Protein AF-K2EQZ5-F1 (afdb_monomer)

Nearest PDB structures (foldseek):
  8ay0-assembly2_B  TM=8.982E-01  e=1.120E-38  Bacillus subtilis
  8ay0-assembly1_A  TM=8.956E-01  e=1.328E-38  Bacillus subtilis
  2z23-assembly1_A  TM=8.831E-01  e=3.238E-36  Yersinia pestis CO92
  1b3h-assembly1_A  TM=8.646E-01  e=7.853E-37  Salmonella enterica subsp. enterica serovar Typhimurium
  4toz-assembly2_B  TM=6.015E-01  e=1.944E-36  Escherichia coli K-12

Foldseek 3Di:
DCQFDDPPVVVVVVVVVCCVPPNDDADPPGADDDDDPPVLVVLCVVQVVPAPPCVVPVVVVVVQWDDQPDDDRDGNQQVNVVRNVVSVCLVPVPPDCKDARPVNFKIKHKDQDDFPCLVPCPPDPFWRTKGWDDHPNIIMIMTTGNCPVVVVCVVVPPFDLLQEAEAEFALFDQPACQCQARLPDLNSQQSLQAFFFFQWAADQVQHTDGIQFPDWDADPQQFKIKTFGDAFAKSSRHTQFLVQLLQLLVLSLVDPTFFNVLCLQWFCSVCVSVVNDDSVRTQWDRPDGRMIMTGGPHRDPCVSVSRNRSSSTGAPHNDRHGQIGRAQWHWRDDDRFKTKIAGRPRHPDDARHRIYIYGYDNDLVVQLVCVVVVNHFKDFPPRAHDWPVRLVVCVVVVQKDKAFFQKFKWKFAQCPDLLSVQQLLLVLLQLLDQLVCLCVHQNDPFAWDPPRNNDLVSSQVSLVVSCVVSVHDLVRDDAFEEEEERHDSQVVVQVVSQCSCCVSHVHHYDYHYDRPVVSVVCLLVLVHRMYIDMDRCVPVLDLSVLVCCEDPHSNVSSNHHDDLLVVLSVVLVVDPPPVSSSVSSVVSVVVCVSSCSMRTRTRHMIIMGGHVSAAAWRAHSRGRTHSRVGHDPDDDDPDDDPPDD

Solvent-accessible surface area (backbone atoms only — not comparable to full-atom values): 35668 Å² total; per-residue (Å²): 142,73,86,52,68,63,66,70,60,53,53,52,55,49,51,59,52,47,40,74,74,75,46,90,83,85,56,100,83,76,66,80,84,88,83,66,65,71,65,52,49,53,52,44,74,72,40,47,90,75,39,81,66,36,90,82,42,52,66,61,57,64,68,43,49,64,76,68,80,65,85,71,75,61,51,71,64,59,54,53,49,52,52,45,57,52,48,50,35,74,77,33,64,72,74,56,66,61,51,65,40,98,84,45,48,37,36,38,39,57,38,95,56,88,72,80,58,68,72,54,56,75,82,46,101,59,53,50,43,46,33,83,48,72,46,87,98,34,27,36,44,35,38,28,33,89,51,73,84,61,49,60,56,66,75,63,56,78,75,51,82,85,37,43,45,36,44,51,29,39,57,43,75,56,92,39,77,26,35,45,62,30,49,92,37,64,64,24,39,36,50,25,51,28,30,29,49,18,52,17,29,63,47,97,91,61,51,66,37,74,47,46,21,67,48,70,50,71,43,97,77,52,32,40,40,41,34,35,46,41,94,38,21,25,56,84,66,52,72,58,39,28,56,32,43,49,56,35,55,49,46,43,48,69,52,95,42,52,58,52,69,74,51,49,54,32,15,52,39,57,37,38,57,68,73,70,52,56,73,88,64,25,30,65,42,68,77,46,61,52,29,33,36,39,29,36,67,54,68,54,92,59,49,52,54,52,34,36,38,45,60,54,36,52,40,84,61,100,53,82,69,68,92,56,24,51,11,39,21,36,83,72,46,79,60,100,52,40,39,33,34,30,48,28,71,42,24,83,59,84,50,68,48,56,30,39,43,32,37,48,51,73,54,57,71,57,56,51,52,34,32,79,66,71,67,22,41,50,46,14,46,86,42,34,68,62,52,70,62,56,48,58,49,31,48,76,71,68,51,49,43,78,46,79,41,39,32,32,36,26,38,38,32,21,36,80,39,94,66,50,48,37,55,36,36,37,48,14,66,45,23,52,47,59,36,59,60,43,20,66,71,57,38,58,83,30,46,53,47,82,78,80,62,57,32,61,71,59,15,44,51,27,36,59,47,31,28,60,75,71,70,47,47,61,91,68,48,71,70,42,51,41,39,42,45,76,46,72,60,50,52,54,49,53,52,51,52,40,51,45,50,29,74,69,66,55,52,48,64,45,79,43,80,31,58,41,69,56,39,49,58,24,47,73,67,50,67,59,53,26,34,72,45,76,47,73,46,68,63,64,89,36,66,66,48,55,48,40,58,30,55,87,33,70,71,20,47,26,57,36,72,56,73,65,44,52,54,28,43,61,43,36,72,72,48,83,53,64,67,61,24,51,51,30,48,51,55,26,51,49,55,50,61,78,54,34,46,48,36,77,37,27,39,42,41,40,45,26,36,64,41,92,89,58,60,52,73,46,58,48,78,79,56,44,55,46,71,46,88,37,52,52,74,98,69,95,73,92,69,91,73,88,81,82,128

Sequence (645 aa):
VCDSINLLYARRFLIKHLEAIIGPFRDYNGGLFEKQQDHFEMVRLQLSSKIPYFDLFAEKVFYALHPFERWLSLSLQDIEELFMIFSDLIRNANAYATATTPSGLFTLVKTENKINFLRISQAQDALTAYAQLTIGNFHYECFSGQVADKLQNLIQANCTEKDTLRLIFQEGAPPSLNPHHSSSDMRCRLISKLLFEGLTRLDQAGDPDLAGAANFTVSQDLLTYVFTLRKASWSNGEKVTSVDYADSWKWALEDNVCHPEKLFTIKNARRYRNTQCGFDEVGIKVLDQETLQIELEKPDPEFLHKLSQPFFFPLFGQVREPKWFNGPYLVLEDTKTNLTLCKNPYHWNSSHFERIEVEYIDGNHEIYALFKQGKADWVGDPLTILSAEQAKELEKENLLKKRLFHRRFCILFNTTHPILSTLAIRQALSLSIDRNEICESIFPYSLPTIPKDYTKGLAQTFFEQGLKELRLTRKTFPTLIFTYSHQTRRDELAAYLKQTWEQTFGIQVRLEKQKWNQFRSHLEKRRFEMCPTIIDTLNEYSTEYLEKLEGLSSYNYSQWTHLVYRQMIDSAKRENDLFKKEELKIQALNILHESVPFAPLFDYVHLYAVHPRLDRPFFDSEGCIDFSQGLVPFQNHLGSCLEIK

pLDDT: mean 79.35, std 20.59, range [25.38, 98.75]

Structure (mmCIF, N/CA/C/O backbone):
data_AF-K2EQZ5-F1
#
_entry.id   AF-K2EQZ5-F1
#
loop_
_atom_site.group_PDB
_atom_site.id
_atom_site.type_symbol
_atom_site.label_atom_id
_atom_site.label_alt_id
_atom_site.label_comp_id
_atom_site.label_asym_id
_atom_site.label_entity_id
_atom_site.label_seq_id
_atom_site.pdbx_PDB_ins_code
_atom_site.Cartn_x
_atom_site.Cartn_y
_atom_site.Cartn_z
_atom_site.occupancy
_atom_site.B_iso_or_equiv
_atom_site.auth_seq_id
_atom_site.auth_comp_id
_atom_site.auth_asym_id
_atom_site.auth_atom_id
_atom_site.pdbx_PDB_model_num
ATOM 1 N N . VAL A 1 1 ? 50.569 -4.133 -37.957 1.00 38.72 1 VAL A N 1
ATOM 2 C CA . VAL A 1 1 ? 49.410 -5.027 -38.190 1.00 38.72 1 VAL A CA 1
ATOM 3 C C . VAL A 1 1 ? 48.887 -5.577 -36.872 1.00 38.72 1 VAL A C 1
ATOM 5 O O . VAL A 1 1 ? 48.775 -6.780 -36.677 1.00 38.72 1 VAL A O 1
ATOM 8 N N . CYS A 1 2 ? 48.578 -4.670 -35.954 1.00 37.28 2 CYS A N 1
ATOM 9 C CA . CYS A 1 2 ? 47.627 -4.896 -34.866 1.00 37.28 2 CYS A CA 1
ATOM 10 C C . CYS A 1 2 ? 47.117 -3.511 -34.453 1.00 37.28 2 CYS A C 1
ATOM 12 O O . CYS A 1 2 ? 47.273 -3.053 -33.328 1.00 37.28 2 CYS A O 1
ATOM 14 N N . ASP A 1 3 ? 46.628 -2.781 -35.454 1.00 39.25 3 ASP A N 1
ATOM 15 C CA . ASP A 1 3 ? 46.565 -1.318 -35.429 1.00 39.25 3 ASP A CA 1
ATOM 16 C C . ASP A 1 3 ? 45.203 -0.838 -34.862 1.00 39.25 3 ASP A C 1
ATOM 18 O O . ASP A 1 3 ? 44.694 0.225 -35.199 1.00 39.25 3 ASP A O 1
ATOM 22 N N . SER A 1 4 ? 44.597 -1.686 -34.016 1.00 41.25 4 SER A N 1
ATOM 23 C CA . SER A 1 4 ? 43.378 -1.473 -33.226 1.00 41.25 4 SER A CA 1
ATOM 24 C C . SER A 1 4 ? 43.285 -2.521 -32.101 1.00 41.25 4 SER A C 1
ATOM 26 O O . SER A 1 4 ? 43.817 -3.625 -32.235 1.00 41.25 4 SER A O 1
ATOM 28 N N . ILE A 1 5 ? 42.595 -2.194 -31.003 1.00 42.06 5 ILE A N 1
ATOM 29 C CA . ILE A 1 5 ? 42.428 -3.055 -29.817 1.00 42.06 5 ILE A CA 1
ATOM 30 C C . ILE A 1 5 ? 40.965 -3.510 -29.697 1.00 42.06 5 ILE A C 1
ATOM 32 O O . ILE A 1 5 ? 40.055 -2.688 -29.763 1.00 42.06 5 ILE A O 1
ATOM 36 N N . ASN A 1 6 ? 40.722 -4.807 -29.456 1.00 43.88 6 ASN A N 1
ATOM 37 C CA . ASN A 1 6 ? 39.376 -5.356 -29.231 1.00 43.88 6 ASN A CA 1
ATOM 38 C C . ASN A 1 6 ? 39.158 -5.740 -27.754 1.00 43.88 6 ASN A C 1
ATOM 40 O O . ASN A 1 6 ? 39.420 -6.870 -27.329 1.00 43.88 6 ASN A O 1
ATOM 44 N N . LEU A 1 7 ? 38.647 -4.784 -26.973 1.00 45.00 7 LEU A N 1
ATOM 45 C CA . LEU A 1 7 ? 38.414 -4.934 -25.530 1.00 45.00 7 LEU A CA 1
ATOM 46 C C . LEU A 1 7 ? 37.354 -6.003 -25.194 1.00 45.00 7 LEU A C 1
ATOM 48 O O . LEU A 1 7 ? 37.481 -6.703 -24.189 1.00 45.00 7 LEU A O 1
ATOM 52 N N . LEU A 1 8 ? 36.341 -6.188 -26.051 1.00 40.41 8 LEU A N 1
ATOM 53 C CA . LEU A 1 8 ? 35.294 -7.199 -25.857 1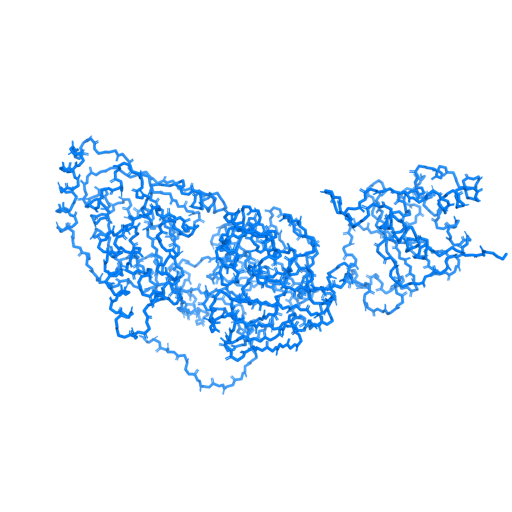.00 40.41 8 LEU A CA 1
ATOM 54 C C . LEU A 1 8 ? 35.852 -8.626 -25.960 1.00 40.41 8 LEU A C 1
ATOM 56 O O . LEU A 1 8 ? 35.490 -9.490 -25.157 1.00 40.41 8 LEU A O 1
ATOM 60 N N . TYR A 1 9 ? 36.744 -8.878 -26.923 1.00 41.47 9 TYR A N 1
ATOM 61 C CA . TYR A 1 9 ? 37.384 -10.184 -27.081 1.00 41.47 9 TYR A CA 1
ATOM 62 C C . TYR A 1 9 ? 38.315 -10.493 -25.902 1.00 41.47 9 TYR A C 1
ATOM 64 O O . TYR A 1 9 ? 38.248 -11.591 -25.353 1.00 41.47 9 TYR A O 1
ATOM 72 N N . ALA A 1 10 ? 39.101 -9.510 -25.444 1.00 41.50 10 ALA A N 1
ATOM 73 C CA . ALA A 1 10 ? 39.945 -9.648 -24.256 1.00 41.50 10 ALA A CA 1
ATOM 74 C C . ALA A 1 10 ? 39.120 -9.965 -22.991 1.00 41.50 10 ALA A C 1
ATOM 76 O O . ALA A 1 10 ? 39.413 -10.938 -22.293 1.00 41.50 10 ALA A O 1
ATOM 77 N N . ARG A 1 11 ? 38.032 -9.216 -22.741 1.00 42.31 11 ARG A N 1
ATOM 78 C CA . ARG A 1 11 ? 37.105 -9.457 -21.619 1.00 42.31 11 ARG A CA 1
ATOM 79 C C . ARG A 1 11 ? 36.492 -10.861 -21.678 1.00 42.31 11 ARG A C 1
ATOM 81 O O . ARG A 1 11 ? 36.507 -11.570 -20.677 1.00 42.31 11 ARG A O 1
ATOM 88 N N . ARG A 1 12 ? 35.994 -11.295 -22.844 1.00 41.94 12 ARG A N 1
ATOM 89 C CA . ARG A 1 12 ? 35.409 -12.640 -23.024 1.00 41.94 12 ARG A CA 1
ATOM 90 C C . ARG A 1 12 ? 36.436 -13.766 -22.877 1.00 41.94 12 ARG A C 1
ATOM 92 O O . ARG A 1 12 ? 36.101 -14.808 -22.322 1.00 41.94 12 ARG A O 1
ATOM 99 N N . PHE A 1 13 ? 37.668 -13.567 -23.344 1.00 42.31 13 PHE A N 1
ATOM 100 C CA . PHE A 1 13 ? 38.748 -14.544 -23.200 1.00 42.31 13 PHE A CA 1
ATOM 101 C C . PHE A 1 13 ? 39.153 -14.735 -21.730 1.00 42.31 13 PHE A C 1
ATOM 103 O O . PHE A 1 13 ? 39.288 -15.877 -21.286 1.00 42.31 13 PHE A O 1
ATOM 110 N N . LEU A 1 14 ? 39.287 -13.634 -20.979 1.00 37.62 14 LEU A N 1
ATOM 111 C CA . LEU A 1 14 ? 39.617 -13.642 -19.551 1.00 37.62 14 LEU A CA 1
ATOM 112 C C . LEU A 1 14 ? 38.503 -14.252 -18.695 1.00 37.62 14 LEU A C 1
ATOM 114 O O . LEU A 1 14 ? 38.791 -15.150 -17.911 1.00 37.62 14 LEU A O 1
ATOM 118 N N . ILE A 1 15 ? 37.243 -13.835 -18.877 1.00 40.81 15 ILE A N 1
ATOM 119 C CA . ILE A 1 15 ? 36.101 -14.396 -18.130 1.00 40.81 15 ILE A CA 1
ATOM 120 C C . ILE A 1 15 ? 36.028 -15.915 -18.334 1.00 40.81 15 ILE A C 1
ATOM 122 O O . ILE A 1 15 ? 36.043 -16.658 -17.358 1.00 40.81 15 ILE A O 1
ATOM 126 N N . LYS A 1 16 ? 36.100 -16.386 -19.587 1.00 43.81 16 LYS A N 1
ATOM 127 C CA . LYS A 1 16 ? 36.067 -17.820 -19.908 1.00 43.81 16 LYS A CA 1
ATOM 128 C C . LYS A 1 16 ? 37.235 -18.617 -19.300 1.00 43.81 16 LYS A C 1
ATOM 130 O O . LYS A 1 16 ? 37.074 -19.803 -19.027 1.00 43.81 16 LYS A O 1
ATOM 135 N N . HIS A 1 17 ? 38.404 -18.002 -19.099 1.00 40.06 17 HIS A N 1
ATOM 136 C CA . HIS A 1 17 ? 39.526 -18.647 -18.403 1.00 40.06 17 HIS A CA 1
ATOM 137 C C . HIS A 1 17 ? 39.353 -18.636 -16.881 1.00 40.06 17 HIS A C 1
ATOM 139 O O . HIS A 1 17 ? 39.681 -19.626 -16.236 1.00 40.06 17 HIS A O 1
ATOM 145 N N . LEU A 1 18 ? 38.820 -17.559 -16.302 1.00 35.69 18 LEU A N 1
ATOM 146 C CA . LEU A 1 18 ? 38.572 -17.458 -14.863 1.00 35.69 18 LEU A CA 1
ATOM 147 C C . LEU A 1 18 ? 37.469 -18.431 -14.421 1.00 35.69 18 LEU A C 1
ATOM 149 O O . LEU A 1 18 ? 37.693 -19.229 -13.514 1.00 35.69 18 LEU A O 1
ATOM 153 N N . GLU A 1 19 ? 36.329 -18.458 -15.117 1.00 41.50 19 GLU A N 1
ATOM 154 C CA . GLU A 1 19 ? 35.228 -19.402 -14.859 1.00 41.50 19 GLU A CA 1
ATOM 155 C C . GLU A 1 19 ? 35.689 -20.869 -14.932 1.00 41.50 19 GLU A C 1
ATOM 157 O O . GLU A 1 19 ? 35.244 -21.701 -14.143 1.00 41.50 19 GLU A O 1
ATOM 162 N N . ALA A 1 20 ? 36.632 -21.186 -15.827 1.00 40.91 20 ALA A N 1
ATOM 163 C CA . ALA A 1 20 ? 37.209 -22.523 -15.967 1.00 40.91 20 ALA A CA 1
ATOM 164 C C . ALA A 1 20 ? 38.204 -22.913 -14.851 1.00 40.91 20 ALA A C 1
ATOM 166 O O . ALA A 1 20 ? 38.559 -24.087 -14.751 1.00 40.91 20 ALA A O 1
ATOM 167 N N . ILE A 1 21 ? 38.665 -21.959 -14.032 1.00 37.09 21 ILE A N 1
ATOM 168 C CA . ILE A 1 21 ? 39.653 -22.177 -12.958 1.00 37.09 21 ILE A CA 1
ATOM 169 C C . ILE A 1 21 ? 39.011 -22.089 -11.565 1.00 37.09 21 ILE A C 1
ATOM 171 O O . ILE A 1 21 ? 39.373 -22.873 -10.689 1.00 37.09 21 ILE A O 1
ATOM 175 N N . ILE A 1 22 ? 38.068 -21.162 -11.349 1.00 34.03 22 ILE A N 1
ATOM 176 C CA . ILE A 1 22 ? 37.431 -20.917 -10.037 1.00 34.03 22 ILE A CA 1
ATOM 177 C C . ILE A 1 22 ? 35.911 -21.148 -10.006 1.00 34.03 22 ILE A C 1
ATOM 179 O O . ILE A 1 22 ? 35.311 -21.064 -8.936 1.00 34.03 22 ILE A O 1
ATOM 183 N N . GLY A 1 23 ? 35.282 -21.474 -11.140 1.00 33.75 23 GLY A N 1
ATOM 184 C CA . GLY A 1 23 ? 33.826 -21.601 -11.244 1.00 33.75 23 GLY A CA 1
ATOM 185 C C . GLY A 1 23 ? 33.094 -20.248 -11.321 1.00 33.75 23 GLY A C 1
ATOM 186 O O . GLY A 1 23 ? 33.730 -19.196 -11.427 1.00 33.75 23 GLY A O 1
ATOM 187 N N . PRO A 1 24 ? 31.748 -20.254 -11.305 1.00 35.81 24 PRO A N 1
ATOM 188 C CA . PRO A 1 24 ? 30.948 -19.033 -11.362 1.00 35.81 24 PRO A CA 1
ATOM 189 C C . PRO A 1 24 ? 31.016 -18.261 -10.035 1.00 35.81 24 PRO A C 1
ATOM 191 O O . PRO A 1 24 ? 30.748 -18.824 -8.974 1.00 35.81 24 PRO A O 1
ATOM 194 N N . PHE A 1 25 ? 31.318 -16.958 -10.088 1.00 36.44 25 PHE A N 1
ATOM 195 C CA . PHE A 1 25 ? 31.367 -16.093 -8.902 1.00 36.44 25 PHE A CA 1
ATOM 196 C C . PHE A 1 25 ? 30.737 -14.707 -9.145 1.00 36.44 25 PHE A C 1
ATOM 198 O O . PHE A 1 25 ? 30.657 -14.228 -10.276 1.00 36.44 25 PHE A O 1
ATOM 205 N N . ARG A 1 26 ? 30.298 -14.060 -8.058 1.00 33.34 26 ARG A N 1
ATOM 206 C CA . ARG A 1 26 ? 29.924 -12.637 -7.974 1.00 33.34 26 ARG A CA 1
ATOM 207 C C . ARG A 1 26 ? 30.570 -12.035 -6.717 1.00 33.34 26 ARG A C 1
ATOM 209 O O . ARG A 1 26 ? 30.876 -12.760 -5.773 1.00 33.34 26 ARG A O 1
ATOM 216 N N . ASP A 1 27 ? 30.768 -10.721 -6.722 1.00 45.06 27 ASP A N 1
ATOM 217 C CA . ASP A 1 27 ? 31.347 -9.925 -5.629 1.00 45.06 27 ASP A CA 1
ATOM 218 C C . ASP A 1 27 ? 30.268 -9.092 -4.890 1.00 45.06 27 ASP A C 1
ATOM 220 O O . ASP A 1 27 ? 29.160 -8.902 -5.395 1.00 45.06 27 ASP A O 1
ATOM 224 N N . TYR A 1 28 ? 30.595 -8.593 -3.691 1.00 35.53 28 TYR A N 1
ATOM 225 C CA . TYR A 1 28 ? 29.665 -7.932 -2.764 1.00 35.53 28 TYR A CA 1
ATOM 226 C C . TYR A 1 28 ? 29.268 -6.491 -3.160 1.00 35.53 28 TYR A C 1
ATOM 228 O O . TYR A 1 28 ? 28.428 -5.896 -2.489 1.00 35.53 28 TYR A O 1
ATOM 236 N N . ASN A 1 29 ? 29.844 -5.915 -4.225 1.00 33.00 29 ASN A N 1
ATOM 237 C CA . ASN A 1 29 ? 29.485 -4.590 -4.757 1.00 33.00 29 ASN A CA 1
ATOM 238 C C . ASN A 1 29 ? 29.003 -4.622 -6.222 1.00 33.00 29 ASN A C 1
ATOM 240 O O . ASN A 1 29 ? 28.790 -3.568 -6.821 1.00 33.00 29 ASN A O 1
ATOM 244 N N . GLY A 1 30 ? 28.816 -5.807 -6.812 1.00 36.91 30 GLY A N 1
ATOM 245 C CA . GLY A 1 30 ? 28.356 -5.944 -8.197 1.00 36.91 30 GLY A CA 1
ATOM 246 C C . GLY A 1 30 ? 29.460 -5.921 -9.262 1.00 36.9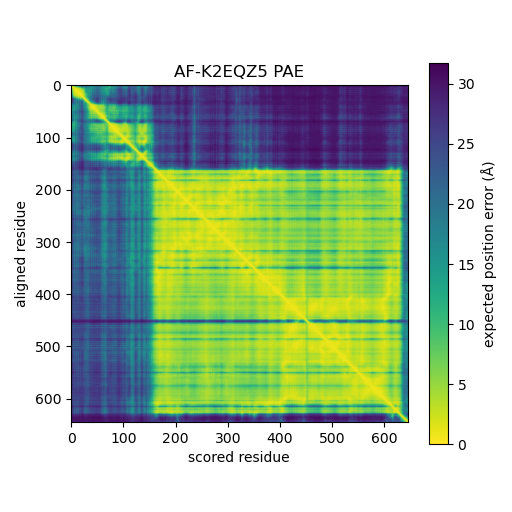1 30 GLY A C 1
ATOM 247 O O . GLY A 1 30 ? 29.138 -5.809 -10.442 1.00 36.91 30 GLY A O 1
ATOM 248 N N . GLY A 1 31 ? 30.736 -6.092 -8.887 1.00 35.72 31 GLY A N 1
ATOM 249 C CA . GLY A 1 31 ? 31.792 -6.481 -9.831 1.00 35.72 31 GLY A CA 1
ATOM 250 C C . GLY A 1 31 ? 32.664 -5.368 -10.427 1.00 35.72 31 GLY A C 1
ATOM 251 O O . GLY A 1 31 ? 32.841 -5.320 -11.644 1.00 35.72 31 GLY A O 1
ATOM 252 N N . LEU A 1 32 ? 33.284 -4.535 -9.583 1.00 52.16 32 LEU A N 1
ATOM 253 C CA . LEU A 1 32 ? 34.554 -3.854 -9.896 1.00 52.16 32 LEU A CA 1
ATOM 254 C C . LEU A 1 32 ? 35.486 -3.921 -8.671 1.00 52.16 32 LEU A C 1
ATOM 256 O O . LEU A 1 32 ? 35.022 -3.749 -7.549 1.00 52.16 32 LEU A O 1
ATOM 260 N N . PHE A 1 33 ? 36.804 -4.102 -8.794 1.00 40.03 33 PHE A N 1
ATOM 261 C CA . PHE A 1 33 ? 37.640 -4.297 -9.996 1.00 40.03 33 PHE A CA 1
ATOM 262 C C . PHE A 1 33 ? 37.896 -5.817 -10.193 1.00 40.03 33 PHE A C 1
ATOM 264 O O . PHE A 1 33 ? 36.983 -6.585 -9.916 1.00 40.03 33 PHE A O 1
ATOM 271 N N . GLU A 1 34 ? 38.993 -6.403 -10.686 1.00 36.56 34 GLU A N 1
ATOM 272 C CA . GLU A 1 34 ? 40.329 -6.018 -11.193 1.00 36.56 34 GLU A CA 1
ATOM 273 C C . GLU A 1 34 ? 40.766 -7.197 -12.119 1.00 36.56 34 GLU A C 1
ATOM 275 O O . GLU A 1 34 ? 40.315 -8.320 -11.904 1.00 36.56 34 GLU A O 1
ATOM 280 N N . LYS A 1 35 ? 41.582 -7.114 -13.180 1.00 34.94 35 LYS A N 1
ATOM 281 C CA . LYS A 1 35 ? 42.452 -6.081 -13.781 1.00 34.94 35 LYS A CA 1
ATOM 282 C C . LYS A 1 35 ? 42.302 -6.080 -15.314 1.00 34.94 35 LYS A C 1
ATOM 284 O O . LYS A 1 35 ? 41.760 -7.023 -15.885 1.00 34.94 35 LYS A O 1
ATOM 289 N N . GLN A 1 36 ? 42.911 -5.103 -15.993 1.00 48.69 36 GLN A N 1
ATOM 290 C CA . GLN A 1 36 ? 43.246 -5.190 -17.427 1.00 48.69 36 GLN A CA 1
ATOM 291 C C . GLN A 1 36 ? 44.681 -4.703 -17.694 1.00 48.69 36 GLN A C 1
ATOM 293 O O . GLN A 1 36 ? 44.886 -3.628 -18.252 1.00 48.69 36 GLN A O 1
ATOM 298 N N . GLN A 1 37 ? 45.680 -5.487 -17.274 1.00 45.09 37 GLN A N 1
ATOM 299 C CA . GLN A 1 37 ? 47.091 -5.081 -17.329 1.00 45.09 37 GLN A CA 1
ATOM 300 C C . GLN A 1 37 ? 47.557 -4.800 -18.777 1.00 45.09 37 GLN A C 1
ATOM 302 O O . GLN A 1 37 ? 47.988 -3.693 -19.077 1.00 45.09 37 GLN A O 1
ATOM 307 N N . ASP A 1 38 ? 47.408 -5.762 -19.692 1.00 45.03 38 ASP A N 1
ATOM 308 C CA . ASP A 1 38 ? 48.142 -5.758 -20.971 1.00 45.03 38 ASP A CA 1
ATOM 309 C C . ASP A 1 38 ? 47.735 -4.634 -21.943 1.00 45.03 38 ASP A C 1
ATOM 311 O O . ASP A 1 38 ? 48.590 -4.010 -22.572 1.00 45.03 38 ASP A O 1
ATOM 315 N N . HIS A 1 39 ? 46.435 -4.337 -22.064 1.00 47.28 39 HIS A N 1
ATOM 316 C CA . HIS A 1 39 ? 45.961 -3.270 -22.956 1.00 47.28 39 HIS A CA 1
ATOM 317 C C . HIS A 1 39 ? 46.118 -1.874 -22.344 1.00 47.28 39 HIS A C 1
ATOM 319 O O . HIS A 1 39 ? 46.432 -0.938 -23.079 1.00 47.28 39 HIS A O 1
ATOM 325 N N . PHE A 1 40 ? 45.970 -1.723 -21.022 1.00 50.34 40 PHE A N 1
ATOM 326 C CA . PHE A 1 40 ? 46.283 -0.453 -20.363 1.00 50.34 40 PHE A CA 1
ATOM 327 C C . PHE A 1 40 ? 47.779 -0.138 -20.480 1.00 50.34 40 PHE A C 1
ATOM 329 O O . PHE A 1 40 ? 48.135 0.973 -20.861 1.00 50.34 40 PHE A O 1
ATOM 336 N N . GLU A 1 41 ? 48.654 -1.127 -20.264 1.00 53.72 41 GLU A N 1
ATOM 337 C CA . GLU A 1 41 ? 50.097 -0.977 -20.479 1.00 53.72 41 GLU A CA 1
ATOM 338 C C . GLU A 1 41 ? 50.437 -0.668 -21.945 1.00 53.72 41 GLU A C 1
ATOM 340 O O . GLU A 1 41 ? 51.281 0.188 -22.189 1.00 53.72 41 GLU A O 1
ATOM 345 N N . MET A 1 42 ? 49.756 -1.260 -22.936 1.00 53.81 42 MET A N 1
ATOM 346 C CA . MET A 1 42 ? 49.977 -0.910 -24.350 1.00 53.81 42 MET A CA 1
ATOM 347 C C . MET A 1 42 ? 49.667 0.568 -24.643 1.00 53.81 42 MET A C 1
ATOM 349 O O . MET A 1 42 ? 50.487 1.257 -25.253 1.00 53.81 42 MET A O 1
ATOM 353 N N . VAL A 1 43 ? 48.518 1.076 -24.179 1.00 52.25 43 VAL A N 1
ATOM 354 C CA . VAL A 1 43 ? 48.137 2.491 -24.355 1.00 52.25 43 VAL A CA 1
ATOM 355 C C . VAL A 1 43 ? 49.083 3.406 -23.566 1.00 52.25 43 VAL A C 1
ATOM 357 O O . VAL A 1 43 ? 49.540 4.425 -24.084 1.00 52.25 43 VAL A O 1
ATOM 360 N N . ARG A 1 44 ? 49.459 3.016 -22.343 1.00 58.12 44 ARG A N 1
ATOM 361 C CA . ARG A 1 44 ? 50.405 3.748 -21.491 1.00 58.12 44 ARG A CA 1
ATOM 362 C C . ARG A 1 44 ? 51.789 3.850 -22.122 1.00 58.12 44 ARG A C 1
ATOM 364 O O . ARG A 1 44 ? 52.339 4.946 -22.178 1.00 58.12 44 ARG A O 1
ATOM 371 N N . LEU A 1 45 ? 52.330 2.758 -22.661 1.00 63.41 45 LEU A N 1
ATOM 372 C CA . LEU A 1 45 ? 53.638 2.732 -23.325 1.00 63.41 45 LEU A CA 1
ATOM 373 C C . LEU A 1 45 ? 53.699 3.640 -24.563 1.00 63.41 45 LEU A C 1
ATOM 375 O O . LEU A 1 45 ? 54.768 4.159 -24.876 1.00 63.41 45 LEU A O 1
ATOM 379 N N . GLN A 1 46 ? 52.575 3.850 -25.254 1.00 63.31 46 GLN A N 1
ATOM 380 C CA . GLN A 1 46 ? 52.522 4.686 -26.458 1.00 63.31 46 GLN A CA 1
ATOM 381 C C . GLN A 1 46 ? 52.181 6.160 -26.188 1.00 63.31 46 GLN A C 1
ATOM 383 O O . GLN A 1 46 ? 52.637 7.022 -26.941 1.00 63.31 46 GLN A O 1
ATOM 388 N N . LEU A 1 47 ? 51.409 6.463 -25.136 1.00 57.19 47 LEU A N 1
ATOM 389 C CA . LEU A 1 47 ? 50.849 7.803 -24.910 1.00 57.19 47 LEU A CA 1
ATOM 390 C C . LEU A 1 47 ? 51.397 8.549 -23.676 1.00 57.19 47 LEU A C 1
ATOM 392 O O . LEU A 1 47 ? 51.375 9.781 -23.659 1.00 57.19 47 LEU A O 1
ATOM 396 N N . SER A 1 48 ? 51.939 7.854 -22.666 1.00 59.03 48 SER A N 1
ATOM 397 C CA . SER A 1 48 ? 52.423 8.488 -21.418 1.00 59.03 48 SER A CA 1
ATOM 398 C C . SER A 1 48 ? 53.578 9.475 -21.615 1.00 59.03 48 SER A C 1
ATOM 400 O O . SER A 1 48 ? 53.690 10.456 -20.884 1.00 59.03 48 SER A O 1
ATOM 402 N N . SER A 1 49 ? 54.415 9.256 -22.632 1.00 62.56 49 SER A N 1
ATOM 403 C CA . SER A 1 49 ? 55.522 10.145 -23.005 1.00 62.56 49 SER A CA 1
ATOM 404 C C . SER A 1 49 ? 55.076 11.397 -23.768 1.00 62.56 49 SER A C 1
ATOM 406 O O . SER A 1 49 ? 55.858 12.340 -23.895 1.00 62.56 49 SER A O 1
ATOM 408 N N . LYS A 1 50 ? 53.836 11.415 -24.276 1.00 58.50 50 LYS A N 1
ATOM 409 C CA . LYS A 1 50 ? 53.275 12.510 -25.075 1.00 58.50 50 LYS A CA 1
ATOM 410 C C . LYS A 1 50 ? 52.364 13.432 -24.271 1.00 58.50 50 LYS A C 1
ATOM 412 O O . LYS A 1 50 ? 52.392 14.640 -24.486 1.00 58.50 50 LYS A O 1
ATOM 417 N N . ILE A 1 51 ? 51.556 12.875 -23.364 1.00 55.91 51 ILE A N 1
ATOM 418 C CA . ILE A 1 51 ? 50.490 13.617 -22.680 1.00 55.91 51 ILE A CA 1
ATOM 419 C C . ILE A 1 51 ? 50.878 13.875 -21.215 1.00 55.91 51 ILE A C 1
ATOM 421 O O . ILE A 1 51 ? 50.984 12.931 -20.426 1.00 55.91 51 ILE A O 1
ATOM 425 N N . PRO A 1 52 ? 51.055 15.141 -20.796 1.00 50.41 52 PRO A N 1
ATOM 426 C CA . PRO A 1 52 ? 51.416 15.456 -19.418 1.00 50.41 52 PRO A CA 1
ATOM 427 C C . PRO A 1 52 ? 50.367 14.976 -18.407 1.00 50.41 52 PRO A C 1
ATOM 429 O O . PRO A 1 52 ? 49.174 15.224 -18.583 1.00 50.41 52 PRO A O 1
ATOM 432 N N . TYR A 1 53 ? 50.847 14.352 -17.324 1.00 49.38 53 TYR A N 1
ATOM 433 C CA . TYR A 1 53 ? 50.075 13.766 -16.214 1.00 49.38 53 TYR A CA 1
ATOM 434 C C . TYR A 1 53 ? 49.275 12.483 -16.529 1.00 49.38 53 TYR A C 1
ATOM 436 O O . TYR A 1 53 ? 48.406 12.122 -15.738 1.00 49.38 53 TYR A O 1
ATOM 444 N N . PHE A 1 54 ? 49.587 11.773 -17.623 1.00 52.53 54 PHE A N 1
ATOM 445 C CA . PHE A 1 54 ? 48.871 10.571 -18.091 1.00 52.53 54 PHE A CA 1
ATOM 446 C C . PHE A 1 54 ? 48.418 9.593 -16.989 1.00 52.53 54 PHE A C 1
ATOM 448 O O . PHE A 1 54 ? 47.222 9.318 -16.863 1.00 52.53 54 PHE A O 1
ATOM 455 N N . ASP A 1 55 ? 49.342 9.108 -16.150 1.00 51.84 55 ASP A N 1
ATOM 456 C CA . ASP A 1 55 ? 49.058 8.080 -15.135 1.00 51.84 55 ASP A CA 1
ATOM 457 C C . ASP A 1 55 ? 48.027 8.513 -14.065 1.00 51.84 55 ASP A C 1
ATOM 459 O O . ASP A 1 55 ? 47.436 7.663 -13.406 1.00 51.84 55 ASP A O 1
ATOM 463 N N . LEU A 1 56 ? 47.769 9.818 -13.890 1.00 48.59 56 LEU A N 1
ATOM 464 C CA . LEU A 1 56 ? 46.804 10.344 -12.909 1.00 48.59 56 LEU A CA 1
ATOM 465 C C . LEU A 1 56 ? 45.346 10.344 -13.400 1.00 48.59 56 LEU A C 1
ATOM 467 O O . LEU A 1 56 ? 44.430 10.442 -12.573 1.00 48.59 56 LEU A O 1
ATOM 471 N N . PHE A 1 57 ? 45.119 10.275 -14.717 1.00 46.53 57 PHE A N 1
ATOM 472 C CA . PHE A 1 57 ? 43.780 10.383 -15.313 1.00 46.53 57 PHE A CA 1
ATOM 473 C C . PHE A 1 57 ? 43.406 9.246 -16.267 1.00 46.53 57 PHE A C 1
ATOM 475 O O . PHE A 1 57 ? 42.211 8.986 -16.406 1.00 46.53 57 PHE A O 1
ATOM 482 N N . ALA A 1 58 ? 44.370 8.580 -16.915 1.00 51.19 58 ALA A N 1
ATOM 483 C CA . ALA A 1 58 ? 44.090 7.627 -17.994 1.00 51.19 58 ALA A CA 1
ATOM 484 C C . ALA A 1 58 ? 43.120 6.524 -17.547 1.00 51.19 58 ALA A C 1
ATOM 486 O O . ALA A 1 58 ? 42.130 6.258 -18.221 1.00 51.19 58 ALA A O 1
ATOM 487 N N . GLU A 1 59 ? 43.350 5.971 -16.355 1.00 50.97 59 GLU A N 1
ATOM 488 C CA . GLU A 1 59 ? 42.477 4.997 -15.697 1.00 50.97 59 GLU A CA 1
ATOM 489 C C . GLU A 1 59 ? 41.038 5.519 -15.508 1.00 50.97 59 GLU A C 1
ATOM 491 O O . GLU A 1 59 ? 40.070 4.866 -15.894 1.00 50.97 59 GLU A O 1
ATOM 496 N N . LYS A 1 60 ? 40.879 6.730 -14.958 1.00 48.38 60 LYS A N 1
ATOM 497 C CA . LYS A 1 60 ? 39.564 7.310 -14.630 1.00 48.38 60 LYS A CA 1
ATOM 498 C C . LYS A 1 60 ? 38.748 7.656 -15.869 1.00 48.38 60 LYS A C 1
ATOM 500 O O . LYS A 1 60 ? 37.541 7.445 -15.870 1.00 48.38 60 LYS A O 1
ATOM 505 N N . VAL A 1 61 ? 39.392 8.169 -16.916 1.00 49.59 61 VAL A N 1
ATOM 506 C CA . VAL A 1 61 ? 38.734 8.457 -18.199 1.00 49.59 61 VAL A CA 1
ATOM 507 C C . VAL A 1 61 ? 38.354 7.152 -18.904 1.00 49.59 61 VAL A C 1
ATOM 509 O O . VAL A 1 61 ? 37.235 7.037 -19.393 1.00 49.59 61 VAL A O 1
ATOM 512 N N . PHE A 1 62 ? 39.231 6.143 -18.891 1.00 51.62 62 PHE A N 1
ATOM 513 C CA . PHE A 1 62 ? 38.961 4.830 -19.485 1.00 51.62 62 PHE A CA 1
ATOM 514 C C . PHE A 1 62 ? 37.775 4.116 -18.811 1.00 51.62 62 PHE A C 1
ATOM 516 O O . PHE A 1 62 ? 36.932 3.549 -19.502 1.00 51.62 62 PHE A O 1
ATOM 523 N N . TYR A 1 63 ? 37.644 4.203 -17.481 1.00 50.53 63 TYR A N 1
ATOM 524 C CA . TYR A 1 63 ? 36.482 3.664 -16.760 1.00 50.53 63 TYR A CA 1
ATOM 525 C C . TYR A 1 63 ? 35.206 4.521 -16.867 1.00 50.53 63 TYR A C 1
ATOM 527 O O . TYR A 1 63 ? 34.115 3.993 -16.663 1.00 50.53 63 TYR A O 1
ATOM 535 N N . ALA A 1 64 ? 35.299 5.812 -17.206 1.00 46.44 64 ALA A N 1
ATOM 536 C CA . ALA A 1 64 ? 34.132 6.689 -17.372 1.00 46.44 64 ALA A CA 1
ATOM 537 C C . ALA A 1 64 ? 33.366 6.477 -18.698 1.00 46.44 64 ALA A C 1
ATOM 539 O O . ALA A 1 64 ? 32.283 7.030 -18.866 1.00 46.44 64 ALA A O 1
ATOM 540 N N . LEU A 1 65 ? 33.918 5.691 -19.630 1.00 49.94 65 LEU A N 1
ATOM 541 C CA . LEU A 1 65 ? 33.442 5.505 -21.009 1.00 49.94 65 LEU A CA 1
ATOM 542 C C . LEU A 1 65 ? 32.564 4.244 -21.201 1.00 49.94 65 LEU A C 1
ATOM 544 O O . LEU A 1 65 ? 32.715 3.521 -22.185 1.00 49.94 65 LEU A O 1
ATOM 548 N N . HIS A 1 66 ? 31.665 3.924 -20.265 1.00 46.78 66 HIS A N 1
ATOM 549 C CA . HIS A 1 66 ? 30.866 2.684 -20.292 1.00 46.78 66 HIS A CA 1
ATOM 550 C C . HIS A 1 66 ? 29.351 2.980 -20.392 1.00 46.78 66 HIS A C 1
ATOM 552 O O . HIS A 1 66 ? 28.901 3.889 -19.693 1.00 46.78 66 HIS A O 1
ATOM 558 N N . PRO A 1 67 ? 28.542 2.230 -21.185 1.00 40.75 67 PRO A N 1
ATOM 559 C CA . PRO A 1 67 ? 28.849 0.977 -21.893 1.00 40.75 67 PRO A CA 1
ATOM 560 C C . PRO A 1 67 ? 29.055 1.123 -23.416 1.00 40.75 67 PRO A C 1
ATOM 562 O O . PRO A 1 67 ? 28.138 1.476 -24.154 1.00 40.75 67 PRO A O 1
ATOM 565 N N . PHE A 1 68 ? 30.228 0.713 -23.915 1.00 43.28 68 PHE A N 1
ATOM 566 C CA . PHE A 1 68 ? 30.470 0.473 -25.348 1.00 43.28 68 PHE A CA 1
ATOM 567 C C . PHE A 1 68 ? 29.903 -0.898 -25.788 1.00 43.28 68 PHE A C 1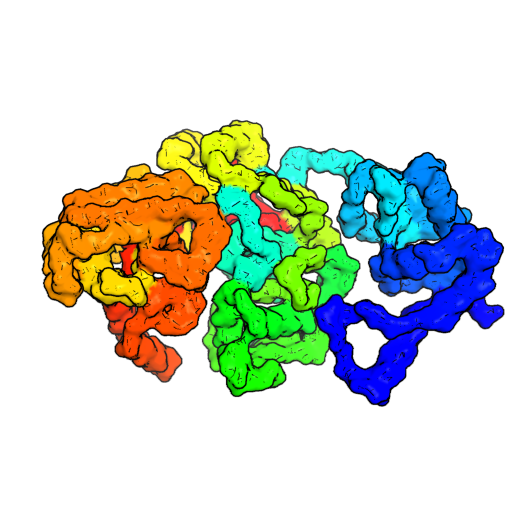
ATOM 569 O O . PHE A 1 68 ? 30.642 -1.869 -25.952 1.00 43.28 68 PHE A O 1
ATOM 576 N N . GLU A 1 69 ? 28.591 -0.991 -26.015 1.00 37.66 69 GLU A N 1
ATOM 577 C CA . GLU A 1 69 ? 27.965 -2.195 -26.603 1.00 37.66 69 GLU A CA 1
ATOM 578 C C . GLU A 1 69 ? 28.107 -2.255 -28.143 1.00 37.66 69 GLU A C 1
ATOM 580 O O . GLU A 1 69 ? 28.159 -3.337 -28.737 1.00 37.66 69 GLU A O 1
ATOM 585 N N . ARG A 1 70 ? 28.226 -1.101 -28.823 1.00 38.31 70 ARG A N 1
ATOM 586 C CA . ARG A 1 70 ? 28.369 -1.010 -30.290 1.00 38.31 70 ARG A CA 1
ATOM 587 C C . ARG A 1 70 ? 29.805 -0.684 -30.729 1.00 38.31 70 ARG A C 1
ATOM 589 O O . ARG A 1 70 ? 30.147 0.466 -30.968 1.00 38.31 70 ARG A O 1
ATOM 596 N N . TRP A 1 71 ? 30.603 -1.747 -30.870 1.00 39.41 71 TRP A N 1
ATOM 597 C CA . TRP A 1 71 ? 31.666 -1.941 -31.877 1.00 39.41 71 TRP A CA 1
ATOM 598 C C . TRP A 1 71 ? 32.394 -0.674 -32.384 1.00 39.41 71 TRP A C 1
ATOM 600 O O . TRP A 1 71 ? 32.015 -0.109 -33.409 1.00 39.41 71 TRP A O 1
ATOM 610 N N . LEU A 1 72 ? 33.520 -0.310 -31.760 1.00 43.47 72 LEU A N 1
ATOM 611 C CA . LEU A 1 72 ? 34.439 0.707 -32.285 1.00 43.47 72 LEU A CA 1
ATOM 612 C C . LEU A 1 72 ? 35.905 0.267 -32.158 1.00 43.47 72 LEU A C 1
ATOM 614 O O . LEU A 1 72 ? 36.425 0.105 -31.055 1.00 43.47 72 LEU A O 1
ATOM 618 N N . SER A 1 73 ? 36.583 0.119 -33.299 1.00 47.72 73 SER A N 1
ATOM 619 C CA . SER A 1 73 ? 38.049 0.106 -33.366 1.00 47.72 73 SER A CA 1
ATOM 620 C C . SER A 1 73 ? 38.538 1.552 -33.372 1.00 47.72 73 SER A C 1
ATOM 622 O O . SER A 1 73 ? 38.558 2.193 -34.420 1.00 47.72 73 SER A O 1
ATOM 624 N N . LEU A 1 74 ? 38.893 2.076 -32.199 1.00 53.06 74 LEU A N 1
ATOM 625 C CA . LEU A 1 74 ? 39.426 3.433 -32.059 1.00 53.06 74 LEU A CA 1
ATOM 626 C C . LEU A 1 74 ? 40.834 3.535 -32.665 1.00 53.06 74 LEU A C 1
ATOM 628 O O . LEU A 1 74 ? 41.654 2.631 -32.477 1.00 53.06 74 LEU A O 1
ATOM 632 N N . SER A 1 75 ? 41.131 4.643 -33.352 1.00 60.12 75 SER A N 1
ATOM 633 C CA . SER A 1 75 ? 42.502 4.945 -33.767 1.00 60.12 75 SER A CA 1
ATOM 634 C C . SER A 1 75 ? 43.312 5.483 -32.584 1.00 60.12 75 SER A C 1
ATOM 636 O O . SER A 1 75 ? 42.779 6.147 -31.693 1.00 60.12 75 SER A O 1
ATOM 638 N N . LEU A 1 76 ? 44.623 5.232 -32.581 1.00 58.94 76 LEU A N 1
ATOM 639 C CA . LEU A 1 76 ? 45.521 5.783 -31.560 1.00 58.94 76 LEU A CA 1
ATOM 640 C C . LEU A 1 76 ? 45.559 7.318 -31.577 1.00 58.94 76 LEU A C 1
ATOM 642 O O . LEU A 1 76 ? 45.705 7.924 -30.522 1.00 58.94 76 LEU A O 1
ATOM 646 N N . GLN A 1 77 ? 45.371 7.936 -32.747 1.00 62.78 77 GLN A N 1
ATOM 647 C CA . GLN A 1 77 ? 45.359 9.390 -32.899 1.00 62.78 77 GLN A CA 1
ATOM 648 C C . GLN A 1 77 ? 44.126 10.024 -32.234 1.00 62.78 77 GLN A C 1
ATOM 650 O O . GLN A 1 77 ? 44.259 11.031 -31.547 1.00 62.78 77 GLN A O 1
ATOM 655 N N . ASP A 1 78 ? 42.945 9.409 -32.361 1.00 61.88 78 ASP A N 1
ATOM 656 C CA . ASP A 1 78 ? 41.724 9.899 -31.702 1.00 61.88 78 ASP A CA 1
ATOM 657 C C . ASP A 1 78 ? 41.826 9.838 -30.174 1.00 61.88 78 ASP A C 1
ATOM 659 O O . ASP A 1 78 ? 41.367 10.744 -29.480 1.00 61.88 78 ASP A O 1
ATOM 663 N N . ILE A 1 79 ? 42.453 8.779 -29.651 1.00 60.25 79 ILE A N 1
ATOM 664 C CA . ILE A 1 79 ? 42.695 8.599 -28.214 1.00 60.25 79 ILE A CA 1
ATOM 665 C C . ILE A 1 79 ? 43.714 9.635 -27.711 1.00 60.25 79 ILE A C 1
ATOM 667 O O . ILE A 1 79 ? 43.499 10.263 -26.675 1.00 60.25 79 ILE A O 1
ATOM 671 N N . GLU A 1 80 ? 44.809 9.835 -28.449 1.00 63.03 80 GLU A N 1
ATOM 672 C CA . GLU A 1 80 ? 45.848 10.825 -28.148 1.00 63.03 80 GLU A CA 1
ATOM 673 C C . GLU A 1 80 ? 45.276 12.250 -28.086 1.00 63.03 80 GLU A C 1
ATOM 675 O O . GLU A 1 80 ? 45.515 12.974 -27.119 1.00 63.03 80 GLU A O 1
ATOM 680 N N . GLU A 1 81 ? 44.453 12.630 -29.065 1.00 67.75 81 GLU A N 1
ATOM 681 C CA . GLU A 1 81 ? 43.889 13.977 -29.159 1.00 67.75 81 GLU A CA 1
ATOM 682 C C . GLU A 1 81 ? 42.766 14.227 -28.136 1.00 67.75 81 GLU A C 1
ATOM 684 O O . GLU A 1 81 ? 42.721 15.293 -27.517 1.00 67.75 81 GLU A O 1
ATOM 689 N N . LEU A 1 82 ? 41.927 13.221 -27.853 1.00 66.31 82 LEU A N 1
ATOM 690 C CA . LEU A 1 82 ? 40.935 13.274 -26.771 1.00 66.31 82 LEU A CA 1
ATOM 691 C C . LEU A 1 82 ? 41.596 13.524 -25.404 1.00 66.31 82 LEU A C 1
ATOM 693 O O . LEU A 1 82 ? 41.127 14.353 -24.621 1.00 66.31 82 LEU A O 1
ATOM 697 N N . PHE A 1 83 ? 42.711 12.848 -25.112 1.00 61.91 83 PHE A N 1
ATOM 698 C CA . PHE A 1 83 ? 43.447 13.070 -23.868 1.00 61.91 83 PHE A CA 1
ATOM 699 C C . PHE A 1 83 ? 44.182 14.419 -23.820 1.00 61.91 83 PHE A C 1
ATOM 701 O O . PHE A 1 83 ? 44.312 14.989 -22.733 1.00 61.91 83 PHE A O 1
ATOM 708 N N . MET A 1 84 ? 44.620 14.967 -24.958 1.00 65.06 84 MET A N 1
ATOM 709 C CA . MET A 1 84 ? 45.179 16.324 -25.013 1.00 65.06 84 MET A CA 1
ATOM 710 C C . MET A 1 84 ? 44.129 17.388 -24.658 1.00 65.06 84 MET A C 1
ATOM 712 O O . MET A 1 84 ? 44.398 18.225 -23.796 1.00 65.06 84 MET A O 1
ATOM 716 N N . ILE A 1 85 ? 42.906 17.286 -25.200 1.00 66.75 85 ILE A N 1
ATOM 717 C CA . ILE A 1 85 ? 41.772 18.167 -24.846 1.00 66.75 85 ILE A CA 1
ATOM 718 C C . ILE A 1 85 ? 41.514 18.151 -23.326 1.00 66.75 85 ILE A C 1
ATOM 720 O O . ILE A 1 85 ? 41.302 19.201 -22.712 1.00 66.75 85 ILE A O 1
ATOM 724 N N . PHE A 1 86 ? 41.590 16.978 -22.684 1.00 61.34 86 PHE A N 1
ATOM 725 C CA . PHE A 1 86 ? 41.465 16.873 -21.226 1.00 61.34 86 PHE A CA 1
ATOM 726 C C . PHE A 1 86 ? 42.668 17.448 -20.457 1.00 61.34 86 PHE A C 1
ATOM 728 O O . PHE A 1 86 ? 42.465 18.077 -19.416 1.00 61.34 86 PHE A O 1
ATOM 735 N N . SER A 1 87 ? 43.902 17.297 -20.956 1.00 60.22 87 SER A N 1
ATOM 736 C CA . SER A 1 87 ? 45.100 17.892 -20.334 1.00 60.22 87 SER A CA 1
ATOM 737 C C . SER A 1 87 ? 45.028 19.426 -20.310 1.00 60.22 87 SER A C 1
ATOM 739 O O . SER A 1 87 ? 45.410 20.044 -19.313 1.00 60.22 87 SER A O 1
ATOM 741 N N . ASP A 1 88 ? 44.482 20.048 -21.359 1.00 63.47 88 ASP A N 1
ATOM 742 C CA . ASP A 1 88 ? 44.313 21.504 -21.433 1.00 63.47 88 ASP A CA 1
ATOM 743 C C . ASP A 1 88 ? 43.175 22.024 -20.542 1.00 63.47 88 ASP A C 1
ATOM 745 O O . ASP A 1 88 ? 43.339 23.047 -19.870 1.00 63.47 88 ASP A O 1
ATOM 749 N N . LEU A 1 89 ? 42.064 21.289 -20.423 1.00 57.06 89 LEU A N 1
ATOM 750 C CA . LEU A 1 89 ? 40.976 21.644 -19.499 1.00 57.06 89 LEU A CA 1
ATOM 751 C C . LEU A 1 89 ? 41.380 21.588 -18.024 1.00 57.06 89 LEU A C 1
ATOM 753 O O . LEU A 1 89 ? 40.877 22.369 -17.219 1.00 57.06 89 LEU A O 1
ATOM 757 N N . ILE A 1 90 ? 42.311 20.707 -17.656 1.00 52.75 90 ILE A N 1
ATOM 758 C CA . ILE A 1 90 ? 42.860 20.663 -16.293 1.00 52.75 90 ILE A CA 1
ATOM 759 C C . ILE A 1 90 ? 43.726 21.906 -16.005 1.00 52.75 90 ILE A C 1
ATOM 761 O O . ILE A 1 90 ? 43.757 22.380 -14.869 1.00 52.75 90 ILE A O 1
ATOM 765 N N . ARG A 1 91 ? 44.389 22.479 -17.022 1.00 58.78 91 ARG A N 1
ATOM 766 C CA . ARG A 1 91 ? 45.172 23.728 -16.903 1.00 58.78 91 ARG A CA 1
ATOM 767 C C . ARG A 1 91 ? 44.284 24.969 -16.885 1.00 58.78 91 ARG A C 1
ATOM 769 O O . ARG A 1 91 ? 44.582 25.929 -16.180 1.00 58.78 91 ARG A O 1
ATOM 776 N N . ASN A 1 92 ? 43.212 24.958 -17.672 1.00 65.31 92 ASN A N 1
ATOM 777 C CA . ASN A 1 92 ? 42.220 26.020 -17.747 1.00 65.31 92 ASN A CA 1
ATOM 778 C C . ASN A 1 92 ? 40.822 25.404 -17.886 1.00 65.31 92 ASN A C 1
ATOM 780 O O . ASN A 1 92 ? 40.384 25.063 -18.984 1.00 65.31 92 ASN A O 1
ATOM 784 N N . ALA A 1 93 ? 40.084 25.352 -16.775 1.00 54.62 93 ALA A N 1
ATOM 785 C CA . ALA A 1 93 ? 38.735 24.781 -16.702 1.00 54.62 93 ALA A CA 1
ATOM 786 C C . ALA A 1 93 ? 37.666 25.548 -17.516 1.00 54.62 93 ALA A C 1
ATOM 788 O O . ALA A 1 93 ? 36.487 25.214 -17.454 1.00 54.62 93 ALA A O 1
ATOM 789 N N . ASN A 1 94 ? 38.055 26.588 -18.260 1.00 65.75 94 ASN A N 1
ATOM 790 C CA . ASN A 1 94 ? 37.220 27.311 -19.216 1.00 65.75 94 ASN A CA 1
ATOM 791 C C . ASN A 1 94 ? 37.892 27.435 -20.604 1.00 65.75 94 ASN A C 1
ATOM 793 O O . ASN A 1 94 ? 37.571 28.352 -21.354 1.00 65.75 94 ASN A O 1
ATOM 797 N N . ALA A 1 95 ? 38.842 26.552 -20.948 1.00 66.19 95 ALA A N 1
ATOM 798 C CA . ALA A 1 95 ? 39.546 26.577 -22.237 1.00 66.19 95 ALA A CA 1
ATOM 799 C C . ALA A 1 95 ? 38.607 26.389 -23.440 1.00 66.19 95 ALA A C 1
ATOM 801 O O . ALA A 1 95 ? 38.801 27.017 -24.478 1.00 66.19 95 ALA A O 1
ATOM 802 N N . TYR A 1 96 ? 37.573 25.557 -23.279 1.00 68.38 96 TYR A N 1
ATOM 803 C CA . TYR A 1 96 ? 36.614 25.229 -24.331 1.00 68.38 96 TYR A CA 1
ATOM 804 C C . TYR A 1 96 ? 35.174 25.372 -23.830 1.00 68.38 96 TYR A C 1
ATOM 806 O O . TYR A 1 96 ? 34.835 24.914 -22.733 1.00 68.38 96 TYR A O 1
ATOM 814 N N . ALA A 1 97 ? 34.318 25.957 -24.673 1.00 61.69 97 ALA A N 1
ATOM 815 C CA . ALA A 1 97 ? 32.867 25.769 -24.608 1.00 61.69 97 ALA A CA 1
ATOM 816 C C . ALA A 1 97 ? 32.458 24.472 -25.333 1.00 61.69 97 ALA A C 1
ATOM 818 O O . ALA A 1 97 ? 31.602 23.733 -24.853 1.00 61.69 97 ALA A O 1
ATOM 819 N N . THR A 1 98 ? 33.131 24.170 -26.447 1.00 68.50 98 THR A N 1
ATOM 820 C CA . THR A 1 98 ? 33.026 22.925 -27.219 1.00 68.50 98 THR A CA 1
ATOM 821 C C . THR A 1 98 ? 34.390 22.566 -27.814 1.00 68.50 98 THR A C 1
ATOM 823 O O . THR A 1 98 ? 35.121 23.470 -28.221 1.00 68.50 98 THR A O 1
ATOM 826 N N . ALA A 1 99 ? 34.721 21.278 -27.912 1.00 70.62 99 ALA A N 1
ATOM 827 C CA . ALA A 1 99 ? 35.919 20.771 -28.593 1.00 70.62 99 ALA A CA 1
ATOM 828 C C . ALA A 1 99 ? 35.617 19.423 -29.271 1.00 70.62 99 ALA A C 1
ATOM 830 O O . ALA A 1 99 ? 34.820 18.653 -28.745 1.00 70.62 99 ALA A O 1
ATOM 831 N N . THR A 1 100 ? 36.244 19.121 -30.411 1.00 69.00 100 THR A N 1
ATOM 832 C CA . THR A 1 100 ? 35.966 17.910 -31.212 1.00 69.00 100 THR A CA 1
ATOM 833 C C . THR A 1 100 ? 37.266 17.351 -31.794 1.00 69.00 100 THR A C 1
ATOM 835 O O . THR A 1 100 ? 38.111 18.133 -32.224 1.00 69.00 100 THR A O 1
ATOM 838 N N . THR A 1 101 ? 37.437 16.024 -31.822 1.00 66.94 101 THR A N 1
ATOM 839 C CA . THR A 1 101 ? 38.621 15.374 -32.424 1.00 66.94 101 THR A CA 1
ATOM 840 C C . THR A 1 101 ? 38.631 15.520 -33.957 1.00 66.94 101 THR A C 1
ATOM 842 O O . THR A 1 101 ? 37.558 15.634 -34.554 1.00 66.94 101 THR A O 1
ATOM 845 N N . PRO A 1 102 ? 39.790 15.469 -34.648 1.00 62.69 102 PRO A N 1
ATOM 846 C CA . PRO A 1 102 ? 39.864 15.707 -36.100 1.00 62.69 102 PRO A CA 1
ATOM 847 C C . PRO A 1 102 ? 39.022 14.765 -36.974 1.00 62.69 102 PRO A C 1
ATOM 849 O O . PRO A 1 102 ? 38.627 15.126 -38.080 1.00 62.69 102 PRO A O 1
ATOM 852 N N . SER A 1 103 ? 38.725 13.565 -36.478 1.00 60.16 103 SER A N 1
ATOM 853 C CA . SER A 1 103 ? 37.822 12.580 -37.088 1.00 60.16 103 SER A CA 1
ATOM 854 C C . SER A 1 103 ? 36.332 12.936 -36.997 1.00 60.16 103 SER A C 1
ATOM 856 O O . SER A 1 103 ? 35.507 12.299 -37.652 1.00 60.16 103 SER A O 1
ATOM 858 N N . GLY A 1 104 ? 35.959 13.886 -36.134 1.00 61.94 104 GLY A N 1
ATOM 859 C CA . GLY A 1 104 ? 34.582 14.068 -35.675 1.00 61.94 104 GLY A CA 1
ATOM 860 C C . GLY A 1 104 ? 34.068 12.916 -34.801 1.00 61.94 104 GLY A C 1
ATOM 861 O O . GLY A 1 104 ? 32.860 12.832 -34.577 1.00 61.94 104 GLY A O 1
ATOM 862 N N . LEU A 1 105 ? 34.946 12.009 -34.344 1.00 61.16 105 LEU A N 1
ATOM 863 C CA . LEU A 1 105 ? 34.545 10.829 -33.580 1.00 61.16 105 LEU A CA 1
ATOM 864 C C . LEU A 1 105 ? 34.141 11.177 -32.150 1.00 61.16 105 LEU A C 1
ATOM 866 O O . LEU A 1 105 ? 33.156 10.610 -31.693 1.00 61.16 105 LEU A O 1
ATOM 870 N N . PHE A 1 106 ? 34.843 12.091 -31.472 1.00 65.31 106 PHE A N 1
ATOM 871 C CA . PHE A 1 106 ? 34.489 12.556 -30.128 1.00 65.31 106 PHE A CA 1
ATOM 872 C C . PHE A 1 106 ? 34.242 14.065 -30.093 1.00 65.31 106 PHE A C 1
ATOM 874 O O . PHE A 1 106 ? 35.042 14.834 -30.627 1.00 65.31 106 PHE A O 1
ATOM 881 N N . THR A 1 107 ? 33.189 14.488 -29.391 1.00 69.00 107 THR A N 1
ATOM 882 C CA . THR A 1 107 ? 32.915 15.898 -29.069 1.00 69.00 107 THR A CA 1
ATOM 883 C C . THR A 1 107 ? 32.702 16.064 -27.571 1.00 69.00 107 THR A C 1
ATOM 885 O O . THR A 1 107 ? 31.940 15.321 -26.958 1.00 69.00 107 THR A O 1
ATOM 888 N N . LEU A 1 108 ? 33.328 17.088 -26.999 1.00 69.75 108 LEU A N 1
ATOM 889 C CA . LEU A 1 108 ? 33.121 17.560 -25.639 1.00 69.75 108 LEU A CA 1
ATOM 890 C C . LEU A 1 108 ? 32.330 18.876 -25.655 1.00 69.75 108 LEU A C 1
ATOM 892 O O . LEU A 1 108 ? 32.668 19.789 -26.411 1.00 69.75 108 LEU A O 1
ATOM 896 N N . VAL A 1 109 ? 31.316 19.001 -24.798 1.00 66.00 109 VAL A N 1
ATOM 897 C CA . VAL A 1 109 ? 30.494 20.213 -24.629 1.00 66.00 109 VAL A CA 1
ATOM 898 C C . VAL A 1 109 ? 30.471 20.627 -23.158 1.00 66.00 109 VAL A C 1
ATOM 900 O O . VAL A 1 109 ? 30.342 19.786 -22.271 1.00 66.00 109 VAL A O 1
ATOM 903 N N . LYS A 1 110 ? 30.589 21.929 -22.890 1.00 67.25 110 LYS A N 1
ATOM 904 C CA . LYS A 1 110 ? 30.463 22.508 -21.549 1.00 67.25 110 LYS A CA 1
ATOM 905 C C . LYS A 1 110 ? 28.992 22.717 -21.177 1.00 67.25 110 LYS A C 1
ATOM 907 O O . LYS A 1 110 ? 28.233 23.270 -21.971 1.00 67.25 110 LYS A O 1
ATOM 912 N N . THR A 1 111 ? 28.608 22.356 -19.957 1.00 56.75 111 THR A N 1
ATOM 913 C CA . THR A 1 111 ? 27.241 22.505 -19.434 1.00 56.75 111 THR A CA 1
ATOM 914 C C . THR A 1 111 ? 27.207 23.317 -18.134 1.00 56.75 111 THR A C 1
ATOM 916 O O . THR A 1 111 ? 28.155 23.312 -17.345 1.00 56.75 111 THR A O 1
ATOM 919 N N . GLU A 1 112 ? 26.120 24.070 -17.922 1.00 49.91 112 GLU A N 1
ATOM 920 C CA . GLU A 1 112 ? 25.937 24.914 -16.725 1.00 49.91 112 GLU A CA 1
ATOM 921 C C . GLU A 1 112 ? 25.561 24.093 -15.482 1.00 49.91 112 GLU A C 1
ATOM 923 O O . GLU A 1 112 ? 25.971 24.419 -14.374 1.00 49.91 112 GLU A O 1
ATOM 928 N N . ASN A 1 113 ? 24.837 22.991 -15.686 1.00 51.22 113 ASN A N 1
ATOM 929 C CA . ASN A 1 113 ? 24.493 21.978 -14.690 1.00 51.22 113 ASN A CA 1
ATOM 930 C C . ASN A 1 113 ? 24.851 20.596 -15.256 1.00 51.22 113 ASN A C 1
ATOM 932 O O . ASN A 1 113 ? 24.924 20.440 -16.474 1.00 51.22 113 ASN A O 1
ATOM 936 N N . LYS A 1 114 ? 25.018 19.575 -14.405 1.00 49.16 114 LYS A N 1
ATOM 937 C CA . LYS A 1 114 ? 25.120 18.182 -14.880 1.00 49.16 114 LYS A CA 1
ATOM 938 C C . LYS A 1 114 ? 23.845 17.790 -15.622 1.00 49.16 114 LYS A C 1
ATOM 940 O O . LYS A 1 114 ? 22.762 17.894 -15.047 1.00 49.16 114 LYS A O 1
ATOM 945 N N . ILE A 1 115 ? 23.960 17.298 -16.853 1.00 48.00 115 ILE A N 1
ATOM 946 C CA . ILE A 1 115 ? 22.793 16.907 -17.650 1.00 48.00 115 ILE A CA 1
ATOM 947 C C . ILE A 1 115 ? 22.664 15.381 -17.649 1.00 48.00 115 ILE A C 1
ATOM 949 O O . ILE A 1 115 ? 23.600 14.668 -18.002 1.00 48.00 115 ILE A O 1
ATOM 953 N N . ASN A 1 116 ? 21.495 14.856 -17.264 1.00 47.16 116 ASN A N 1
ATOM 954 C CA . ASN A 1 116 ? 21.229 13.415 -17.314 1.00 47.16 116 ASN A CA 1
ATOM 955 C C . ASN A 1 116 ? 20.940 12.979 -18.767 1.00 47.16 116 ASN A C 1
ATOM 957 O O . ASN A 1 116 ? 19.796 12.929 -19.223 1.00 47.16 116 ASN A O 1
ATOM 961 N N . PHE A 1 117 ? 22.014 12.736 -19.521 1.00 46.34 117 PHE A N 1
ATOM 962 C CA . PHE A 1 117 ? 22.028 12.636 -20.988 1.00 46.34 117 PHE A CA 1
ATOM 963 C C . PHE A 1 117 ? 21.349 11.404 -21.598 1.00 46.34 117 PHE A C 1
ATOM 965 O O . PHE A 1 117 ? 21.228 11.315 -22.822 1.00 46.34 117 PHE A O 1
ATOM 972 N N . LEU A 1 118 ? 20.840 10.490 -20.766 1.00 41.03 118 LEU A N 1
ATOM 973 C CA . LEU A 1 118 ? 20.039 9.337 -21.191 1.00 41.03 118 LEU A CA 1
ATOM 974 C C . LEU A 1 118 ? 18.862 9.738 -22.096 1.00 41.03 118 LEU A C 1
ATOM 976 O O . LEU A 1 118 ? 18.462 8.960 -22.952 1.00 41.03 118 LEU A O 1
ATOM 980 N N . ARG A 1 119 ? 18.353 10.973 -21.962 1.00 38.53 119 ARG A N 1
ATOM 981 C CA . ARG A 1 119 ? 17.271 11.526 -22.793 1.00 38.53 119 ARG A CA 1
ATOM 982 C C . ARG A 1 119 ? 17.654 11.775 -24.267 1.00 38.53 119 ARG A C 1
ATOM 984 O O . ARG A 1 119 ? 16.764 12.085 -25.051 1.00 38.53 119 ARG A O 1
ATOM 991 N N . ILE A 1 120 ? 18.935 11.693 -24.661 1.00 40.44 120 ILE A N 1
ATOM 992 C CA . ILE A 1 120 ? 19.383 12.147 -25.998 1.00 40.44 120 ILE A CA 1
ATOM 993 C C . ILE A 1 120 ? 20.148 11.091 -26.821 1.00 40.44 120 ILE A C 1
ATOM 995 O O . ILE A 1 120 ? 20.175 11.185 -28.048 1.00 40.44 120 ILE A O 1
ATOM 999 N N . SER A 1 121 ? 20.684 10.036 -26.198 1.00 39.50 121 SER A N 1
ATOM 1000 C CA . SER A 1 121 ? 21.387 8.934 -26.890 1.00 39.50 121 SER A CA 1
ATOM 1001 C C . SER A 1 121 ? 20.563 8.244 -27.988 1.00 39.50 121 SER A C 1
ATOM 1003 O O . SER A 1 121 ? 21.134 7.656 -28.901 1.00 39.50 121 SER A O 1
ATOM 1005 N N . GLN A 1 122 ? 19.231 8.326 -27.919 1.00 38.53 122 GLN A N 1
ATOM 1006 C CA . GLN A 1 122 ? 18.314 7.632 -28.825 1.00 38.53 122 GLN A CA 1
ATOM 1007 C C . GLN A 1 122 ? 17.747 8.470 -29.975 1.00 38.53 122 GLN A C 1
ATOM 1009 O O . GLN A 1 122 ? 17.092 7.921 -30.858 1.00 38.53 122 GLN A O 1
ATOM 1014 N N . ALA A 1 123 ? 17.975 9.786 -30.007 1.00 38.50 123 ALA A N 1
ATOM 1015 C CA . ALA A 1 123 ? 17.396 10.629 -31.058 1.00 38.50 123 ALA A CA 1
ATOM 1016 C C . ALA A 1 123 ? 17.953 10.305 -32.462 1.00 38.50 123 ALA A C 1
ATOM 1018 O O . ALA A 1 123 ? 17.324 10.644 -33.465 1.00 38.50 123 ALA A O 1
ATOM 1019 N N . GLN A 1 124 ? 19.131 9.669 -32.541 1.00 40.91 124 GLN A N 1
ATOM 1020 C CA . GLN A 1 124 ? 19.762 9.185 -33.770 1.00 40.91 124 GLN A CA 1
ATOM 1021 C C . GLN A 1 124 ? 20.647 7.955 -33.489 1.00 40.91 124 GLN A C 1
ATOM 1023 O O . GLN A 1 124 ? 21.414 7.975 -32.533 1.00 40.91 124 GLN A O 1
ATOM 1028 N N . ASP A 1 125 ? 20.671 6.968 -34.396 1.00 41.56 125 ASP A N 1
ATOM 1029 C CA . ASP A 1 125 ? 21.558 5.773 -34.386 1.00 41.56 125 ASP A CA 1
ATOM 1030 C C . ASP A 1 125 ? 23.085 6.070 -34.436 1.00 41.56 125 ASP A C 1
ATOM 1032 O O . ASP A 1 125 ? 23.902 5.166 -34.611 1.00 41.56 125 ASP A O 1
ATOM 1036 N N . ALA A 1 126 ? 23.487 7.338 -34.319 1.00 42.84 126 ALA A N 1
ATOM 1037 C CA . ALA A 1 126 ? 24.844 7.831 -34.552 1.00 42.84 126 ALA A CA 1
ATOM 1038 C C . ALA A 1 126 ? 25.691 8.018 -33.278 1.00 42.84 126 ALA A C 1
ATOM 1040 O O . ALA A 1 126 ? 26.872 8.345 -33.395 1.00 42.84 126 ALA A O 1
ATOM 1041 N N . LEU A 1 127 ? 25.112 7.853 -32.081 1.00 45.62 127 LEU A N 1
ATOM 1042 C CA . LEU A 1 127 ? 25.775 8.136 -30.802 1.00 45.62 127 LEU A CA 1
ATOM 1043 C C . LEU A 1 127 ? 26.179 6.821 -30.110 1.00 45.62 127 LEU A C 1
ATOM 1045 O O . LEU A 1 127 ? 25.326 5.995 -29.795 1.00 45.62 127 LEU A O 1
ATOM 1049 N N . THR A 1 128 ? 27.484 6.591 -29.935 1.00 45.41 128 THR A N 1
ATOM 1050 C CA . THR A 1 128 ? 28.040 5.253 -29.607 1.00 45.41 128 THR A CA 1
ATOM 1051 C C . THR A 1 128 ? 28.556 5.085 -28.176 1.00 45.41 128 THR A C 1
ATOM 1053 O O . THR A 1 128 ? 28.607 3.955 -27.694 1.00 45.41 128 THR A O 1
ATOM 1056 N N . ALA A 1 129 ? 28.919 6.176 -27.501 1.00 49.12 129 ALA A N 1
ATOM 1057 C CA . ALA A 1 129 ? 29.355 6.214 -26.108 1.00 49.12 129 ALA A CA 1
ATOM 1058 C C . ALA A 1 129 ? 29.256 7.638 -25.537 1.00 49.12 129 ALA A C 1
ATOM 1060 O O . ALA A 1 129 ? 29.101 8.621 -26.270 1.00 49.12 129 ALA A O 1
ATOM 1061 N N . TYR A 1 130 ? 29.346 7.731 -24.211 1.00 56.03 130 TYR A N 1
ATOM 1062 C CA . TYR A 1 130 ? 29.173 8.954 -23.434 1.00 56.03 130 TYR A CA 1
ATOM 1063 C C . TYR A 1 130 ? 30.026 8.906 -22.154 1.00 56.03 130 TYR A C 1
ATOM 1065 O O . TYR A 1 130 ? 30.216 7.826 -21.596 1.00 56.03 130 TYR A O 1
ATOM 1073 N N . ALA A 1 131 ? 30.522 10.055 -21.684 1.00 53.69 131 ALA A N 1
ATOM 1074 C CA . ALA A 1 131 ? 31.187 10.191 -20.384 1.00 53.69 131 ALA A CA 1
ATOM 1075 C C . ALA A 1 131 ? 30.948 11.573 -19.747 1.00 53.69 131 ALA A C 1
ATOM 1077 O O . ALA A 1 131 ? 31.062 12.602 -20.415 1.00 53.69 131 ALA A O 1
ATOM 1078 N N . GLN A 1 132 ? 30.686 11.595 -18.434 1.00 56.12 132 GLN A N 1
ATOM 1079 C CA . GLN A 1 132 ? 30.586 12.820 -17.629 1.00 56.12 132 GLN A CA 1
ATOM 1080 C C . GLN A 1 132 ? 31.918 13.194 -16.987 1.00 56.12 132 GLN A C 1
ATOM 1082 O O . GLN A 1 132 ? 32.545 12.374 -16.317 1.00 56.12 132 GLN A O 1
ATOM 1087 N N . LEU A 1 133 ? 32.287 14.471 -17.078 1.00 55.75 133 LEU A N 1
ATOM 1088 C CA . LEU A 1 133 ? 33.402 15.057 -16.346 1.00 55.75 133 LEU A CA 1
ATOM 1089 C C . LEU A 1 133 ? 32.960 16.313 -15.581 1.00 55.75 133 LEU A C 1
ATOM 1091 O O . LEU A 1 133 ? 31.943 16.950 -15.855 1.00 55.75 133 LEU A O 1
ATOM 1095 N N . THR A 1 134 ? 33.714 16.666 -14.544 1.00 50.41 134 THR A N 1
ATOM 1096 C CA . THR A 1 134 ? 33.514 17.899 -13.773 1.00 50.41 134 THR A CA 1
ATOM 1097 C C . THR A 1 134 ? 34.882 18.417 -13.363 1.00 50.41 134 THR A C 1
ATOM 1099 O O . THR A 1 134 ? 35.651 17.691 -12.735 1.00 50.41 134 THR A O 1
ATOM 1102 N N . ILE A 1 135 ? 35.201 19.644 -13.771 1.00 54.38 135 ILE A N 1
ATOM 1103 C CA . ILE A 1 135 ? 36.531 20.244 -13.638 1.00 54.38 135 ILE A CA 1
ATOM 1104 C C . ILE A 1 135 ? 36.341 21.633 -13.024 1.00 54.38 135 ILE A C 1
ATOM 1106 O O . ILE A 1 135 ? 35.772 22.534 -13.640 1.00 54.38 135 ILE A O 1
ATOM 1110 N N . GLY A 1 136 ? 36.759 21.791 -11.766 1.00 59.56 136 GLY A N 1
ATOM 1111 C CA . GLY A 1 136 ? 36.379 22.951 -10.957 1.00 59.56 136 GLY A CA 1
ATOM 1112 C C . GLY A 1 136 ? 34.856 23.046 -10.801 1.00 59.56 136 GLY A C 1
ATOM 1113 O O . GLY A 1 136 ? 34.197 22.049 -10.512 1.00 59.56 136 GLY A O 1
ATOM 1114 N N . ASN A 1 137 ? 34.302 24.236 -11.041 1.00 55.88 137 ASN A N 1
ATOM 1115 C CA . ASN A 1 137 ? 32.861 24.507 -10.966 1.00 55.88 137 ASN A CA 1
ATOM 1116 C C . ASN A 1 137 ? 32.126 24.263 -12.302 1.00 55.88 137 ASN A C 1
ATOM 1118 O O . ASN A 1 137 ? 31.032 24.785 -12.492 1.00 55.88 137 ASN A O 1
ATOM 1122 N N . PHE A 1 138 ? 32.733 23.547 -13.253 1.00 52.47 138 PHE A N 1
ATOM 1123 C CA . PHE A 1 138 ? 32.183 23.375 -14.597 1.00 52.47 138 PHE A CA 1
ATOM 1124 C C . PHE A 1 138 ? 31.960 21.906 -14.943 1.00 52.47 138 PHE A C 1
ATOM 1126 O O . PHE A 1 138 ? 32.803 21.047 -14.664 1.00 52.47 138 PHE A O 1
ATOM 1133 N N . HIS A 1 139 ? 30.824 21.634 -15.581 1.00 59.06 139 HIS A N 1
ATOM 1134 C CA . HIS A 1 139 ? 30.450 20.314 -16.063 1.00 59.06 139 HIS A CA 1
ATOM 1135 C C . HIS A 1 139 ? 30.775 20.190 -17.554 1.00 59.06 139 HIS A C 1
ATOM 1137 O O . HIS A 1 139 ? 30.699 21.161 -18.311 1.00 59.06 139 HIS A O 1
ATOM 1143 N N . TYR A 1 140 ? 31.219 18.998 -17.943 1.00 59.94 140 TYR A N 1
ATOM 1144 C CA . TYR A 1 140 ? 31.708 18.698 -19.281 1.00 59.94 140 TYR A CA 1
ATOM 1145 C C . TYR A 1 140 ? 31.185 17.331 -19.711 1.00 59.94 140 TYR A C 1
ATOM 1147 O O . TYR A 1 140 ? 31.409 16.328 -19.035 1.00 59.94 140 TYR A O 1
ATOM 1155 N N . GLU A 1 141 ? 30.492 17.308 -20.840 1.00 62.59 141 GLU A N 1
ATOM 1156 C CA . GLU A 1 141 ? 29.795 16.147 -21.381 1.00 62.59 141 GLU A CA 1
ATOM 1157 C C . GLU A 1 141 ? 30.542 15.678 -22.637 1.00 62.59 141 GLU A C 1
ATOM 1159 O O . GLU A 1 141 ? 30.718 16.463 -23.572 1.00 62.59 141 GLU A O 1
ATOM 1164 N N . CYS A 1 142 ? 31.026 14.434 -22.655 1.00 62.62 142 CYS A N 1
ATOM 1165 C CA . CYS A 1 142 ? 31.769 13.857 -23.778 1.00 62.62 142 CYS A CA 1
ATOM 1166 C C . CYS A 1 142 ? 30.905 12.842 -24.526 1.00 62.62 142 CYS A C 1
ATOM 1168 O O . CYS A 1 142 ? 30.342 11.946 -23.901 1.00 62.62 142 CYS A O 1
ATOM 1170 N N . PHE A 1 143 ? 30.838 12.945 -25.850 1.00 64.62 143 PHE A N 1
ATOM 1171 C CA . PHE A 1 143 ? 30.061 12.078 -26.740 1.00 64.62 143 PHE A CA 1
ATOM 1172 C C . PHE A 1 143 ? 30.971 11.433 -27.773 1.00 64.62 143 PHE A C 1
ATOM 1174 O O . PHE A 1 143 ? 31.949 12.063 -28.179 1.00 64.62 143 PHE A O 1
ATOM 1181 N N . SER A 1 144 ? 30.593 10.262 -28.290 1.00 58.25 144 SER A N 1
ATOM 1182 C CA . SER A 1 144 ? 31.087 9.803 -29.591 1.00 58.25 144 SER A CA 1
ATOM 1183 C C . SER A 1 144 ? 30.000 9.799 -30.669 1.00 58.25 144 SER A C 1
ATOM 1185 O O . SER A 1 144 ? 28.953 9.172 -30.497 1.00 58.25 144 SER A O 1
ATOM 1187 N N . GLY A 1 145 ? 30.263 10.489 -31.787 1.00 56.28 145 GLY A N 1
ATOM 1188 C CA . GLY A 1 145 ? 29.358 10.649 -32.934 1.00 56.28 145 GLY A CA 1
ATOM 1189 C C . GLY A 1 145 ? 29.067 12.106 -33.338 1.00 56.28 145 GLY A C 1
ATOM 1190 O O . GLY A 1 145 ? 29.063 13.018 -32.512 1.00 56.28 145 GLY A O 1
ATOM 1191 N N . GLN A 1 146 ? 28.758 12.327 -34.623 1.00 49.56 146 GLN A N 1
ATOM 1192 C CA . GLN A 1 146 ? 28.470 13.650 -35.210 1.00 49.56 146 GLN A CA 1
ATOM 1193 C C . GLN A 1 146 ? 27.072 14.189 -34.822 1.00 49.56 146 GLN A C 1
ATOM 1195 O O . GLN A 1 146 ? 26.146 14.173 -35.634 1.00 49.56 146 GLN A O 1
ATOM 1200 N N . VAL A 1 147 ? 26.892 14.650 -33.576 1.00 47.59 147 VAL A N 1
ATOM 1201 C CA . VAL A 1 147 ? 25.570 15.090 -33.053 1.00 47.59 147 VAL A CA 1
ATOM 1202 C C . VAL A 1 147 ? 25.581 16.489 -32.393 1.00 47.59 147 VAL A C 1
ATOM 1204 O O . VAL A 1 147 ? 24.521 17.018 -32.061 1.00 47.59 147 VAL A O 1
ATOM 1207 N N . ALA A 1 148 ? 26.750 17.130 -32.261 1.00 44.84 148 ALA A N 1
ATOM 1208 C CA . ALA A 1 148 ? 26.981 18.359 -31.483 1.00 44.84 148 ALA A CA 1
ATOM 1209 C C . ALA A 1 148 ? 25.893 19.454 -31.615 1.00 44.84 148 ALA A C 1
ATOM 1211 O O . ALA A 1 148 ? 25.265 19.818 -30.620 1.00 44.84 148 ALA A O 1
ATOM 1212 N N . ASP A 1 149 ? 25.609 19.927 -32.832 1.00 41.72 149 ASP A N 1
ATOM 1213 C CA . ASP A 1 149 ? 24.725 21.085 -33.066 1.00 41.72 149 ASP A CA 1
ATOM 1214 C C . ASP A 1 149 ? 23.243 20.819 -32.735 1.00 41.72 149 ASP A C 1
ATOM 1216 O O . ASP A 1 149 ? 22.459 21.740 -32.495 1.00 41.72 149 ASP A O 1
ATOM 1220 N N . LYS A 1 150 ? 22.823 19.547 -32.700 1.00 41.84 150 LYS A N 1
ATOM 1221 C CA . LYS A 1 150 ? 21.440 19.170 -32.355 1.00 41.84 150 LYS A CA 1
ATOM 1222 C C . LYS A 1 150 ? 21.206 19.124 -30.849 1.00 41.84 150 LYS A C 1
ATOM 1224 O O . LYS A 1 150 ? 20.075 19.327 -30.408 1.00 41.84 150 LYS A O 1
ATOM 1229 N N . LEU A 1 151 ? 22.258 18.893 -30.061 1.00 41.78 151 LEU A N 1
ATOM 1230 C CA . LEU A 1 151 ? 22.169 18.754 -28.605 1.00 41.78 151 LEU A CA 1
ATOM 1231 C C . LEU A 1 151 ? 21.719 20.045 -27.923 1.00 41.78 151 LEU A C 1
ATOM 1233 O O . LEU A 1 151 ? 20.898 20.003 -27.008 1.00 41.78 151 LEU A O 1
ATOM 1237 N N . GLN A 1 152 ? 22.198 21.193 -28.406 1.00 39.31 152 GLN A N 1
ATOM 1238 C CA . GLN A 1 152 ? 21.891 22.500 -27.825 1.00 39.31 152 GLN A CA 1
ATOM 1239 C C . GLN A 1 152 ? 20.376 22.785 -27.822 1.00 39.31 152 GLN A C 1
ATOM 1241 O O . GLN A 1 152 ? 19.840 23.260 -26.823 1.00 39.31 152 GLN A O 1
ATOM 1246 N N . ASN A 1 153 ? 19.666 22.377 -28.882 1.00 38.94 153 ASN A N 1
ATOM 1247 C CA . ASN A 1 153 ? 18.214 22.533 -29.013 1.00 38.94 153 ASN A CA 1
ATOM 1248 C C . ASN A 1 153 ? 17.402 21.591 -28.102 1.00 38.94 153 ASN A C 1
ATOM 1250 O O . ASN A 1 153 ? 16.324 21.967 -27.652 1.00 38.94 153 ASN A O 1
ATOM 1254 N N . LEU A 1 154 ? 17.903 20.385 -27.804 1.00 39.59 154 LEU A N 1
ATOM 1255 C CA . LEU A 1 154 ? 17.242 19.449 -26.878 1.00 39.59 154 LEU A CA 1
ATOM 1256 C C . LEU A 1 154 ? 17.446 19.836 -25.408 1.00 39.59 154 LEU A C 1
ATOM 1258 O O . LEU A 1 154 ? 16.555 19.628 -24.587 1.00 39.59 154 LEU A O 1
ATOM 1262 N N . ILE A 1 155 ? 18.590 20.440 -25.082 1.00 39.69 155 ILE A N 1
ATOM 1263 C CA . ILE A 1 155 ? 18.861 21.017 -23.757 1.00 39.69 155 ILE A CA 1
ATOM 1264 C C . ILE A 1 155 ? 18.010 22.280 -23.538 1.00 39.69 155 ILE A C 1
ATOM 1266 O O . ILE A 1 155 ? 17.478 22.482 -22.450 1.00 39.69 155 ILE A O 1
ATOM 1270 N N . GLN A 1 156 ? 17.823 23.096 -24.581 1.00 36.94 156 GLN A N 1
ATOM 1271 C CA . GLN A 1 156 ? 16.986 24.306 -24.566 1.00 36.94 156 GLN A CA 1
ATOM 1272 C C . GLN A 1 156 ? 15.504 24.044 -24.910 1.00 36.94 156 GLN A C 1
ATOM 1274 O O . GLN A 1 156 ? 14.753 24.984 -25.183 1.00 36.94 156 GLN A O 1
ATOM 1279 N N . ALA A 1 157 ? 15.056 22.784 -24.887 1.00 39.41 157 ALA A N 1
ATOM 1280 C CA . ALA A 1 157 ? 13.668 22.420 -25.151 1.00 39.41 157 ALA A CA 1
ATOM 1281 C C . ALA A 1 157 ? 12.747 22.872 -24.001 1.00 39.41 157 ALA A C 1
ATOM 1283 O O . ALA A 1 157 ? 12.459 22.114 -23.070 1.00 39.41 157 ALA A O 1
ATOM 1284 N N . ASN A 1 158 ? 12.273 24.119 -24.092 1.00 42.25 158 ASN A N 1
ATOM 1285 C CA . ASN A 1 158 ? 11.224 24.690 -23.248 1.00 42.25 158 ASN A CA 1
ATOM 1286 C C . ASN A 1 158 ? 9.956 23.827 -23.343 1.00 42.25 158 ASN A C 1
ATOM 1288 O O . ASN A 1 158 ? 9.137 24.006 -24.245 1.00 42.25 158 ASN A O 1
ATOM 1292 N N . CYS A 1 159 ? 9.814 22.875 -22.419 1.00 45.00 159 CYS A N 1
ATOM 1293 C CA . CYS A 1 159 ? 8.635 22.023 -22.301 1.00 45.00 159 CYS A CA 1
ATOM 1294 C C . CYS A 1 159 ? 7.426 22.928 -22.036 1.00 45.00 159 CYS A C 1
ATOM 1296 O O . CYS A 1 159 ? 7.469 23.755 -21.121 1.00 45.00 159 CYS A O 1
ATOM 1298 N N . THR A 1 160 ? 6.377 22.831 -22.854 1.00 55.34 160 THR A N 1
ATOM 1299 C CA . THR A 1 160 ? 5.209 23.699 -22.687 1.00 55.34 160 THR A CA 1
ATOM 1300 C C . THR A 1 160 ? 4.372 23.211 -21.510 1.00 55.34 160 THR A C 1
ATOM 1302 O O . THR A 1 160 ? 4.491 22.063 -21.080 1.00 55.34 160 THR A O 1
ATOM 1305 N N . GLU A 1 161 ? 3.468 24.051 -20.999 1.00 59.47 161 GLU A N 1
ATOM 1306 C CA . GLU A 1 161 ? 2.587 23.643 -19.896 1.00 59.47 161 GLU A CA 1
ATOM 1307 C C . GLU A 1 161 ? 1.782 22.374 -20.199 1.00 59.47 161 GLU A C 1
ATOM 1309 O O . GLU A 1 161 ? 1.416 21.657 -19.276 1.00 59.47 161 GLU A O 1
ATOM 1314 N N . LYS A 1 162 ? 1.524 22.072 -21.479 1.00 64.19 162 LYS A N 1
ATOM 1315 C CA . LYS A 1 162 ? 0.778 20.880 -21.896 1.00 64.19 162 LYS A CA 1
ATOM 1316 C C . LYS A 1 162 ? 1.574 19.585 -21.731 1.00 64.19 162 LYS A C 1
ATOM 1318 O O . LYS A 1 162 ? 0.965 18.553 -21.476 1.00 64.19 162 LYS A O 1
ATOM 1323 N N . ASP A 1 163 ? 2.900 19.650 -21.829 1.00 77.75 163 ASP A N 1
ATOM 1324 C CA . ASP A 1 163 ? 3.778 18.475 -21.935 1.00 77.75 163 ASP A CA 1
ATOM 1325 C C . ASP A 1 163 ? 4.262 17.961 -20.564 1.00 77.75 163 ASP A C 1
ATOM 1327 O O . ASP A 1 163 ? 4.845 16.878 -20.467 1.00 77.75 163 ASP A O 1
ATOM 1331 N N . THR A 1 164 ? 4.006 18.736 -19.505 1.00 86.69 164 THR A N 1
ATOM 1332 C CA . THR A 1 164 ? 4.348 18.428 -18.112 1.00 86.69 164 THR A CA 1
ATOM 1333 C C . THR A 1 164 ? 3.095 18.090 -17.302 1.00 86.69 164 THR A C 1
ATOM 1335 O O . THR A 1 164 ? 2.100 18.808 -17.390 1.00 86.69 164 THR A O 1
ATOM 1338 N N . LEU A 1 165 ? 3.159 17.057 -16.458 1.00 91.69 165 LEU A N 1
ATOM 1339 C CA . LEU A 1 165 ? 2.200 16.798 -15.373 1.00 91.69 165 LEU A CA 1
ATOM 1340 C C . LEU A 1 165 ? 2.738 17.371 -14.052 1.00 91.69 165 LEU A C 1
ATOM 1342 O O . LEU A 1 165 ? 3.876 17.080 -13.691 1.00 91.69 165 LEU A O 1
ATOM 1346 N N . ARG A 1 166 ? 1.932 18.148 -13.323 1.00 94.12 166 ARG A N 1
ATOM 1347 C CA . ARG A 1 166 ? 2.296 18.795 -12.053 1.00 94.12 166 ARG A CA 1
ATOM 1348 C C . ARG A 1 166 ? 1.508 18.184 -10.898 1.00 94.12 166 ARG A C 1
ATOM 1350 O O . ARG A 1 166 ? 0.296 18.389 -10.782 1.00 94.12 166 ARG A O 1
ATOM 1357 N N . LEU A 1 167 ? 2.191 17.438 -10.037 1.00 96.12 167 LEU A N 1
ATOM 1358 C CA . LEU A 1 167 ? 1.617 16.799 -8.853 1.00 96.12 167 LEU A CA 1
ATOM 1359 C C . LEU A 1 167 ? 2.140 17.460 -7.576 1.00 96.12 167 LEU A C 1
ATOM 1361 O O . LEU A 1 167 ? 3.262 17.953 -7.521 1.00 96.12 167 LEU A O 1
ATOM 1365 N N . ILE A 1 168 ? 1.341 17.399 -6.515 1.00 97.00 168 ILE A N 1
ATOM 1366 C CA . ILE A 1 168 ? 1.789 17.718 -5.159 1.00 97.00 168 ILE A CA 1
ATOM 1367 C C . ILE A 1 168 ? 1.589 16.469 -4.306 1.00 97.00 168 ILE A C 1
ATOM 1369 O O . ILE A 1 168 ? 0.508 15.876 -4.333 1.00 97.00 168 ILE A O 1
ATOM 1373 N N . PHE A 1 169 ? 2.606 16.075 -3.541 1.00 95.38 169 PHE A N 1
ATOM 1374 C CA . PHE A 1 169 ? 2.470 15.073 -2.486 1.00 95.38 169 PHE A CA 1
ATOM 1375 C C . PHE A 1 169 ? 2.438 15.766 -1.124 1.00 95.38 169 PHE A C 1
ATOM 1377 O O . PHE A 1 169 ? 3.386 16.453 -0.734 1.00 95.38 169 PHE A O 1
ATOM 1384 N N . GLN A 1 170 ? 1.358 15.538 -0.378 1.00 91.00 170 GLN A N 1
ATOM 1385 C CA . GLN A 1 170 ? 1.302 15.886 1.037 1.00 91.00 170 GLN A CA 1
ATOM 1386 C C . GLN A 1 170 ? 2.110 14.865 1.857 1.00 91.00 170 GLN A C 1
ATOM 1388 O O . GLN A 1 170 ? 2.338 13.730 1.429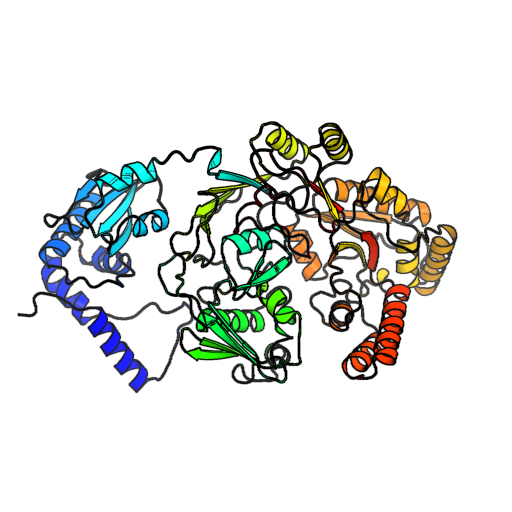 1.00 91.00 170 GLN A O 1
ATOM 1393 N N . GLU A 1 171 ? 2.554 15.261 3.050 1.00 87.19 171 GLU A N 1
ATOM 1394 C CA . GLU A 1 171 ? 3.341 14.426 3.965 1.00 87.19 171 GLU A CA 1
ATOM 1395 C C . GLU A 1 171 ? 4.751 14.057 3.436 1.00 87.19 171 GLU A C 1
ATOM 1397 O O . GLU A 1 171 ? 5.410 13.142 3.948 1.00 87.19 171 GLU A O 1
ATOM 1402 N N . GLY A 1 172 ? 5.236 14.805 2.437 1.00 89.19 172 GLY A N 1
ATOM 1403 C CA . GLY A 1 172 ? 6.614 14.803 1.938 1.00 89.19 172 GLY A CA 1
ATOM 1404 C C . GLY A 1 172 ? 6.947 13.746 0.878 1.00 89.19 172 GLY A C 1
ATOM 1405 O O . GLY A 1 172 ? 6.070 13.185 0.221 1.00 89.19 172 GLY A O 1
ATOM 1406 N N . ALA A 1 173 ? 8.245 13.463 0.739 1.00 90.81 173 ALA A N 1
ATOM 1407 C CA . ALA A 1 173 ? 8.776 12.437 -0.156 1.00 90.81 173 ALA A CA 1
ATOM 1408 C C . ALA A 1 173 ? 8.317 11.010 0.226 1.00 90.81 173 ALA A C 1
ATOM 1410 O O . ALA A 1 173 ? 8.159 10.713 1.424 1.00 90.81 173 ALA A O 1
ATOM 1411 N N . PRO A 1 174 ? 8.164 10.092 -0.753 1.00 90.31 174 PRO A N 1
ATOM 1412 C CA . PRO A 1 174 ? 8.013 8.668 -0.464 1.00 90.31 174 PRO A CA 1
ATOM 1413 C C . PRO A 1 174 ? 9.238 8.143 0.318 1.00 90.31 174 PRO A C 1
ATOM 1415 O O . PRO A 1 174 ? 10.349 8.630 0.117 1.00 90.31 174 PRO A O 1
ATOM 1418 N N . PRO A 1 175 ? 9.077 7.163 1.227 1.00 87.31 175 PRO A N 1
ATOM 1419 C CA . PRO A 1 175 ? 10.179 6.693 2.074 1.00 87.31 175 PRO A CA 1
ATOM 1420 C C . PRO A 1 175 ? 11.257 5.868 1.343 1.00 87.31 175 PRO A C 1
ATOM 1422 O O . PRO A 1 175 ? 12.292 5.585 1.944 1.00 87.31 175 PRO A O 1
ATOM 1425 N N . SER A 1 176 ? 11.011 5.475 0.090 1.00 89.75 176 SER A N 1
ATOM 1426 C CA . SER A 1 176 ? 11.942 4.813 -0.833 1.00 89.75 176 SER A CA 1
ATOM 1427 C C . SER A 1 176 ? 11.356 4.873 -2.252 1.00 89.75 176 SER A C 1
ATOM 1429 O O . SER A 1 176 ? 10.127 4.901 -2.399 1.00 89.75 176 SER A O 1
ATOM 1431 N N . LEU A 1 177 ? 12.201 4.853 -3.288 1.00 91.44 177 LEU A N 1
ATOM 1432 C CA . LEU A 1 177 ? 11.759 4.625 -4.676 1.00 91.44 177 LEU A CA 1
ATOM 1433 C C . LEU A 1 177 ? 11.701 3.129 -5.031 1.00 91.44 177 LEU A C 1
ATOM 1435 O O . LEU A 1 177 ? 11.219 2.758 -6.101 1.00 91.44 177 LEU A O 1
ATOM 1439 N N . ASN A 1 178 ? 12.167 2.263 -4.128 1.00 91.88 178 ASN A N 1
ATOM 1440 C CA . ASN A 1 178 ? 12.156 0.818 -4.291 1.00 91.88 178 ASN A CA 1
ATOM 1441 C C . ASN A 1 178 ? 10.749 0.230 -4.043 1.00 91.88 178 ASN A C 1
ATOM 1443 O O . ASN A 1 178 ? 10.217 0.357 -2.928 1.00 91.88 178 ASN A O 1
ATOM 1447 N N . PRO A 1 179 ? 10.154 -0.464 -5.032 1.00 91.75 179 PRO A N 1
ATOM 1448 C CA . PRO A 1 179 ? 8.794 -0.977 -4.927 1.00 91.75 179 PRO A CA 1
ATOM 1449 C C . PRO A 1 179 ? 8.612 -2.047 -3.841 1.00 91.75 179 PRO A C 1
ATOM 1451 O O . PRO A 1 179 ? 7.510 -2.177 -3.305 1.00 91.75 179 PRO A O 1
ATOM 1454 N N . HIS A 1 180 ? 9.656 -2.802 -3.476 1.00 91.50 180 HIS A N 1
ATOM 1455 C CA . HIS A 1 180 ? 9.552 -3.829 -2.433 1.00 91.50 180 HIS A CA 1
ATOM 1456 C C . HIS A 1 180 ? 9.548 -3.213 -1.023 1.00 91.50 180 HIS A C 1
ATOM 1458 O O . HIS A 1 180 ? 8.815 -3.661 -0.139 1.00 91.50 180 HIS A O 1
ATOM 1464 N N . HIS A 1 181 ? 10.332 -2.153 -0.794 1.00 85.81 181 HIS A N 1
ATOM 1465 C CA . HIS A 1 181 ? 10.458 -1.535 0.530 1.00 85.81 181 HIS A CA 1
ATOM 1466 C C . HIS A 1 181 ? 9.225 -0.739 0.971 1.00 85.81 181 HIS A C 1
ATOM 1468 O O . HIS A 1 181 ? 8.940 -0.691 2.166 1.00 85.81 181 HIS A O 1
ATOM 1474 N N . SER A 1 182 ? 8.515 -0.094 0.040 1.00 78.12 182 SER A N 1
ATOM 1475 C CA . SER A 1 182 ? 7.454 0.883 0.355 1.00 78.12 182 SER A CA 1
ATOM 1476 C C . SER A 1 182 ? 6.118 0.584 -0.342 1.00 78.12 182 SER A C 1
ATOM 1478 O O . SER A 1 182 ? 5.303 1.473 -0.578 1.00 78.12 182 SER A O 1
ATOM 1480 N N . SER A 1 183 ? 5.868 -0.698 -0.619 1.00 77.88 183 SER A N 1
ATOM 1481 C CA . SER A 1 183 ? 4.748 -1.232 -1.413 1.00 77.88 183 SER A CA 1
ATOM 1482 C C . SER A 1 183 ? 3.332 -0.849 -0.966 1.00 77.88 183 SER A C 1
ATOM 1484 O O . SER A 1 183 ? 2.405 -0.880 -1.776 1.00 77.88 183 SER A O 1
ATOM 1486 N N . SER A 1 184 ? 3.142 -0.481 0.304 1.00 77.69 184 SER A N 1
ATOM 1487 C CA . SER A 1 184 ? 1.867 -0.001 0.855 1.00 77.69 184 SER A CA 1
ATOM 1488 C C . SER A 1 184 ? 1.856 1.512 1.143 1.00 77.69 184 SER A C 1
ATOM 1490 O O . SER A 1 184 ? 1.039 1.984 1.932 1.00 77.69 184 SER A O 1
ATOM 1492 N N . ASP A 1 185 ? 2.758 2.301 0.543 1.00 87.00 185 ASP A N 1
ATOM 1493 C CA . ASP A 1 185 ? 2.672 3.771 0.462 1.00 87.00 185 ASP A CA 1
ATOM 1494 C C . ASP A 1 185 ? 2.151 4.179 -0.924 1.00 87.00 185 ASP A C 1
ATOM 1496 O O . ASP A 1 185 ? 2.710 3.779 -1.946 1.00 87.00 185 ASP A O 1
ATOM 1500 N N . MET A 1 186 ? 1.075 4.970 -0.981 1.00 88.25 186 MET A N 1
ATOM 1501 C CA . MET A 1 186 ? 0.416 5.278 -2.256 1.00 88.25 186 MET A CA 1
ATOM 1502 C C . MET A 1 186 ? 1.272 6.146 -3.187 1.00 88.25 186 MET A C 1
ATOM 1504 O O . MET A 1 186 ? 1.180 6.007 -4.406 1.00 88.25 186 MET A O 1
ATOM 1508 N N . ARG A 1 187 ? 2.135 6.998 -2.619 1.00 91.75 187 ARG A N 1
ATOM 1509 C CA . ARG A 1 187 ? 3.062 7.850 -3.376 1.00 91.75 187 ARG A CA 1
ATOM 1510 C C . ARG A 1 187 ? 4.164 6.995 -3.990 1.00 91.75 187 ARG A C 1
ATOM 1512 O O . ARG A 1 187 ? 4.446 7.133 -5.174 1.00 91.75 187 ARG A O 1
ATOM 1519 N N . CYS A 1 188 ? 4.721 6.062 -3.209 1.00 91.81 188 CYS A N 1
ATOM 1520 C CA . CYS A 1 188 ? 5.689 5.090 -3.717 1.00 91.81 188 CYS A CA 1
ATOM 1521 C C . CYS A 1 188 ? 5.075 4.264 -4.855 1.00 91.81 188 CYS A C 1
ATOM 1523 O O . CYS A 1 188 ? 5.611 4.286 -5.953 1.00 91.81 188 CYS A O 1
ATOM 1525 N N . ARG A 1 189 ? 3.903 3.642 -4.647 1.00 91.94 189 ARG A N 1
ATOM 1526 C CA . ARG A 1 189 ? 3.210 2.848 -5.681 1.00 91.94 189 ARG A CA 1
ATOM 1527 C C . ARG A 1 189 ? 3.011 3.601 -6.997 1.00 91.94 189 ARG A C 1
ATOM 1529 O O . ARG A 1 189 ? 3.277 3.031 -8.050 1.00 91.94 189 ARG A O 1
ATOM 1536 N N . LEU A 1 190 ? 2.549 4.853 -6.937 1.00 93.88 190 LEU A N 1
ATOM 1537 C CA . LEU A 1 190 ? 2.331 5.689 -8.121 1.00 93.88 190 LEU A CA 1
ATOM 1538 C C . LEU A 1 190 ? 3.652 5.943 -8.854 1.00 93.88 190 LEU A C 1
ATOM 1540 O O . LEU A 1 190 ? 3.742 5.703 -10.055 1.00 93.88 190 LEU A O 1
ATOM 1544 N N . ILE A 1 191 ? 4.692 6.370 -8.132 1.00 95.00 191 ILE A N 1
ATOM 1545 C CA . ILE A 1 191 ? 6.018 6.602 -8.717 1.00 95.00 191 ILE A CA 1
ATOM 1546 C C . ILE A 1 191 ? 6.622 5.295 -9.261 1.00 95.00 191 ILE A C 1
ATOM 1548 O O . ILE A 1 191 ? 7.213 5.302 -10.337 1.00 95.00 191 ILE A O 1
ATOM 1552 N N . SER A 1 192 ? 6.408 4.150 -8.608 1.00 94.62 192 SER A N 1
ATOM 1553 C CA . SER A 1 192 ? 6.852 2.846 -9.110 1.00 94.62 192 SER A CA 1
ATOM 1554 C C . SER A 1 192 ? 6.172 2.442 -10.422 1.00 94.62 192 SER A C 1
ATOM 1556 O O . SER A 1 192 ? 6.853 1.863 -11.256 1.00 94.62 192 SER A O 1
ATOM 1558 N N . LYS A 1 193 ? 4.890 2.777 -10.655 1.00 92.88 193 LYS A N 1
ATOM 1559 C CA . LYS A 1 193 ? 4.221 2.566 -11.964 1.00 92.88 193 LYS A CA 1
ATOM 1560 C C . LYS A 1 193 ? 4.774 3.460 -13.083 1.00 92.88 193 LYS A C 1
ATOM 1562 O O . LYS A 1 193 ? 4.574 3.173 -14.257 1.00 92.88 193 LYS A O 1
ATOM 1567 N N . LEU A 1 194 ? 5.462 4.550 -12.737 1.00 93.62 194 LEU A N 1
ATOM 1568 C CA . LEU A 1 194 ? 6.127 5.432 -13.701 1.00 93.62 194 LEU A CA 1
ATOM 1569 C C . LEU A 1 194 ? 7.569 4.986 -13.980 1.00 93.62 194 LEU A C 1
ATOM 1571 O O . LEU A 1 194 ? 8.014 5.039 -15.123 1.00 93.62 194 LEU A O 1
ATOM 1575 N N . LEU A 1 195 ? 8.284 4.543 -12.943 1.00 93.94 195 LEU A N 1
ATOM 1576 C CA . LEU A 1 195 ? 9.699 4.159 -12.999 1.00 93.94 195 LEU A CA 1
ATOM 1577 C C . LEU A 1 195 ? 9.944 2.693 -13.399 1.00 93.94 195 LEU A C 1
ATOM 1579 O O . LEU A 1 195 ? 11.022 2.360 -13.891 1.00 93.94 195 LEU A O 1
ATOM 1583 N N . PHE A 1 196 ? 8.972 1.804 -13.204 1.00 95.31 196 PHE A N 1
ATOM 1584 C CA . PHE A 1 196 ? 9.126 0.370 -13.450 1.00 95.31 196 PHE A CA 1
ATOM 1585 C C . PHE A 1 196 ? 7.907 -0.223 -14.155 1.00 95.31 196 PHE A C 1
ATOM 1587 O O . PHE A 1 196 ? 6.804 0.315 -14.082 1.00 95.31 196 PHE A O 1
ATOM 1594 N N . GLU A 1 197 ? 8.116 -1.363 -14.807 1.00 93.38 197 GLU A N 1
ATOM 1595 C CA . GLU A 1 197 ? 7.062 -2.164 -15.428 1.00 93.38 197 GLU A CA 1
ATOM 1596 C C . GLU A 1 197 ? 7.197 -3.636 -14.991 1.00 93.38 197 GLU A C 1
ATOM 1598 O O . GLU A 1 197 ? 8.299 -4.188 -14.982 1.00 93.38 197 GLU A O 1
ATOM 1603 N N . GLY A 1 198 ? 6.087 -4.265 -14.590 1.00 95.50 198 GLY A N 1
ATOM 1604 C CA . GLY A 1 198 ? 6.029 -5.683 -14.213 1.00 95.50 198 GLY A CA 1
ATOM 1605 C C . GLY A 1 198 ? 5.870 -6.620 -15.412 1.00 95.50 198 GLY A C 1
ATOM 1606 O O . GLY A 1 198 ? 5.895 -6.187 -16.558 1.00 95.50 198 GLY A O 1
ATOM 1607 N N . LEU A 1 199 ? 5.636 -7.915 -15.167 1.00 97.44 199 LEU A N 1
ATOM 1608 C CA . LEU A 1 199 ? 5.260 -8.854 -16.241 1.00 97.44 199 LEU A CA 1
ATOM 1609 C C . LEU A 1 199 ? 3.898 -8.484 -16.852 1.00 97.44 199 LEU A C 1
ATOM 1611 O O . LEU A 1 199 ? 3.711 -8.548 -18.069 1.00 97.44 199 LEU A O 1
ATOM 1615 N N . THR A 1 200 ? 2.968 -8.064 -15.997 1.00 96.00 200 THR A N 1
ATOM 1616 C CA . THR A 1 200 ? 1.635 -7.569 -16.345 1.00 96.00 200 THR A CA 1
ATOM 1617 C C . THR A 1 200 ? 1.434 -6.146 -15.823 1.00 96.00 200 THR A C 1
ATOM 1619 O O . THR A 1 200 ? 2.206 -5.633 -15.011 1.00 96.00 200 THR A O 1
ATOM 1622 N N . ARG A 1 201 ? 0.375 -5.507 -16.310 1.00 92.38 201 ARG A N 1
ATOM 1623 C CA . ARG A 1 201 ? -0.173 -4.215 -15.876 1.00 92.38 201 ARG A CA 1
ATOM 1624 C C . ARG A 1 201 ? -1.696 -4.348 -15.811 1.00 92.38 201 ARG A C 1
ATOM 1626 O O . ARG A 1 201 ? -2.219 -5.398 -16.170 1.00 92.38 201 ARG A O 1
ATOM 1633 N N . LEU A 1 202 ? -2.407 -3.316 -15.372 1.00 89.69 202 LEU A N 1
ATOM 1634 C CA . LEU A 1 202 ? -3.866 -3.266 -15.529 1.00 89.69 202 LEU A CA 1
ATOM 1635 C C . LEU A 1 202 ? -4.221 -2.439 -16.761 1.00 89.69 202 LEU A C 1
ATOM 1637 O O . LEU A 1 202 ? -3.582 -1.417 -17.001 1.00 89.69 202 LEU A O 1
ATOM 1641 N N . ASP A 1 203 ? -5.214 -2.869 -17.528 1.00 85.81 203 ASP A N 1
ATOM 1642 C CA . ASP A 1 203 ? -5.770 -2.095 -18.635 1.00 85.81 203 ASP A CA 1
ATOM 1643 C C . ASP A 1 203 ? -6.752 -1.008 -18.141 1.00 85.81 203 ASP A C 1
ATOM 1645 O O . ASP A 1 203 ? -6.889 -0.764 -16.942 1.00 85.81 203 ASP A O 1
ATOM 1649 N N . GLN A 1 204 ? -7.460 -0.337 -19.058 1.00 78.00 204 GLN A N 1
ATOM 1650 C CA . GLN A 1 204 ? -8.424 0.712 -18.695 1.00 78.00 204 GLN A CA 1
ATOM 1651 C C . GLN A 1 204 ? -9.722 0.191 -18.044 1.00 78.00 204 GLN A C 1
ATOM 1653 O O . GLN A 1 204 ? -10.412 0.983 -17.396 1.00 78.00 204 GLN A O 1
ATOM 1658 N N . ALA A 1 205 ? -10.057 -1.097 -18.182 1.00 80.44 205 ALA A N 1
ATOM 1659 C CA . ALA A 1 205 ? -11.155 -1.736 -17.453 1.00 80.44 205 ALA A CA 1
ATOM 1660 C C . ALA A 1 205 ? -10.736 -2.135 -16.024 1.00 80.44 205 ALA A C 1
ATOM 1662 O O . ALA A 1 205 ? -11.564 -2.135 -15.112 1.00 80.44 205 ALA A O 1
ATOM 1663 N N . GLY A 1 206 ? -9.441 -2.392 -15.818 1.00 82.81 206 GLY A N 1
ATOM 1664 C CA . GLY A 1 206 ? -8.858 -2.898 -14.576 1.00 82.81 206 GLY A CA 1
ATOM 1665 C C . GLY A 1 206 ? -8.432 -4.366 -14.650 1.00 82.81 206 GLY A C 1
ATOM 1666 O O . GLY A 1 206 ? -8.032 -4.924 -13.625 1.00 82.81 206 GLY A O 1
ATOM 1667 N N . ASP A 1 207 ? -8.494 -4.970 -15.838 1.00 87.50 207 ASP A N 1
ATOM 1668 C CA . ASP A 1 207 ? -8.128 -6.360 -16.094 1.00 87.50 207 ASP A CA 1
ATOM 1669 C C . ASP A 1 207 ? -6.617 -6.499 -16.389 1.00 87.50 207 ASP A C 1
ATOM 1671 O O . ASP A 1 207 ? -5.989 -5.544 -16.857 1.00 87.50 207 ASP A O 1
ATOM 1675 N N . PRO A 1 208 ? -5.978 -7.657 -16.117 1.00 91.44 208 PRO A N 1
ATOM 1676 C CA . PRO A 1 208 ? -4.540 -7.821 -16.339 1.00 91.44 208 PRO A CA 1
ATOM 1677 C C . PRO A 1 208 ? -4.143 -7.898 -17.826 1.00 91.44 208 PRO A C 1
ATOM 1679 O O . PRO A 1 208 ? -4.454 -8.872 -18.512 1.00 91.44 208 PRO A O 1
ATOM 1682 N N . ASP A 1 209 ? -3.370 -6.916 -18.292 1.00 92.62 209 ASP A N 1
ATOM 1683 C CA . ASP A 1 209 ? -2.756 -6.852 -19.628 1.00 92.62 209 ASP A CA 1
ATOM 1684 C C . ASP A 1 209 ? -1.242 -7.151 -19.581 1.00 92.62 209 ASP A C 1
ATOM 1686 O O . ASP A 1 209 ? -0.589 -7.075 -18.536 1.00 92.62 209 ASP A O 1
ATOM 1690 N N . LEU A 1 210 ? -0.666 -7.500 -20.731 1.00 95.19 210 LEU A N 1
ATOM 1691 C CA . LEU A 1 210 ? 0.734 -7.875 -20.907 1.00 95.19 210 LEU A CA 1
ATOM 1692 C C . LEU A 1 210 ? 1.656 -6.652 -20.985 1.00 95.19 210 LEU A C 1
ATOM 1694 O O . LEU A 1 210 ? 1.634 -5.894 -21.957 1.00 95.19 210 LEU A O 1
ATOM 1698 N N . ALA A 1 211 ? 2.516 -6.507 -19.979 1.00 94.12 211 ALA A N 1
ATOM 1699 C CA . ALA A 1 211 ? 3.413 -5.371 -19.799 1.00 94.12 211 ALA A CA 1
ATOM 1700 C C . ALA A 1 211 ? 4.840 -5.747 -20.233 1.00 94.12 211 ALA A C 1
ATOM 1702 O O . ALA A 1 211 ? 5.069 -5.942 -21.422 1.00 94.12 211 ALA A O 1
ATOM 1703 N N . GLY A 1 212 ? 5.775 -5.978 -19.312 1.00 94.25 212 GLY A N 1
ATOM 1704 C CA . GLY A 1 212 ? 7.115 -6.487 -19.615 1.00 94.25 212 GLY A CA 1
ATOM 1705 C C . GLY A 1 212 ? 7.134 -7.905 -20.209 1.00 94.25 212 GLY A C 1
ATOM 1706 O O . GLY A 1 212 ? 8.135 -8.300 -20.808 1.00 94.25 212 GLY A O 1
ATOM 1707 N N . ALA A 1 213 ? 6.040 -8.671 -20.104 1.00 97.50 213 ALA A N 1
ATOM 1708 C CA . ALA A 1 213 ? 5.851 -9.922 -20.838 1.00 97.50 213 ALA A CA 1
ATOM 1709 C C . ALA A 1 213 ? 5.242 -9.687 -22.236 1.00 97.50 213 ALA A C 1
ATOM 1711 O O . ALA A 1 213 ? 4.330 -8.886 -22.417 1.00 97.50 213 ALA A O 1
ATOM 1712 N N . ALA A 1 214 ? 5.733 -10.417 -23.239 1.00 96.38 214 ALA A N 1
ATOM 1713 C CA . ALA A 1 214 ? 5.208 -10.428 -24.605 1.00 96.38 214 ALA A CA 1
ATOM 1714 C C . ALA A 1 214 ? 4.065 -11.439 -24.786 1.00 96.38 214 ALA A C 1
ATOM 1716 O O . ALA A 1 214 ? 3.162 -11.209 -25.588 1.00 96.38 214 ALA A O 1
ATOM 1717 N N . ASN A 1 215 ? 4.127 -12.569 -24.077 1.00 97.69 215 ASN A N 1
ATOM 1718 C CA . ASN A 1 215 ? 3.077 -13.585 -23.986 1.00 97.69 215 ASN A CA 1
ATOM 1719 C C . ASN A 1 215 ? 3.323 -14.491 -22.765 1.00 97.69 215 ASN A C 1
ATOM 1721 O O . ASN A 1 215 ? 4.369 -14.402 -22.115 1.00 97.69 215 ASN A O 1
ATOM 1725 N N . PHE A 1 216 ? 2.371 -15.378 -22.476 1.00 98.06 216 PHE A N 1
ATOM 1726 C CA . PHE A 1 216 ? 2.539 -16.443 -21.494 1.00 98.06 216 PHE A CA 1
ATOM 1727 C C . PHE A 1 216 ? 1.719 -17.685 -21.852 1.00 98.06 216 PHE A C 1
ATOM 1729 O O . PHE A 1 216 ? 0.802 -17.636 -22.673 1.00 98.06 216 PHE A O 1
ATOM 1736 N N . THR A 1 217 ? 2.037 -18.794 -21.192 1.00 98.12 217 THR A N 1
ATOM 1737 C CA . THR A 1 217 ? 1.257 -20.039 -21.204 1.00 98.12 217 THR A CA 1
ATOM 1738 C C . THR A 1 217 ? 0.990 -20.505 -19.776 1.00 98.12 217 THR A C 1
ATOM 1740 O O . THR A 1 217 ? 1.725 -20.135 -18.858 1.00 98.12 217 THR A O 1
ATOM 1743 N N . VAL A 1 218 ? -0.063 -21.306 -19.589 1.00 97.94 218 VAL A N 1
ATOM 1744 C CA . VAL A 1 218 ? -0.469 -21.862 -18.289 1.00 97.94 218 VAL A CA 1
ATOM 1745 C C . VAL A 1 218 ? -0.694 -23.368 -18.424 1.00 97.94 218 VAL A C 1
ATOM 1747 O O . VAL A 1 218 ? -1.238 -23.827 -19.431 1.00 97.94 218 VAL A O 1
ATOM 1750 N N . SER A 1 219 ? -0.278 -24.144 -17.426 1.00 97.75 219 SER A N 1
ATOM 1751 C CA . SER A 1 219 ? -0.542 -25.584 -17.341 1.00 97.75 219 SER A CA 1
ATOM 1752 C C . SER A 1 219 ? -2.017 -25.902 -17.047 1.00 97.75 219 SER A C 1
ATOM 1754 O O . SER A 1 219 ? -2.767 -25.079 -16.528 1.00 97.75 219 SER A O 1
ATOM 1756 N N . GLN A 1 220 ? -2.445 -27.131 -17.361 1.00 95.88 220 GLN A N 1
ATOM 1757 C CA . GLN A 1 220 ? -3.844 -27.575 -17.209 1.00 95.88 220 GLN A CA 1
ATOM 1758 C C . GLN A 1 220 ? -4.343 -27.594 -15.752 1.00 95.88 220 GLN A C 1
ATOM 1760 O O . GLN A 1 220 ? -5.546 -27.531 -15.518 1.00 95.88 220 GLN A O 1
ATOM 1765 N N . ASP A 1 221 ? -3.429 -27.678 -14.786 1.00 94.62 221 ASP A N 1
ATOM 1766 C CA . ASP A 1 221 ? -3.692 -27.609 -13.343 1.00 94.62 221 ASP A CA 1
ATOM 1767 C C . ASP A 1 221 ? -3.682 -26.171 -12.785 1.00 94.62 221 ASP A C 1
ATOM 1769 O O . ASP A 1 221 ? -3.934 -25.980 -11.597 1.00 94.62 221 ASP A O 1
ATOM 1773 N N . LEU A 1 222 ? -3.410 -25.165 -13.629 1.00 95.81 222 LEU A N 1
ATOM 1774 C CA . LEU A 1 222 ? -3.273 -23.747 -13.273 1.00 95.81 222 LEU A CA 1
ATOM 1775 C C . LEU A 1 222 ? -2.154 -23.448 -12.249 1.00 95.81 222 LEU A C 1
ATOM 1777 O O . LEU A 1 222 ? -2.188 -22.413 -11.584 1.00 95.81 222 LEU A O 1
ATOM 1781 N N . LEU A 1 223 ? -1.156 -24.335 -12.123 1.00 97.50 223 LEU A N 1
ATOM 1782 C CA . LEU A 1 223 ? -0.023 -24.166 -11.201 1.00 97.50 223 LEU A CA 1
ATOM 1783 C C . LEU A 1 223 ? 1.220 -23.549 -11.848 1.00 97.50 223 LEU A C 1
ATOM 1785 O O . LEU A 1 223 ? 1.954 -22.829 -11.179 1.00 97.50 223 LEU A O 1
ATOM 1789 N N . THR A 1 224 ? 1.496 -23.840 -13.118 1.00 98.31 224 THR A N 1
ATOM 1790 C CA . THR A 1 224 ? 2.715 -23.399 -13.809 1.00 98.31 224 THR A CA 1
ATOM 1791 C C . THR A 1 224 ? 2.388 -22.364 -14.872 1.00 98.31 224 THR A C 1
ATOM 1793 O O . THR A 1 224 ? 1.634 -22.636 -15.804 1.00 98.31 224 THR A O 1
ATOM 1796 N N . TYR A 1 225 ? 3.022 -21.201 -14.760 1.00 98.56 225 TYR A N 1
ATOM 1797 C CA . TYR A 1 225 ? 2.981 -20.116 -15.732 1.00 98.56 225 TYR A CA 1
ATOM 1798 C C . TYR A 1 225 ? 4.360 -19.993 -16.385 1.00 98.56 225 TYR A C 1
ATOM 1800 O O . TYR A 1 225 ? 5.372 -19.984 -15.686 1.00 98.56 225 TYR A O 1
ATOM 1808 N N . VAL A 1 226 ? 4.426 -19.877 -17.710 1.00 98.62 226 VAL A N 1
ATOM 1809 C CA . VAL A 1 226 ? 5.682 -19.605 -18.432 1.00 98.62 226 VAL A CA 1
ATOM 1810 C C . VAL A 1 226 ? 5.504 -18.334 -19.244 1.00 98.62 226 VAL A C 1
ATOM 1812 O O . VAL A 1 226 ? 4.682 -18.308 -20.157 1.00 98.62 226 VAL A O 1
ATOM 1815 N N . PHE A 1 227 ? 6.256 -17.292 -18.897 1.00 98.75 227 PHE A N 1
ATOM 1816 C CA . PHE A 1 227 ? 6.246 -15.980 -19.539 1.00 98.75 227 PHE A CA 1
ATOM 1817 C C . PHE A 1 227 ? 7.436 -15.846 -20.491 1.00 98.75 227 PHE A C 1
ATOM 1819 O O . PHE A 1 227 ? 8.573 -16.124 -20.106 1.00 98.75 227 PHE A O 1
ATOM 1826 N N . THR A 1 228 ? 7.189 -15.343 -21.699 1.00 98.56 228 THR A N 1
ATOM 1827 C CA . THR A 1 228 ? 8.237 -14.824 -22.590 1.00 98.56 228 THR A CA 1
ATOM 1828 C C . THR A 1 228 ? 8.219 -13.301 -22.506 1.00 98.56 228 THR A C 1
ATOM 1830 O O . THR A 1 228 ? 7.162 -12.688 -22.653 1.00 98.56 228 THR A O 1
ATOM 1833 N N . LEU A 1 229 ? 9.370 -12.682 -22.262 1.00 96.88 229 LEU A N 1
ATOM 1834 C CA . LEU A 1 229 ? 9.531 -11.241 -22.085 1.00 96.88 229 LEU A CA 1
ATOM 1835 C C . LEU A 1 229 ? 9.467 -10.460 -23.406 1.00 96.88 229 LEU A C 1
ATOM 1837 O O . LEU A 1 229 ? 9.712 -10.991 -24.491 1.00 96.88 229 LEU A O 1
ATOM 1841 N N . ARG A 1 230 ? 9.150 -9.165 -23.311 1.00 93.25 230 ARG A N 1
ATOM 1842 C CA . ARG A 1 230 ? 9.378 -8.204 -24.397 1.00 93.25 230 ARG A CA 1
ATOM 1843 C C . ARG A 1 230 ? 10.862 -7.858 -24.482 1.00 93.25 230 ARG A C 1
ATOM 1845 O O . ARG A 1 230 ? 11.589 -7.878 -23.493 1.00 93.25 230 ARG A O 1
ATOM 1852 N N . LYS A 1 231 ? 11.292 -7.439 -25.672 1.00 85.06 231 LYS A N 1
ATOM 1853 C CA . LYS A 1 231 ? 12.606 -6.820 -25.875 1.00 85.06 231 LYS A CA 1
ATOM 1854 C C . LYS A 1 231 ? 12.555 -5.379 -25.373 1.00 85.06 231 LYS A C 1
ATOM 1856 O O . LYS A 1 231 ? 12.201 -4.477 -26.124 1.00 85.06 231 LYS A O 1
ATOM 1861 N N . ALA A 1 232 ? 12.872 -5.210 -24.095 1.00 82.94 232 ALA A N 1
ATOM 1862 C CA . ALA A 1 232 ? 12.955 -3.932 -23.400 1.00 82.94 232 ALA A CA 1
ATOM 1863 C C . ALA A 1 232 ? 14.368 -3.719 -22.833 1.00 82.94 232 ALA A C 1
ATOM 1865 O O . ALA A 1 232 ? 15.087 -4.686 -22.561 1.00 82.94 232 ALA A O 1
ATOM 1866 N N . SER A 1 233 ? 14.742 -2.456 -22.624 1.00 78.38 233 SER A N 1
ATOM 1867 C CA . SER A 1 233 ? 15.983 -2.078 -21.946 1.00 78.38 233 SER A CA 1
ATOM 1868 C C . SER A 1 233 ? 15.690 -1.295 -20.671 1.00 78.38 233 SER A C 1
ATOM 1870 O O . SER A 1 233 ? 14.764 -0.488 -20.599 1.00 78.38 233 SER A O 1
ATOM 1872 N N . TRP A 1 234 ? 16.536 -1.511 -19.673 1.00 78.94 234 TRP A N 1
ATOM 1873 C CA . TRP A 1 234 ? 16.712 -0.623 -18.538 1.00 78.94 234 TRP A CA 1
ATOM 1874 C C . TRP A 1 234 ? 17.195 0.754 -19.008 1.00 78.94 234 TRP A C 1
ATOM 1876 O O . TRP A 1 234 ? 17.817 0.892 -20.062 1.00 78.94 234 TRP A O 1
ATOM 1886 N N . SER A 1 235 ? 16.976 1.791 -18.200 1.00 72.75 235 SER A N 1
ATOM 1887 C CA . SER A 1 235 ? 17.365 3.168 -18.531 1.00 72.75 235 SER A CA 1
ATOM 1888 C C . SER A 1 235 ? 18.881 3.405 -18.661 1.00 72.75 235 SER A C 1
ATOM 1890 O O . SER A 1 235 ? 19.277 4.503 -19.028 1.00 72.75 235 SER A O 1
ATOM 1892 N N . ASN A 1 236 ? 19.736 2.415 -18.375 1.00 67.19 236 ASN A N 1
ATOM 1893 C CA . ASN A 1 236 ? 21.178 2.424 -18.673 1.00 67.19 236 ASN A CA 1
ATOM 1894 C C . ASN A 1 236 ? 21.534 1.796 -20.042 1.00 67.19 236 ASN A C 1
ATOM 1896 O O . ASN A 1 236 ? 22.702 1.805 -20.424 1.00 67.19 236 ASN A O 1
ATOM 1900 N N . GLY A 1 237 ? 20.554 1.251 -20.770 1.00 61.53 237 GLY A N 1
ATOM 1901 C CA . GLY A 1 237 ? 20.715 0.542 -22.042 1.00 61.53 237 GLY A CA 1
ATOM 1902 C C . GLY A 1 237 ? 20.744 -0.986 -21.935 1.00 61.53 237 GLY A C 1
ATOM 1903 O O . GLY A 1 237 ? 20.363 -1.653 -22.899 1.00 61.53 237 GLY A O 1
ATOM 1904 N N . GLU A 1 238 ? 21.118 -1.541 -20.777 1.00 73.62 238 GLU A N 1
ATOM 1905 C CA . GLU A 1 238 ? 21.161 -2.991 -20.535 1.00 73.62 238 GLU A CA 1
ATOM 1906 C C . GLU A 1 238 ? 19.778 -3.624 -20.750 1.00 73.62 238 GLU A C 1
ATOM 1908 O O . GLU A 1 238 ? 18.745 -2.999 -20.507 1.00 73.62 238 GLU A O 1
ATOM 1913 N N . LYS A 1 239 ? 19.729 -4.878 -21.204 1.00 82.94 239 LYS A N 1
ATOM 1914 C CA . LYS A 1 239 ? 18.451 -5.566 -21.453 1.00 82.94 239 LYS A CA 1
ATOM 1915 C C . LYS A 1 239 ? 17.724 -5.903 -20.155 1.00 82.94 239 LYS A C 1
ATOM 1917 O O . LYS A 1 239 ? 18.357 -6.341 -19.200 1.00 82.94 239 LYS A O 1
ATOM 1922 N N . VAL A 1 240 ? 16.395 -5.812 -20.169 1.00 87.06 240 VAL A N 1
ATOM 1923 C CA . VAL A 1 240 ? 15.552 -6.449 -19.146 1.00 87.06 240 VAL A CA 1
ATOM 1924 C C . VAL A 1 240 ? 15.536 -7.958 -19.394 1.00 87.06 240 VAL A C 1
ATOM 1926 O O . VAL A 1 240 ? 15.332 -8.397 -20.527 1.00 87.06 240 VAL A O 1
ATOM 1929 N N . THR A 1 241 ? 15.753 -8.757 -18.351 1.00 93.50 241 THR A N 1
ATOM 1930 C CA . THR A 1 241 ? 15.855 -10.222 -18.440 1.00 93.50 241 THR A CA 1
ATOM 1931 C C . THR A 1 241 ? 15.026 -10.941 -17.378 1.00 93.50 241 THR A C 1
ATOM 1933 O O . THR A 1 241 ? 14.655 -10.379 -16.349 1.00 93.50 241 THR A O 1
ATOM 1936 N N . SER A 1 242 ? 14.775 -12.231 -17.598 1.00 96.31 242 SER A N 1
ATOM 1937 C CA . SER A 1 242 ? 14.144 -13.141 -16.628 1.00 96.31 242 SER A CA 1
ATOM 1938 C C . SER A 1 242 ? 14.905 -13.217 -15.294 1.00 96.31 242 SER A C 1
ATOM 1940 O O . SER A 1 242 ? 14.295 -13.414 -14.242 1.00 96.31 242 SER A O 1
ATOM 1942 N N . VAL A 1 243 ? 16.229 -13.023 -15.335 1.00 95.56 243 VAL A N 1
ATOM 1943 C CA . VAL A 1 243 ? 17.111 -12.990 -14.162 1.00 95.56 243 VAL A CA 1
ATOM 1944 C C . VAL A 1 243 ? 16.787 -11.798 -13.269 1.00 95.56 243 VAL A C 1
ATOM 1946 O O . VAL A 1 243 ? 16.781 -11.965 -12.056 1.00 95.56 243 VAL A O 1
ATOM 1949 N N . ASP A 1 244 ? 16.446 -10.635 -13.834 1.00 95.44 244 ASP A N 1
ATOM 1950 C CA . ASP A 1 244 ? 16.152 -9.431 -13.046 1.00 95.44 244 ASP A CA 1
ATOM 1951 C C . ASP A 1 244 ? 14.936 -9.657 -12.137 1.00 95.44 244 ASP A C 1
ATOM 1953 O O . ASP A 1 244 ? 14.995 -9.387 -10.938 1.00 95.44 244 ASP A O 1
ATOM 1957 N N . TYR A 1 245 ? 13.855 -10.239 -12.671 1.00 97.31 245 TYR A N 1
ATOM 1958 C CA . TYR A 1 245 ? 12.678 -10.633 -11.886 1.00 97.31 245 TYR A CA 1
ATOM 1959 C C . TYR A 1 245 ? 13.032 -11.667 -10.805 1.00 97.31 245 TYR A C 1
ATOM 1961 O O . TYR A 1 245 ? 12.626 -11.523 -9.651 1.00 97.31 245 TYR A O 1
ATOM 1969 N N . ALA A 1 246 ? 13.816 -12.692 -11.158 1.00 96.12 246 ALA A N 1
ATOM 1970 C CA . ALA A 1 246 ? 14.180 -13.768 -10.241 1.00 96.12 246 ALA A CA 1
ATOM 1971 C C . ALA A 1 246 ? 15.085 -13.295 -9.086 1.00 96.12 246 ALA A C 1
ATOM 1973 O O . ALA A 1 246 ? 14.775 -13.577 -7.927 1.00 96.12 246 ALA A O 1
ATOM 1974 N N . ASP A 1 247 ? 16.152 -12.540 -9.375 1.00 94.00 247 ASP A N 1
ATOM 1975 C CA . ASP A 1 247 ? 17.051 -11.960 -8.365 1.00 94.00 247 ASP A CA 1
ATOM 1976 C C . ASP A 1 247 ? 16.316 -10.918 -7.494 1.00 94.00 247 ASP A C 1
ATOM 1978 O O . ASP A 1 247 ? 16.587 -10.836 -6.293 1.00 94.00 247 ASP A O 1
ATOM 1982 N N . SER A 1 248 ? 15.342 -10.178 -8.047 1.00 94.94 248 SER A N 1
ATOM 1983 C CA . SER A 1 248 ? 14.521 -9.209 -7.293 1.00 94.94 248 SER A CA 1
ATOM 1984 C C . SER A 1 248 ? 13.581 -9.888 -6.299 1.00 94.94 248 SER A C 1
ATOM 1986 O O . SER A 1 248 ? 13.556 -9.535 -5.120 1.00 94.94 248 SER A O 1
ATOM 1988 N N . TRP A 1 249 ? 12.829 -10.905 -6.732 1.00 96.06 249 TRP A N 1
ATOM 1989 C CA . TRP A 1 249 ? 11.922 -11.640 -5.844 1.00 96.06 249 TRP A CA 1
ATOM 1990 C C . TRP A 1 249 ? 12.678 -12.504 -4.832 1.00 96.06 249 TRP A C 1
ATOM 1992 O O . TRP A 1 249 ? 12.233 -12.632 -3.692 1.00 96.06 249 TRP A O 1
ATOM 2002 N N . LYS A 1 250 ? 13.851 -13.033 -5.204 1.00 94.81 250 LYS A N 1
ATOM 2003 C CA . LYS A 1 250 ? 14.790 -13.644 -4.259 1.00 94.81 250 LYS A CA 1
ATOM 2004 C C . LYS A 1 250 ? 15.201 -12.650 -3.176 1.00 94.81 250 LYS A C 1
ATOM 2006 O O . LYS A 1 250 ? 15.022 -12.931 -1.995 1.00 94.81 250 LYS A O 1
ATOM 2011 N N . TRP A 1 251 ? 15.679 -11.471 -3.573 1.00 92.69 251 TRP A N 1
ATOM 2012 C CA . TRP A 1 251 ? 16.112 -10.427 -2.647 1.00 92.69 251 TRP A CA 1
ATOM 2013 C C . TRP A 1 251 ? 14.970 -9.952 -1.733 1.00 92.69 251 TRP A C 1
ATOM 2015 O O . TRP A 1 251 ? 15.170 -9.800 -0.530 1.00 92.69 251 TRP A O 1
ATOM 2025 N N . ALA A 1 252 ? 13.744 -9.834 -2.251 1.00 93.06 252 ALA A N 1
ATOM 2026 C CA . ALA A 1 252 ? 12.550 -9.534 -1.457 1.00 93.06 252 ALA A CA 1
ATOM 2027 C C . ALA A 1 252 ? 12.149 -10.657 -0.468 1.00 93.06 252 ALA A C 1
ATOM 2029 O O . ALA A 1 252 ? 11.470 -10.388 0.524 1.00 93.06 252 ALA A O 1
ATOM 2030 N N . LEU A 1 253 ? 12.573 -11.907 -0.694 1.00 93.62 253 LEU A N 1
ATOM 2031 C CA . LEU A 1 253 ? 12.442 -13.011 0.269 1.00 93.62 253 LEU A CA 1
ATOM 2032 C C . LEU A 1 253 ? 13.631 -13.109 1.244 1.00 93.62 253 LEU A C 1
ATOM 2034 O O . LEU A 1 253 ? 13.501 -13.756 2.284 1.00 93.62 253 LEU A O 1
ATOM 2038 N N . GLU A 1 254 ? 14.759 -12.457 0.964 1.00 91.25 254 GLU A N 1
ATOM 2039 C CA . GLU A 1 254 ? 15.951 -12.425 1.825 1.00 91.25 254 GLU A CA 1
ATOM 2040 C C . GLU A 1 254 ? 15.947 -11.203 2.765 1.00 91.25 254 GLU A C 1
ATOM 2042 O O . GLU A 1 254 ? 16.082 -11.352 3.979 1.00 91.25 254 GLU A O 1
ATOM 2047 N N . ASP A 1 255 ? 15.709 -9.998 2.245 1.00 86.62 255 ASP A N 1
ATOM 2048 C CA . ASP A 1 255 ? 15.805 -8.739 2.994 1.00 86.62 255 ASP A CA 1
ATOM 2049 C C . ASP A 1 255 ? 14.554 -8.421 3.847 1.00 86.62 255 ASP A C 1
ATOM 2051 O O . ASP A 1 255 ? 13.511 -9.075 3.776 1.00 86.62 255 ASP A O 1
ATOM 2055 N N . ASN A 1 256 ? 14.634 -7.408 4.708 1.00 81.06 256 ASN A N 1
ATOM 2056 C CA . ASN A 1 256 ? 13.550 -6.946 5.572 1.00 81.06 256 ASN A CA 1
ATOM 2057 C C . ASN A 1 256 ? 12.593 -5.969 4.851 1.00 81.06 256 ASN A C 1
ATOM 2059 O O . ASN A 1 256 ? 12.368 -4.842 5.304 1.00 81.06 256 ASN A O 1
ATOM 2063 N N . VAL A 1 257 ? 12.053 -6.398 3.705 1.00 85.25 257 VAL A N 1
ATOM 2064 C CA . VAL A 1 257 ? 11.062 -5.646 2.912 1.00 85.25 257 VAL A CA 1
ATOM 2065 C C . VAL A 1 257 ? 9.689 -5.592 3.592 1.00 85.25 257 VAL A C 1
ATOM 2067 O O . VAL A 1 257 ? 9.386 -6.381 4.490 1.00 85.25 257 VAL A O 1
ATOM 2070 N N . CYS A 1 258 ? 8.826 -4.674 3.149 1.00 73.81 258 CYS A N 1
ATOM 2071 C CA . CYS A 1 258 ? 7.474 -4.554 3.687 1.00 73.81 258 CYS A CA 1
ATOM 2072 C C . CYS A 1 258 ? 6.512 -5.492 2.934 1.00 73.81 258 CYS A C 1
ATOM 2074 O O . CYS A 1 258 ? 6.292 -5.336 1.732 1.00 73.81 258 CYS A O 1
ATOM 2076 N N . HIS A 1 259 ? 5.924 -6.444 3.666 1.00 85.88 259 HIS A N 1
ATOM 2077 C CA . HIS A 1 259 ? 4.976 -7.462 3.185 1.00 85.88 259 HIS A CA 1
ATOM 2078 C C . HIS A 1 259 ? 5.527 -8.537 2.212 1.00 85.88 259 HIS A C 1
ATOM 2080 O O . HIS A 1 259 ? 4.930 -8.762 1.152 1.00 85.88 259 HIS A O 1
ATOM 2086 N N . PRO A 1 260 ? 6.611 -9.270 2.565 1.00 89.12 260 PRO A N 1
ATOM 2087 C CA . PRO A 1 260 ? 7.132 -10.384 1.757 1.00 89.12 260 PRO A CA 1
ATOM 2088 C C . PRO A 1 260 ? 6.109 -11.509 1.523 1.00 89.12 260 PRO A C 1
ATOM 2090 O O . PRO A 1 260 ? 6.246 -12.276 0.572 1.00 89.12 260 PRO A O 1
ATOM 2093 N N . GLU A 1 261 ? 5.045 -11.588 2.330 1.00 88.56 261 GLU A N 1
ATOM 2094 C CA . GLU A 1 261 ? 3.955 -12.552 2.158 1.00 88.56 261 GLU A CA 1
ATOM 2095 C C . GLU A 1 261 ? 3.229 -12.429 0.810 1.00 88.56 261 GLU A C 1
ATOM 2097 O O . GLU A 1 261 ? 2.598 -13.394 0.381 1.00 88.56 261 GLU A O 1
ATOM 2102 N N . LYS A 1 262 ? 3.353 -11.296 0.098 1.00 89.69 262 LYS A N 1
ATOM 2103 C CA . LYS A 1 262 ? 2.865 -11.162 -1.286 1.00 89.69 262 LYS A CA 1
ATOM 2104 C C . LYS A 1 262 ? 3.430 -12.249 -2.213 1.00 89.69 262 LYS A C 1
ATOM 2106 O O . LYS A 1 262 ? 2.702 -12.743 -3.069 1.00 89.69 262 LYS A O 1
ATOM 2111 N N . LEU A 1 263 ? 4.682 -12.672 -2.014 1.00 94.31 263 LEU A N 1
ATOM 2112 C CA . LEU A 1 263 ? 5.317 -13.728 -2.813 1.00 94.31 263 LEU A CA 1
ATOM 2113 C C . LEU A 1 263 ? 4.903 -15.148 -2.390 1.00 94.31 263 LEU A C 1
ATOM 2115 O O . LEU A 1 263 ? 5.211 -16.095 -3.103 1.00 94.31 263 LEU A O 1
ATOM 2119 N N . PHE A 1 264 ? 4.165 -15.338 -1.288 1.00 93.00 264 PHE A N 1
ATOM 2120 C CA . PHE A 1 264 ? 3.800 -16.674 -0.782 1.00 93.00 264 PHE A CA 1
ATOM 2121 C C . PHE A 1 264 ? 2.701 -17.394 -1.591 1.00 93.00 264 PHE A C 1
ATOM 2123 O O . PHE A 1 264 ? 2.265 -18.469 -1.184 1.00 93.00 264 PHE A O 1
ATOM 2130 N N . THR A 1 265 ? 2.256 -16.831 -2.721 1.00 92.56 265 THR A N 1
ATOM 2131 C CA . THR A 1 265 ? 1.517 -17.589 -3.750 1.00 92.56 265 THR A CA 1
ATOM 2132 C C . THR A 1 265 ? 2.456 -18.458 -4.602 1.00 92.56 265 THR A C 1
ATOM 2134 O O . THR A 1 265 ? 2.070 -19.526 -5.071 1.00 92.56 265 THR A O 1
ATOM 2137 N N . ILE A 1 266 ? 3.726 -18.053 -4.735 1.00 97.50 266 ILE A N 1
ATOM 2138 C CA . ILE A 1 266 ? 4.769 -18.822 -5.415 1.00 97.50 266 ILE A CA 1
ATOM 2139 C C . ILE A 1 266 ? 5.178 -20.011 -4.540 1.00 97.50 266 ILE A C 1
ATOM 2141 O O . ILE A 1 266 ? 5.424 -19.869 -3.336 1.00 97.50 266 ILE A O 1
ATOM 2145 N N . LYS A 1 267 ? 5.287 -21.182 -5.168 1.00 98.19 267 LYS A N 1
ATOM 2146 C CA . LYS A 1 267 ? 5.601 -22.456 -4.523 1.00 98.19 267 LYS A CA 1
ATOM 2147 C C . LYS A 1 267 ? 6.874 -22.371 -3.686 1.00 98.19 267 LYS A C 1
ATOM 2149 O O . LYS A 1 267 ? 7.883 -21.827 -4.137 1.00 98.19 267 LYS A O 1
ATOM 2154 N N . ASN A 1 268 ? 6.838 -22.926 -2.476 1.00 97.81 268 ASN A N 1
ATOM 2155 C CA . ASN A 1 268 ? 7.931 -22.921 -1.495 1.00 97.81 268 ASN A CA 1
ATOM 2156 C C . ASN A 1 268 ? 8.452 -21.531 -1.052 1.00 97.81 268 ASN A C 1
ATOM 2158 O O . ASN A 1 268 ? 9.281 -21.484 -0.144 1.00 97.81 268 ASN A O 1
ATOM 2162 N N . ALA A 1 269 ? 7.967 -20.391 -1.565 1.00 96.81 269 ALA A N 1
ATOM 2163 C CA . ALA A 1 269 ? 8.495 -19.066 -1.195 1.00 96.81 269 ALA A CA 1
ATOM 2164 C C . ALA A 1 269 ? 8.378 -18.774 0.318 1.00 96.81 269 ALA A C 1
ATOM 2166 O O . ALA A 1 269 ? 9.280 -18.192 0.925 1.00 96.81 269 ALA A O 1
ATOM 2167 N N . ARG A 1 270 ? 7.309 -19.270 0.964 1.00 93.94 270 ARG A N 1
ATOM 2168 C CA . ARG A 1 270 ? 7.146 -19.230 2.430 1.00 93.94 270 ARG A CA 1
ATOM 2169 C C . ARG A 1 270 ? 8.175 -20.102 3.162 1.00 93.94 270 ARG A C 1
ATOM 2171 O O . ARG A 1 270 ? 8.677 -19.686 4.203 1.00 93.94 270 ARG A O 1
ATOM 2178 N N . ARG A 1 271 ? 8.515 -21.287 2.633 1.00 95.94 271 ARG A N 1
ATOM 2179 C CA . ARG A 1 271 ? 9.586 -22.139 3.188 1.00 95.94 271 ARG A CA 1
ATOM 2180 C C . ARG A 1 271 ? 10.941 -21.444 3.067 1.00 95.94 271 ARG A C 1
ATOM 2182 O O . ARG A 1 271 ? 11.691 -21.454 4.038 1.00 95.94 271 ARG A O 1
ATOM 2189 N N . TYR A 1 272 ? 11.217 -20.780 1.945 1.00 96.62 272 TYR A N 1
ATOM 2190 C CA . TYR A 1 272 ? 12.481 -20.072 1.730 1.00 96.62 272 TYR A CA 1
ATOM 2191 C C . TYR A 1 272 ? 12.659 -18.922 2.724 1.00 96.62 272 TYR A C 1
ATOM 2193 O O . TYR A 1 272 ? 13.657 -18.874 3.442 1.00 96.62 272 TYR A O 1
ATOM 2201 N N . ARG A 1 273 ? 11.629 -18.074 2.874 1.00 93.38 273 ARG A N 1
ATOM 2202 C CA . ARG A 1 273 ? 11.610 -16.986 3.868 1.00 93.38 273 ARG A CA 1
ATOM 2203 C C . ARG A 1 273 ? 11.812 -17.479 5.307 1.00 93.38 273 ARG A C 1
ATOM 2205 O O . ARG A 1 273 ? 12.398 -16.770 6.118 1.00 93.38 273 ARG A O 1
ATOM 2212 N N . ASN A 1 274 ? 11.345 -18.689 5.610 1.00 92.81 274 ASN A N 1
ATOM 2213 C CA . ASN A 1 274 ? 11.484 -19.338 6.915 1.00 92.81 274 ASN A CA 1
ATOM 2214 C C . ASN A 1 274 ? 12.773 -20.180 7.061 1.00 92.81 274 ASN A C 1
ATOM 2216 O O . ASN A 1 274 ? 12.870 -20.937 8.024 1.00 92.81 274 ASN A O 1
ATOM 2220 N N . THR A 1 275 ? 13.707 -20.103 6.102 1.00 94.81 275 THR A N 1
ATOM 2221 C CA . THR A 1 275 ? 14.952 -20.899 6.010 1.00 94.81 275 THR A CA 1
ATOM 2222 C C . THR A 1 275 ? 14.756 -22.428 6.055 1.00 94.81 275 THR A C 1
ATOM 2224 O O . THR A 1 275 ? 15.584 -23.175 6.571 1.00 94.81 275 THR A O 1
ATOM 2227 N N . GLN A 1 276 ? 13.656 -22.909 5.460 1.00 96.75 276 GLN A N 1
ATOM 2228 C CA . GLN A 1 276 ? 13.232 -24.321 5.400 1.00 96.75 276 GLN A CA 1
ATOM 2229 C C . GLN A 1 276 ? 13.454 -24.996 4.028 1.00 96.75 276 GLN A C 1
ATOM 2231 O O . GLN A 1 276 ? 13.006 -26.132 3.832 1.00 96.75 276 GLN A O 1
ATOM 2236 N N . CYS A 1 277 ? 14.059 -24.305 3.058 1.00 96.94 277 CYS A N 1
ATOM 2237 C CA . CYS A 1 277 ? 14.337 -24.817 1.711 1.00 96.94 277 CYS A CA 1
ATOM 2238 C C . CYS A 1 277 ? 15.475 -24.040 1.028 1.00 96.94 277 CYS A C 1
ATOM 2240 O O . CYS A 1 277 ? 15.826 -22.945 1.475 1.00 96.94 277 CYS A O 1
ATOM 2242 N N . GLY A 1 278 ? 16.023 -24.582 -0.063 1.00 96.62 278 GLY A N 1
ATOM 2243 C CA . GLY A 1 278 ? 16.887 -23.831 -0.988 1.00 96.62 278 GLY A CA 1
ATOM 2244 C C . GLY A 1 278 ? 16.098 -22.840 -1.860 1.00 96.62 278 GLY A C 1
ATOM 2245 O O . GLY A 1 278 ? 14.871 -22.915 -1.927 1.00 96.62 278 GLY A O 1
ATOM 2246 N N . PHE A 1 279 ? 16.772 -21.908 -2.548 1.00 95.44 279 PHE A N 1
ATOM 2247 C CA . PHE A 1 279 ? 16.088 -21.042 -3.532 1.00 95.44 279 PHE A CA 1
ATOM 2248 C C . PHE A 1 279 ? 15.743 -21.809 -4.819 1.00 95.44 279 PHE A C 1
ATOM 2250 O O . PHE A 1 279 ? 14.753 -21.524 -5.476 1.00 95.44 279 PHE A O 1
ATOM 2257 N N . ASP A 1 280 ? 16.525 -22.835 -5.137 1.00 95.56 280 ASP A N 1
ATOM 2258 C CA . ASP A 1 280 ? 16.298 -23.816 -6.198 1.00 95.56 280 ASP A CA 1
ATOM 2259 C C . ASP A 1 280 ? 15.043 -24.687 -5.978 1.00 95.56 280 ASP A C 1
ATOM 2261 O O . ASP A 1 280 ? 14.484 -25.219 -6.938 1.00 95.56 280 ASP A O 1
ATOM 2265 N N . GLU A 1 281 ? 14.547 -24.784 -4.737 1.00 97.56 281 GLU A N 1
ATOM 2266 C CA . GLU A 1 281 ? 13.226 -25.353 -4.437 1.00 97.56 281 GLU A CA 1
ATOM 2267 C C . GLU A 1 281 ? 12.068 -24.366 -4.683 1.00 97.56 281 GLU A C 1
ATOM 2269 O O . GLU A 1 281 ? 10.915 -24.801 -4.753 1.00 97.56 281 GLU A O 1
ATOM 2274 N N . VAL A 1 282 ? 12.323 -23.055 -4.784 1.00 98.25 282 VAL A N 1
ATOM 2275 C CA . VAL A 1 282 ? 11.274 -22.042 -4.996 1.00 98.25 282 VAL A CA 1
ATOM 2276 C C . VAL A 1 282 ? 10.732 -22.142 -6.421 1.00 98.25 282 VAL A C 1
ATOM 2278 O O . VAL A 1 282 ? 11.450 -22.446 -7.372 1.00 98.25 282 VAL A O 1
ATOM 2281 N N . GLY A 1 283 ? 9.437 -21.874 -6.586 1.00 98.25 283 GLY A N 1
ATOM 2282 C CA . GLY A 1 283 ? 8.744 -21.867 -7.873 1.00 98.25 283 GLY A CA 1
ATOM 2283 C C . GLY A 1 283 ? 9.132 -20.716 -8.809 1.00 98.25 283 GLY A C 1
ATOM 2284 O O . GLY A 1 283 ? 8.243 -20.117 -9.396 1.00 98.25 283 GLY A O 1
ATOM 2285 N N . ILE A 1 284 ? 10.417 -20.377 -8.947 1.00 98.31 284 ILE A N 1
ATOM 2286 C CA . ILE A 1 284 ? 10.935 -19.347 -9.862 1.00 98.31 284 ILE A CA 1
ATOM 2287 C C . ILE A 1 284 ? 12.083 -19.970 -10.656 1.00 98.31 284 ILE A C 1
ATOM 2289 O O . ILE A 1 284 ? 13.116 -20.321 -10.092 1.00 98.31 284 ILE A O 1
ATOM 2293 N N . LYS A 1 285 ? 11.910 -20.126 -11.971 1.00 97.69 285 LYS A N 1
ATOM 2294 C CA . LYS A 1 285 ? 12.883 -20.784 -12.853 1.00 97.69 285 LYS A CA 1
ATOM 2295 C C . LYS A 1 285 ? 13.166 -19.920 -14.075 1.00 97.69 285 LYS A C 1
ATOM 2297 O O . LYS A 1 285 ? 12.334 -19.787 -14.969 1.00 97.69 285 LYS A O 1
ATOM 2302 N N . VAL A 1 286 ? 14.373 -19.367 -14.123 1.00 97.12 286 VAL A N 1
ATOM 2303 C CA . VAL A 1 286 ? 14.954 -18.806 -15.348 1.00 97.12 286 VAL A CA 1
ATOM 2304 C C . VAL A 1 286 ? 15.235 -19.969 -16.299 1.00 97.12 286 VAL A C 1
ATOM 2306 O O . VAL A 1 286 ? 16.047 -20.834 -15.975 1.00 97.12 286 VAL A O 1
ATOM 2309 N N . LEU A 1 287 ? 14.547 -20.014 -17.443 1.00 96.38 287 LEU A N 1
ATOM 2310 C CA . LEU A 1 287 ? 14.790 -21.032 -18.475 1.00 96.38 287 LEU A CA 1
ATOM 2311 C C . LEU A 1 287 ? 15.835 -20.538 -19.487 1.00 96.38 287 LEU A C 1
ATOM 2313 O O . LEU A 1 287 ? 16.743 -21.276 -19.862 1.00 96.38 287 LEU A O 1
ATOM 2317 N N . ASP A 1 288 ? 15.736 -19.263 -19.862 1.00 94.00 288 ASP A N 1
ATOM 2318 C CA . ASP A 1 288 ? 16.716 -18.497 -20.635 1.00 94.00 288 ASP A CA 1
ATOM 2319 C C . ASP A 1 288 ? 16.548 -16.991 -20.324 1.00 94.00 288 ASP A C 1
ATOM 2321 O O . ASP A 1 288 ? 15.714 -16.626 -19.497 1.00 94.00 288 ASP A O 1
ATOM 2325 N N . GLN A 1 289 ? 17.327 -16.099 -20.950 1.00 93.31 289 GLN A N 1
ATOM 2326 C CA . GLN A 1 289 ? 17.290 -14.649 -20.672 1.00 93.31 289 GLN A CA 1
ATOM 2327 C C . GLN A 1 289 ? 15.937 -13.969 -20.959 1.00 93.31 289 GLN A C 1
ATOM 2329 O O . GLN A 1 289 ? 15.615 -12.981 -20.300 1.00 93.31 289 GLN A O 1
ATOM 2334 N N . GLU A 1 290 ? 15.162 -14.471 -21.921 1.00 96.31 290 GLU A N 1
ATOM 2335 C CA . GLU A 1 290 ? 13.857 -13.935 -22.328 1.00 96.31 290 GLU A CA 1
ATOM 2336 C C . GLU A 1 290 ? 12.686 -14.811 -21.808 1.00 96.31 290 GLU A C 1
ATOM 2338 O O . GLU A 1 290 ? 11.540 -14.380 -21.909 1.00 96.31 290 GLU A O 1
ATOM 2343 N N . THR A 1 291 ? 12.932 -15.977 -21.182 1.00 97.94 291 THR A N 1
ATOM 2344 C CA . THR A 1 291 ? 11.880 -16.885 -20.661 1.00 97.94 291 THR A CA 1
ATOM 2345 C C . THR A 1 291 ? 11.958 -17.134 -19.145 1.00 97.94 291 THR A C 1
ATOM 2347 O O . THR A 1 291 ? 12.944 -17.670 -18.627 1.00 97.94 291 THR A O 1
ATOM 2350 N N . LEU A 1 292 ? 10.865 -16.829 -18.432 1.00 98.56 292 LEU A N 1
ATOM 2351 C CA . LEU A 1 292 ? 10.697 -17.043 -16.988 1.00 98.56 292 LEU A CA 1
ATOM 2352 C C . LEU A 1 292 ? 9.517 -17.987 -16.700 1.00 98.56 292 LEU A C 1
ATOM 2354 O O . LEU A 1 292 ? 8.373 -17.683 -17.034 1.00 98.56 292 LEU A O 1
ATOM 2358 N N . GLN A 1 293 ? 9.780 -19.104 -16.023 1.00 98.62 293 GLN A N 1
ATOM 2359 C CA . GLN A 1 293 ? 8.754 -19.992 -15.472 1.00 98.62 293 GLN A CA 1
ATOM 2360 C C . GLN A 1 293 ? 8.497 -19.670 -13.993 1.00 98.62 293 GLN A C 1
ATOM 2362 O O . GLN A 1 293 ? 9.432 -19.499 -13.210 1.00 98.62 293 GLN A O 1
ATOM 2367 N N . ILE A 1 294 ? 7.222 -19.663 -13.603 1.00 98.69 294 ILE A N 1
ATOM 2368 C CA . ILE A 1 294 ? 6.759 -19.524 -12.222 1.00 98.69 294 ILE A CA 1
ATOM 2369 C C . ILE A 1 294 ? 5.847 -20.712 -11.889 1.00 98.69 294 ILE A C 1
ATOM 2371 O O . ILE A 1 294 ? 4.981 -21.074 -12.683 1.00 98.69 294 ILE A O 1
ATOM 2375 N N . GLU A 1 295 ? 6.045 -21.328 -10.727 1.00 98.56 295 GLU A N 1
ATOM 2376 C CA . GLU A 1 295 ? 5.208 -22.408 -10.194 1.00 98.56 295 GLU A CA 1
ATOM 2377 C C . GLU A 1 295 ? 4.539 -21.936 -8.893 1.00 98.56 295 GLU A C 1
ATOM 2379 O O . GLU A 1 295 ? 5.204 -21.402 -8.003 1.00 98.56 295 GLU A O 1
ATOM 2384 N N . LEU A 1 296 ? 3.224 -22.111 -8.783 1.00 97.81 296 LEU A N 1
ATOM 2385 C CA . LEU A 1 296 ? 2.411 -21.675 -7.648 1.00 97.81 296 LEU A CA 1
ATOM 2386 C C . LEU A 1 296 ? 2.235 -22.784 -6.603 1.00 97.81 296 LEU A C 1
ATOM 2388 O O . LEU A 1 296 ? 2.269 -23.973 -6.913 1.00 97.81 296 LEU A O 1
ATOM 2392 N N . GLU A 1 297 ? 2.009 -22.388 -5.352 1.00 94.12 297 GLU A N 1
ATOM 2393 C CA . GLU A 1 297 ? 1.696 -23.303 -4.242 1.00 94.12 297 GLU A CA 1
ATOM 2394 C C . GLU A 1 297 ? 0.296 -23.941 -4.413 1.00 94.12 297 GLU A C 1
ATOM 2396 O O . GLU A 1 297 ? 0.034 -25.036 -3.917 1.00 94.12 297 GLU A O 1
ATOM 2401 N N . LYS A 1 298 ? -0.612 -23.250 -5.119 1.00 91.00 298 LYS A N 1
ATOM 2402 C CA . LYS A 1 298 ? -1.974 -23.681 -5.483 1.00 91.00 298 LYS A CA 1
ATOM 2403 C C . LYS A 1 298 ? -2.530 -22.802 -6.623 1.00 91.00 298 LYS A C 1
ATOM 2405 O O . LYS A 1 298 ? -1.968 -21.732 -6.854 1.00 91.00 298 LYS A O 1
ATOM 2410 N N . PRO A 1 299 ? -3.647 -23.171 -7.283 1.00 92.19 299 PRO A N 1
ATOM 2411 C CA . PRO A 1 299 ? -4.275 -22.319 -8.293 1.00 92.19 299 PRO A CA 1
ATOM 2412 C C . PRO A 1 299 ? -4.719 -20.972 -7.709 1.00 92.19 299 PRO A C 1
ATOM 2414 O O . PRO A 1 299 ? -5.362 -20.922 -6.656 1.00 92.19 299 PRO A O 1
ATOM 2417 N N . ASP A 1 300 ? -4.388 -19.886 -8.405 1.00 88.50 300 ASP A N 1
ATOM 2418 C CA . ASP A 1 300 ? -4.608 -18.506 -7.963 1.00 88.50 300 ASP A CA 1
ATOM 2419 C C . ASP A 1 300 ? -5.114 -17.652 -9.144 1.00 88.50 300 ASP A C 1
ATOM 2421 O O . ASP A 1 300 ? -4.301 -17.131 -9.910 1.00 88.50 300 ASP A O 1
ATOM 2425 N N . PRO A 1 301 ? -6.443 -17.504 -9.331 1.00 86.50 301 PRO A N 1
ATOM 2426 C CA . PRO A 1 301 ? -7.010 -16.727 -10.442 1.00 86.50 301 PRO A CA 1
ATOM 2427 C C . PRO A 1 301 ? -6.505 -15.278 -10.495 1.00 86.50 301 PRO A C 1
ATOM 2429 O O . PRO A 1 301 ? -6.313 -14.717 -11.571 1.00 86.50 301 PRO A O 1
ATOM 2432 N N . GLU A 1 302 ? -6.196 -14.706 -9.330 1.00 86.94 302 GLU A N 1
ATOM 2433 C CA . GLU A 1 302 ? -5.709 -13.335 -9.172 1.00 86.94 302 GLU A CA 1
ATOM 2434 C C . GLU A 1 302 ? -4.206 -13.186 -9.474 1.00 86.94 302 GLU A C 1
ATOM 2436 O O . GLU A 1 302 ? -3.655 -12.098 -9.310 1.00 86.94 302 GLU A O 1
ATOM 2441 N N . PHE A 1 303 ? -3.496 -14.250 -9.871 1.00 93.31 303 PHE A N 1
ATOM 2442 C CA . PHE A 1 303 ? -2.037 -14.218 -10.016 1.00 93.31 303 PHE A CA 1
ATOM 2443 C C . PHE A 1 303 ? -1.555 -13.174 -11.038 1.00 93.31 303 PHE A C 1
ATOM 2445 O O . PHE A 1 303 ? -0.625 -12.416 -10.758 1.00 93.31 303 PHE A O 1
ATOM 2452 N N . LEU A 1 304 ? -2.236 -13.050 -12.182 1.00 94.69 304 LEU A N 1
ATOM 2453 C CA . LEU A 1 304 ? -1.905 -12.042 -13.198 1.00 94.69 304 LEU A CA 1
ATOM 2454 C C . LEU A 1 304 ? -2.200 -10.610 -12.720 1.00 94.69 304 LEU A C 1
ATOM 2456 O O . LEU A 1 304 ? -1.461 -9.690 -13.067 1.00 94.69 304 LEU A O 1
ATOM 2460 N N . HIS A 1 305 ? -3.224 -10.419 -11.878 1.00 91.19 305 HIS A N 1
ATOM 2461 C CA . HIS A 1 305 ? -3.502 -9.134 -11.230 1.00 91.19 305 HIS A CA 1
ATOM 2462 C C . HIS A 1 305 ? -2.426 -8.806 -10.183 1.00 91.19 305 HIS A C 1
ATOM 2464 O O . HIS A 1 305 ? -1.934 -7.681 -10.133 1.00 91.19 305 HIS A O 1
ATOM 2470 N N . LYS A 1 306 ? -1.978 -9.792 -9.395 1.00 91.50 306 LYS A N 1
ATOM 2471 C CA . LYS A 1 306 ? -0.886 -9.635 -8.418 1.00 91.50 306 LYS A CA 1
ATOM 2472 C C . LYS A 1 306 ? 0.413 -9.193 -9.090 1.00 91.50 306 LYS A C 1
ATOM 2474 O O . LYS A 1 306 ? 1.008 -8.227 -8.622 1.00 91.50 306 LYS A O 1
ATOM 2479 N N . LEU A 1 307 ? 0.791 -9.802 -10.217 1.00 95.25 307 LEU A N 1
ATOM 2480 C CA . LEU A 1 307 ? 1.977 -9.421 -11.003 1.00 95.25 307 LEU A CA 1
ATOM 2481 C C . LEU A 1 307 ? 1.959 -7.973 -11.543 1.00 95.25 307 LEU A C 1
ATOM 2483 O O . LEU A 1 307 ? 3.024 -7.444 -11.859 1.00 95.25 307 LEU A O 1
ATOM 2487 N N . SER A 1 308 ? 0.790 -7.319 -11.593 1.00 92.56 308 SER A N 1
ATOM 2488 C CA . SER A 1 308 ? 0.659 -5.898 -11.960 1.00 92.56 308 SER A CA 1
ATOM 2489 C C . SER A 1 308 ? 0.900 -4.927 -10.794 1.00 92.56 308 SER A C 1
ATOM 2491 O O . SER A 1 308 ? 1.048 -3.721 -11.001 1.00 92.56 308 SER A O 1
ATOM 2493 N N . GLN A 1 309 ? 0.919 -5.423 -9.550 1.00 91.81 309 GLN A N 1
ATOM 2494 C CA . GLN A 1 309 ? 1.157 -4.587 -8.379 1.00 91.81 309 GLN A CA 1
ATOM 2495 C C . GLN A 1 309 ? 2.653 -4.272 -8.247 1.00 91.81 309 GLN A C 1
ATOM 2497 O O . GLN A 1 309 ? 3.466 -5.194 -8.360 1.00 91.81 309 GLN A O 1
ATOM 2502 N N . PRO A 1 310 ? 3.038 -3.030 -7.881 1.00 93.38 310 PRO A N 1
ATOM 2503 C CA . PRO A 1 310 ? 4.437 -2.612 -7.852 1.00 93.38 310 PRO A CA 1
ATOM 2504 C C . PRO A 1 310 ? 5.412 -3.549 -7.138 1.00 93.38 310 PRO A C 1
ATOM 2506 O O . PRO A 1 310 ? 6.526 -3.724 -7.609 1.00 93.38 310 PRO A O 1
ATOM 2509 N N . PHE A 1 311 ? 4.998 -4.218 -6.055 1.00 93.81 311 PHE A N 1
ATOM 2510 C CA . PHE A 1 311 ? 5.846 -5.166 -5.317 1.00 93.81 311 PHE A CA 1
ATOM 2511 C C . PHE A 1 311 ? 6.432 -6.308 -6.174 1.00 93.81 311 PHE A C 1
ATOM 2513 O O . PHE A 1 311 ? 7.434 -6.892 -5.772 1.00 93.81 311 PHE A O 1
ATOM 2520 N N . PHE A 1 312 ? 5.834 -6.635 -7.324 1.00 95.50 312 PHE A N 1
ATOM 2521 C CA . PHE A 1 312 ? 6.324 -7.672 -8.239 1.00 95.50 312 PHE A CA 1
ATOM 2522 C C . PHE A 1 312 ? 7.197 -7.129 -9.381 1.00 95.50 312 PHE A C 1
ATOM 2524 O O . PHE A 1 312 ? 7.725 -7.921 -10.161 1.00 95.50 312 PHE A O 1
ATOM 2531 N N . PHE A 1 313 ? 7.373 -5.810 -9.486 1.00 95.94 313 PHE A N 1
ATOM 2532 C CA . PHE A 1 313 ? 8.219 -5.191 -10.505 1.00 95.94 313 PHE A CA 1
ATOM 2533 C C . PHE A 1 313 ? 9.705 -5.543 -10.277 1.00 95.94 313 PHE A C 1
ATOM 2535 O O . PHE A 1 313 ? 10.109 -5.745 -9.129 1.00 95.94 313 PHE A O 1
ATOM 2542 N N . PRO A 1 314 ? 10.519 -5.652 -11.343 1.00 96.31 314 PRO A N 1
ATOM 2543 C CA . PRO A 1 314 ? 11.925 -6.022 -11.236 1.00 96.31 314 PRO A CA 1
ATOM 2544 C C . PRO A 1 314 ? 12.797 -4.834 -10.806 1.00 96.31 314 PRO A C 1
ATOM 2546 O O . PRO A 1 314 ? 12.410 -3.670 -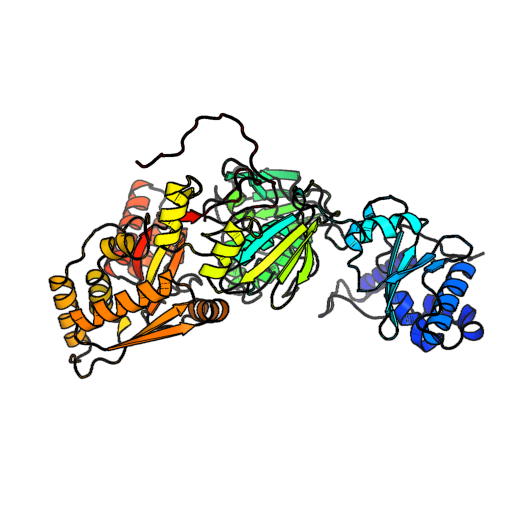10.918 1.00 96.31 314 PRO A O 1
ATOM 2549 N N . LEU A 1 315 ? 14.028 -5.137 -10.399 1.00 93.00 315 LEU A N 1
ATOM 2550 C CA . LEU A 1 315 ? 15.111 -4.195 -10.135 1.00 93.00 315 LEU A CA 1
ATOM 2551 C C . LEU A 1 315 ? 16.369 -4.592 -10.913 1.00 93.00 315 LEU A C 1
ATOM 2553 O O . LEU A 1 315 ? 16.669 -5.776 -11.073 1.00 93.00 315 LEU A O 1
ATOM 2557 N N . PHE A 1 316 ? 17.158 -3.598 -11.326 1.00 85.00 316 PHE A N 1
ATOM 2558 C CA . PHE A 1 316 ? 18.501 -3.835 -11.852 1.00 85.00 316 PHE A CA 1
ATOM 2559 C C . PHE A 1 316 ? 19.469 -4.164 -10.702 1.00 85.00 316 PHE A C 1
ATOM 2561 O O . PHE A 1 316 ? 20.148 -3.289 -10.158 1.00 85.00 316 PHE A O 1
ATOM 2568 N N . GLY A 1 317 ? 19.507 -5.441 -10.323 1.00 78.00 317 GLY A N 1
ATOM 2569 C CA . GLY A 1 317 ? 20.339 -5.957 -9.237 1.00 78.00 317 GLY A CA 1
ATOM 2570 C C . GLY A 1 317 ? 19.833 -5.619 -7.827 1.00 78.00 317 GLY A C 1
ATOM 2571 O O . GLY A 1 317 ? 18.826 -4.942 -7.626 1.00 78.00 317 GLY A O 1
ATOM 2572 N N . GLN A 1 318 ? 20.555 -6.117 -6.820 1.00 79.50 318 GLN A N 1
ATOM 2573 C CA . GLN A 1 318 ? 20.171 -6.034 -5.405 1.00 79.50 318 GLN A CA 1
ATOM 2574 C C . GLN A 1 318 ? 20.536 -4.668 -4.791 1.00 79.50 318 GLN A C 1
ATOM 2576 O O . GLN A 1 318 ? 21.487 -4.545 -4.019 1.00 79.50 318 GLN A O 1
ATOM 2581 N N . VAL A 1 319 ? 19.798 -3.616 -5.163 1.00 78.94 319 VAL A N 1
ATOM 2582 C CA . VAL A 1 319 ? 20.030 -2.237 -4.697 1.00 78.94 319 VAL A CA 1
ATOM 2583 C C . VAL A 1 319 ? 18.877 -1.702 -3.849 1.00 78.94 319 VAL A C 1
ATOM 2585 O O . VAL A 1 319 ? 17.716 -1.728 -4.250 1.00 78.94 319 VAL A O 1
ATOM 2588 N N . ARG A 1 320 ? 19.210 -1.145 -2.675 1.00 82.75 320 ARG A N 1
ATOM 2589 C CA . ARG A 1 320 ? 18.222 -0.571 -1.749 1.00 82.75 320 ARG A CA 1
ATOM 2590 C C . ARG A 1 320 ? 17.443 0.591 -2.359 1.00 82.75 320 ARG A C 1
ATOM 2592 O O . ARG A 1 320 ? 16.223 0.571 -2.309 1.00 82.75 320 ARG A O 1
ATOM 2599 N N . GLU A 1 321 ? 18.133 1.572 -2.937 1.00 87.25 321 GLU A N 1
ATOM 2600 C CA . GLU A 1 321 ? 17.502 2.635 -3.726 1.00 87.25 321 GLU A CA 1
ATOM 2601 C C . GLU A 1 321 ? 17.922 2.476 -5.196 1.00 87.25 321 GLU A C 1
ATOM 2603 O O . GLU A 1 321 ? 19.127 2.463 -5.483 1.00 87.25 321 GLU A O 1
ATOM 2608 N N . PRO A 1 322 ? 16.966 2.314 -6.126 1.00 85.31 322 PRO A N 1
ATOM 2609 C CA . PRO A 1 322 ? 17.263 2.063 -7.529 1.00 85.31 322 PRO A CA 1
ATOM 2610 C C . PRO A 1 322 ? 17.720 3.324 -8.270 1.00 85.31 322 PRO A C 1
ATOM 2612 O O . PRO A 1 322 ? 17.262 4.433 -8.003 1.00 85.31 322 PRO A O 1
ATOM 2615 N N . LYS A 1 323 ? 18.607 3.129 -9.251 1.00 79.00 323 LYS A N 1
ATOM 2616 C CA . LYS A 1 323 ? 19.080 4.175 -10.182 1.00 79.00 323 LYS A CA 1
ATOM 2617 C C . LYS A 1 323 ? 18.676 3.927 -11.635 1.00 79.00 323 LYS A C 1
ATOM 2619 O O . LYS A 1 323 ? 18.832 4.813 -12.469 1.00 79.00 323 LYS A O 1
ATOM 2624 N N . TRP A 1 324 ? 18.215 2.714 -11.930 1.00 81.38 324 TRP A N 1
ATOM 2625 C CA . TRP A 1 324 ? 17.908 2.240 -13.271 1.00 81.38 324 TRP A CA 1
ATOM 2626 C C . TRP A 1 324 ? 16.469 1.745 -13.312 1.00 81.38 324 TRP A C 1
ATOM 2628 O O . TRP A 1 324 ? 15.990 1.128 -12.360 1.00 81.38 324 TRP A O 1
ATOM 2638 N N . PHE A 1 325 ? 15.800 2.057 -14.414 1.00 87.38 325 PHE A N 1
ATOM 2639 C CA . PHE A 1 325 ? 14.346 2.091 -14.511 1.00 87.38 325 PHE A CA 1
ATOM 2640 C C . PHE A 1 325 ? 13.909 1.390 -15.799 1.00 87.38 325 PHE A C 1
ATOM 2642 O O . PHE A 1 325 ? 14.480 1.663 -16.856 1.00 87.38 325 PHE A O 1
ATOM 2649 N N . ASN A 1 326 ? 12.949 0.464 -15.723 1.00 91.31 326 ASN A N 1
ATOM 2650 C CA . ASN A 1 326 ? 12.407 -0.235 -16.897 1.00 91.31 326 ASN A CA 1
ATOM 2651 C C . ASN A 1 326 ? 11.006 0.250 -17.304 1.00 91.31 326 ASN A C 1
ATOM 2653 O O . ASN A 1 326 ? 10.478 -0.248 -18.290 1.00 91.31 326 ASN A O 1
ATOM 2657 N N . GLY A 1 327 ? 10.416 1.200 -16.570 1.00 92.06 327 GLY A N 1
ATOM 2658 C CA . GLY A 1 327 ? 9.133 1.828 -16.900 1.00 92.06 327 GLY A CA 1
ATOM 2659 C C . GLY A 1 327 ? 9.258 3.044 -17.834 1.00 92.06 327 GLY A C 1
ATOM 2660 O O . GLY A 1 327 ? 10.364 3.391 -18.263 1.00 92.06 327 GLY A O 1
ATOM 2661 N N . PRO A 1 328 ? 8.136 3.717 -18.159 1.00 88.81 328 PRO A N 1
ATOM 2662 C CA . PRO A 1 328 ? 8.083 4.815 -19.134 1.00 88.81 328 PRO A CA 1
ATOM 2663 C C . PRO A 1 328 ? 8.745 6.134 -18.704 1.00 88.81 328 PRO A C 1
ATOM 2665 O O . PRO A 1 328 ? 8.887 7.037 -19.532 1.00 88.81 328 PRO A O 1
ATOM 2668 N N . TYR A 1 329 ? 9.170 6.267 -17.448 1.00 88.19 329 TYR A N 1
ATOM 2669 C CA . TYR A 1 329 ? 9.852 7.446 -16.914 1.00 88.19 329 TYR A CA 1
ATOM 2670 C C . TYR A 1 329 ? 11.131 7.069 -16.156 1.00 88.19 329 TYR A C 1
ATOM 2672 O O . TYR A 1 329 ? 11.282 5.955 -15.661 1.00 88.19 329 TYR A O 1
ATOM 2680 N N . LEU A 1 330 ? 12.060 8.019 -16.057 1.00 81.75 330 LEU A N 1
ATOM 2681 C CA . LEU A 1 330 ? 13.271 7.935 -15.242 1.00 81.75 330 LEU A CA 1
ATOM 2682 C C . LEU A 1 330 ? 13.420 9.187 -14.369 1.00 81.75 330 LEU A C 1
ATOM 2684 O O . LEU A 1 330 ? 12.882 10.251 -14.688 1.00 81.75 330 LEU A O 1
ATOM 2688 N N . VAL A 1 331 ? 14.153 9.066 -13.260 1.00 83.81 331 VAL A N 1
ATOM 2689 C CA . VAL A 1 331 ? 14.443 10.196 -12.363 1.00 83.81 331 VAL A CA 1
ATOM 2690 C C . VAL A 1 331 ? 15.443 11.148 -13.026 1.00 83.81 331 VAL A C 1
ATOM 2692 O O . VAL A 1 331 ? 16.570 10.763 -13.346 1.00 83.81 331 VAL A O 1
ATOM 2695 N N . LEU A 1 332 ? 15.035 12.405 -13.214 1.00 77.25 332 LEU A N 1
ATOM 2696 C CA . LEU A 1 332 ? 15.902 13.498 -13.659 1.00 77.25 332 LEU A CA 1
ATOM 2697 C C . LEU A 1 332 ? 16.545 14.210 -12.460 1.00 77.25 332 LEU A C 1
ATOM 2699 O O . LEU A 1 332 ? 17.740 14.490 -12.487 1.00 77.25 332 LEU A O 1
ATOM 2703 N N . GLU A 1 333 ? 15.758 14.466 -11.416 1.00 80.75 333 GLU A N 1
ATOM 2704 C CA . GLU A 1 333 ? 16.171 15.120 -10.172 1.00 80.75 333 GLU A CA 1
ATOM 2705 C C . GLU A 1 333 ? 15.330 14.573 -9.005 1.00 80.75 333 GLU A C 1
ATOM 2707 O O . GLU A 1 333 ? 14.124 14.403 -9.155 1.00 80.75 333 GLU A O 1
ATOM 2712 N N . ASP A 1 334 ? 15.946 14.329 -7.848 1.00 85.19 334 ASP A N 1
ATOM 2713 C CA . ASP A 1 334 ? 15.270 13.994 -6.586 1.00 85.19 334 ASP A CA 1
ATOM 2714 C C . ASP A 1 334 ? 15.916 14.804 -5.452 1.00 85.19 334 ASP A C 1
ATOM 2716 O O . ASP A 1 334 ? 17.138 14.772 -5.269 1.00 85.19 334 ASP A O 1
ATOM 2720 N N . THR A 1 335 ? 15.116 15.578 -4.716 1.00 88.25 335 THR A N 1
ATOM 2721 C CA . THR A 1 335 ? 15.590 16.435 -3.622 1.00 88.25 335 THR A CA 1
ATOM 2722 C C . THR A 1 335 ? 14.697 16.324 -2.384 1.00 88.25 335 THR A C 1
ATOM 2724 O O . THR A 1 335 ? 13.751 15.549 -2.304 1.00 88.25 335 THR A O 1
ATOM 2727 N N . LYS A 1 336 ? 14.981 17.139 -1.363 1.00 85.94 336 LYS A N 1
ATOM 2728 C CA . LYS A 1 336 ? 14.159 17.209 -0.145 1.00 85.94 336 LYS A CA 1
ATOM 2729 C C . LYS A 1 336 ? 12.815 17.923 -0.348 1.00 85.94 336 LYS A C 1
ATOM 2731 O O . LYS A 1 336 ? 12.017 17.931 0.587 1.00 85.94 336 LYS A O 1
ATOM 2736 N N . THR A 1 337 ? 12.586 18.542 -1.508 1.00 90.75 337 THR A N 1
ATOM 2737 C CA . THR A 1 337 ? 11.432 19.421 -1.786 1.00 90.75 337 THR A CA 1
ATOM 2738 C C . THR A 1 337 ? 10.719 19.127 -3.105 1.00 90.75 337 THR A C 1
ATOM 2740 O O . THR A 1 337 ? 9.550 19.484 -3.234 1.00 90.75 337 THR A O 1
ATOM 2743 N N . ASN A 1 338 ? 11.385 18.477 -4.062 1.00 93.06 338 ASN A N 1
ATOM 2744 C CA . ASN A 1 338 ? 10.804 18.082 -5.343 1.00 93.06 338 ASN A CA 1
ATOM 2745 C C . ASN A 1 338 ? 11.319 16.708 -5.813 1.00 93.06 338 ASN A C 1
ATOM 2747 O O . ASN A 1 338 ? 12.354 16.225 -5.353 1.00 93.06 338 ASN A O 1
ATOM 2751 N N . LEU A 1 339 ? 10.595 16.115 -6.759 1.00 93.06 339 LEU A N 1
ATOM 2752 C CA . LEU A 1 339 ? 11.016 14.983 -7.582 1.00 93.06 339 LEU A CA 1
ATOM 2753 C C . LEU A 1 339 ? 10.601 15.276 -9.025 1.00 93.06 339 LEU A C 1
ATOM 2755 O O . LEU A 1 339 ? 9.419 15.461 -9.316 1.00 93.06 339 LEU A O 1
ATOM 2759 N N . THR A 1 340 ? 11.575 15.311 -9.928 1.00 87.25 340 THR A N 1
ATOM 2760 C CA . THR A 1 340 ? 11.363 15.557 -11.355 1.00 87.25 340 THR A CA 1
ATOM 2761 C C . THR A 1 340 ? 11.656 14.280 -12.127 1.00 87.25 340 THR A C 1
ATOM 2763 O O . THR A 1 340 ? 12.782 13.777 -12.119 1.00 87.25 340 THR A O 1
ATOM 2766 N N . LEU A 1 341 ? 10.653 13.765 -12.834 1.00 87.31 341 LEU A N 1
ATOM 2767 C CA . LEU A 1 341 ? 10.786 12.635 -13.749 1.00 87.31 341 LEU A CA 1
ATOM 2768 C C . LEU A 1 341 ? 10.748 13.126 -15.195 1.00 87.31 341 LEU A C 1
ATOM 2770 O O . LEU A 1 341 ? 9.987 14.035 -15.528 1.00 87.31 341 LEU A O 1
ATOM 2774 N N . CYS A 1 342 ? 11.504 12.488 -16.080 1.00 80.06 342 CYS A N 1
ATOM 2775 C CA . CYS A 1 342 ? 11.365 12.677 -17.522 1.00 80.06 342 CYS A CA 1
ATOM 2776 C C . CYS A 1 342 ? 11.171 11.336 -18.233 1.00 80.06 342 CYS A C 1
ATOM 2778 O O . CYS A 1 342 ? 11.415 10.270 -17.669 1.00 80.06 342 CYS A O 1
ATOM 2780 N N . LYS A 1 343 ? 10.668 11.398 -19.463 1.00 79.06 343 LYS A N 1
ATOM 2781 C CA . LYS A 1 343 ? 10.426 10.243 -20.332 1.00 79.06 343 LYS A CA 1
ATOM 2782 C C . LYS A 1 343 ? 11.661 9.345 -20.449 1.00 79.06 343 LYS A C 1
ATOM 2784 O O . LYS A 1 343 ? 12.728 9.825 -20.828 1.00 79.06 343 LYS A O 1
ATOM 2789 N N . ASN A 1 344 ? 11.510 8.054 -20.152 1.00 77.88 344 ASN A N 1
ATOM 2790 C CA . ASN A 1 344 ? 12.548 7.052 -20.375 1.00 77.88 344 ASN A CA 1
ATOM 2791 C C . ASN A 1 344 ? 12.521 6.633 -21.852 1.00 77.88 344 ASN A C 1
ATOM 2793 O O . ASN A 1 344 ? 11.556 5.988 -22.266 1.00 77.88 344 ASN A O 1
ATOM 2797 N N . PRO A 1 345 ? 13.543 6.953 -22.665 1.00 69.25 345 PRO A N 1
ATOM 2798 C CA . PRO A 1 345 ? 13.521 6.583 -24.075 1.00 69.25 345 PRO A CA 1
ATOM 2799 C C . PRO A 1 345 ? 13.785 5.080 -24.278 1.00 69.25 345 PRO A C 1
ATOM 2801 O O . PRO A 1 345 ? 13.377 4.523 -25.285 1.00 69.25 345 PRO A O 1
ATOM 2804 N N . TYR A 1 346 ? 14.400 4.384 -23.310 1.00 70.19 346 TYR A N 1
ATOM 2805 C CA . TYR A 1 346 ? 14.637 2.929 -23.366 1.00 70.19 346 TYR A CA 1
ATOM 2806 C C . TYR A 1 346 ? 13.363 2.090 -23.169 1.00 70.19 346 TYR A C 1
ATOM 2808 O O . TYR A 1 346 ? 13.391 0.871 -23.349 1.00 70.19 346 TYR A O 1
ATOM 2816 N N . HIS A 1 347 ? 12.242 2.737 -22.842 1.00 80.12 347 HIS A N 1
ATOM 2817 C CA . HIS A 1 347 ? 10.944 2.093 -22.731 1.00 80.12 347 HIS A CA 1
ATOM 2818 C C . HIS A 1 347 ? 10.362 1.743 -24.109 1.00 80.12 347 HIS A C 1
ATOM 2820 O O . HIS A 1 347 ? 10.359 2.555 -25.031 1.00 80.12 347 HIS A O 1
ATOM 2826 N N . TRP A 1 348 ? 9.810 0.536 -24.243 1.00 75.75 348 TRP A N 1
ATOM 2827 C CA . TRP A 1 348 ? 9.312 -0.000 -25.518 1.00 75.75 348 TRP A CA 1
ATOM 2828 C C . TRP A 1 348 ? 8.010 0.656 -26.021 1.00 75.75 348 TRP A C 1
ATOM 2830 O O . TRP A 1 348 ? 7.598 0.402 -27.153 1.00 75.75 348 TRP A O 1
ATOM 2840 N N . ASN A 1 349 ? 7.350 1.471 -25.190 1.00 77.69 349 ASN A N 1
ATOM 2841 C CA . ASN A 1 349 ? 6.054 2.094 -25.467 1.00 77.69 349 ASN A CA 1
ATOM 2842 C C . ASN A 1 349 ? 6.064 3.605 -25.161 1.00 77.69 349 ASN A C 1
ATOM 2844 O O . ASN A 1 349 ? 6.792 4.073 -24.284 1.00 77.69 349 ASN A O 1
ATOM 2848 N N . SER A 1 350 ? 5.230 4.382 -25.851 1.00 67.88 350 SER A N 1
ATOM 2849 C CA . SER A 1 350 ? 5.181 5.842 -25.722 1.00 67.88 350 SER A CA 1
ATOM 2850 C C . SER A 1 350 ? 4.546 6.309 -24.408 1.00 67.88 350 SER A C 1
ATOM 2852 O O . SER A 1 350 ? 3.385 6.000 -24.144 1.00 67.88 350 SER A O 1
ATOM 2854 N N . SER A 1 351 ? 5.254 7.143 -23.640 1.00 73.50 351 SER A N 1
ATOM 2855 C CA . SER A 1 351 ? 4.662 7.912 -22.536 1.00 73.50 351 SER A CA 1
ATOM 2856 C C . SER A 1 351 ? 3.870 9.130 -23.042 1.00 73.50 351 SER A C 1
ATOM 2858 O O . SER A 1 351 ? 4.214 9.716 -24.077 1.00 73.50 351 SER A O 1
ATOM 2860 N N . HIS A 1 352 ? 2.847 9.541 -22.284 1.00 77.69 352 HIS A N 1
ATOM 2861 C CA . HIS A 1 352 ? 1.988 10.686 -22.614 1.00 77.69 352 HIS A CA 1
ATOM 2862 C C . HIS A 1 352 ? 2.661 12.039 -22.320 1.00 77.69 352 HIS A C 1
ATOM 2864 O O . HIS A 1 352 ? 2.773 12.874 -23.212 1.00 77.69 352 HIS A O 1
ATOM 2870 N N . PHE A 1 353 ? 3.156 12.241 -21.094 1.00 83.00 353 PHE A N 1
ATOM 2871 C CA . PHE A 1 353 ? 3.893 13.452 -20.713 1.00 83.00 353 PHE A CA 1
ATOM 2872 C C . PHE A 1 353 ? 5.388 13.317 -21.013 1.00 83.00 353 PHE A C 1
ATOM 2874 O O . PHE A 1 353 ? 5.961 12.233 -20.855 1.00 83.00 353 PHE A O 1
ATOM 2881 N N . GLU A 1 354 ? 6.035 14.431 -21.345 1.00 80.94 354 GLU A N 1
ATOM 2882 C CA . GLU A 1 354 ? 7.493 14.540 -21.467 1.00 80.94 354 GLU A CA 1
ATOM 2883 C C . GLU A 1 354 ? 8.187 14.697 -20.106 1.00 80.94 354 GLU A C 1
ATOM 2885 O O . GLU A 1 354 ? 9.335 14.269 -19.934 1.00 80.94 354 GLU A O 1
ATOM 2890 N N . ARG A 1 355 ? 7.480 15.277 -19.129 1.00 85.75 355 ARG A N 1
ATOM 2891 C CA . ARG A 1 355 ? 7.957 15.479 -17.759 1.00 85.75 355 ARG A CA 1
ATOM 2892 C C . ARG A 1 355 ? 6.837 15.284 -16.737 1.00 85.75 355 ARG A C 1
ATOM 2894 O O . ARG A 1 355 ? 5.677 15.577 -17.013 1.00 85.75 355 ARG A O 1
ATOM 2901 N N . ILE A 1 356 ? 7.201 14.831 -15.543 1.00 92.50 356 ILE A N 1
ATOM 2902 C CA . ILE A 1 356 ? 6.341 14.859 -14.359 1.00 92.50 356 ILE A CA 1
ATOM 2903 C C . ILE A 1 356 ? 7.109 15.606 -13.266 1.00 92.50 356 ILE A C 1
ATOM 2905 O O . ILE A 1 356 ? 8.226 15.226 -12.924 1.00 92.50 356 ILE A O 1
ATOM 2909 N N . GLU A 1 357 ? 6.530 16.688 -12.760 1.00 94.38 357 GLU A N 1
ATOM 2910 C CA . GLU A 1 357 ? 7.078 17.529 -11.694 1.00 94.38 357 GLU A CA 1
ATOM 2911 C C . GLU A 1 357 ? 6.245 17.278 -10.429 1.00 94.38 357 GLU A C 1
ATOM 2913 O O . GLU A 1 357 ? 5.020 17.414 -10.451 1.00 94.38 357 GLU A O 1
ATOM 2918 N N . VAL A 1 358 ? 6.895 16.853 -9.343 1.00 97.44 358 VAL A N 1
ATOM 2919 C CA . VAL A 1 358 ? 6.251 16.554 -8.056 1.00 97.44 358 VAL A CA 1
ATOM 2920 C C . VAL A 1 358 ? 6.818 17.475 -6.983 1.00 97.44 358 VAL A C 1
ATOM 2922 O O . VAL A 1 358 ? 8.016 17.428 -6.710 1.00 97.44 358 VAL A O 1
ATOM 2925 N N . GLU A 1 359 ? 5.969 18.277 -6.342 1.00 97.19 359 GLU A N 1
ATOM 2926 C CA . GLU A 1 359 ? 6.348 19.131 -5.207 1.00 97.19 359 GLU A CA 1
ATOM 2927 C C . GLU A 1 359 ? 5.900 18.533 -3.862 1.00 97.19 359 GLU A C 1
ATOM 2929 O O . GLU A 1 359 ? 4.855 17.883 -3.757 1.00 97.19 359 GLU A O 1
ATOM 2934 N N . TYR A 1 360 ? 6.689 18.756 -2.809 1.00 95.44 360 TYR A N 1
ATOM 2935 C CA . TYR A 1 360 ? 6.438 18.235 -1.461 1.00 95.44 360 TYR A CA 1
ATOM 2936 C C . TYR A 1 360 ? 5.923 19.341 -0.525 1.00 95.44 360 TYR A C 1
ATOM 2938 O O . TYR A 1 360 ? 6.709 20.064 0.089 1.00 95.44 360 TYR A O 1
ATOM 2946 N N . ILE A 1 361 ? 4.596 19.462 -0.396 1.00 94.50 361 ILE A N 1
ATOM 2947 C CA . ILE A 1 361 ? 3.926 20.559 0.328 1.00 94.50 361 ILE A CA 1
ATOM 2948 C C . ILE A 1 361 ? 2.954 19.990 1.370 1.00 94.50 361 ILE A C 1
ATOM 2950 O O . ILE A 1 361 ? 2.020 19.267 1.034 1.00 94.50 361 ILE A O 1
ATOM 2954 N N . ASP A 1 362 ? 3.134 20.348 2.646 1.00 90.50 362 ASP A N 1
ATOM 2955 C CA . ASP A 1 362 ? 2.260 19.896 3.746 1.00 90.50 362 ASP A CA 1
ATOM 2956 C C . ASP A 1 362 ? 0.990 20.769 3.915 1.00 90.50 362 ASP A C 1
ATOM 2958 O O . ASP A 1 362 ? -0.029 20.303 4.439 1.00 90.50 362 ASP A O 1
ATOM 2962 N N . GLY A 1 363 ? 1.030 22.040 3.494 1.00 90.94 363 GLY A N 1
ATOM 2963 C CA . GLY A 1 363 ? 0.009 23.054 3.786 1.00 90.94 363 GLY A CA 1
ATOM 2964 C C . GLY A 1 363 ? -1.248 22.968 2.915 1.00 90.94 363 GLY A C 1
ATOM 2965 O O . GLY A 1 363 ? -1.303 23.574 1.854 1.00 90.94 363 GLY A O 1
ATOM 2966 N N . ASN A 1 364 ? -2.308 22.300 3.382 1.00 91.19 364 ASN A N 1
ATOM 2967 C CA . ASN A 1 364 ? -3.553 22.081 2.615 1.00 91.19 364 ASN A CA 1
ATOM 2968 C C . ASN A 1 364 ? -4.128 23.335 1.897 1.00 91.19 364 ASN A C 1
ATOM 2970 O O . ASN A 1 364 ? -4.525 23.224 0.738 1.00 91.19 364 ASN A O 1
ATOM 2974 N N . HIS A 1 365 ? -4.144 24.519 2.524 1.00 92.94 365 HIS A N 1
ATOM 2975 C CA . HIS A 1 365 ? -4.627 25.748 1.869 1.00 92.94 365 HIS A CA 1
ATOM 2976 C C . HIS A 1 365 ? -3.731 26.213 0.705 1.00 92.94 365 HIS A C 1
ATOM 2978 O O . HIS A 1 365 ? -4.239 26.734 -0.284 1.00 92.94 365 HIS A O 1
ATOM 2984 N N . GLU A 1 366 ? -2.416 26.012 0.807 1.00 95.75 366 GLU A N 1
ATOM 2985 C CA . GLU A 1 366 ? -1.433 26.344 -0.231 1.00 95.75 366 GLU A CA 1
ATOM 2986 C C . GLU A 1 366 ? -1.573 25.399 -1.429 1.00 95.75 366 GLU A C 1
ATOM 2988 O O . GLU A 1 366 ? -1.721 25.864 -2.556 1.00 95.75 366 GLU A O 1
ATOM 2993 N N . ILE A 1 367 ? -1.665 24.087 -1.175 1.00 96.38 367 ILE A N 1
ATOM 2994 C CA . ILE A 1 367 ? -1.953 23.056 -2.189 1.00 96.38 367 ILE A CA 1
ATOM 2995 C C . ILE A 1 367 ? -3.216 23.420 -2.985 1.00 96.38 367 ILE A C 1
ATOM 2997 O O . ILE A 1 367 ? -3.213 23.436 -4.217 1.00 96.38 367 ILE A O 1
ATOM 3001 N N . TYR A 1 368 ? -4.299 23.749 -2.277 1.00 96.75 368 TYR A N 1
ATOM 3002 C CA . TYR A 1 368 ? -5.572 24.108 -2.895 1.00 96.75 368 TYR A CA 1
ATOM 3003 C C . TYR A 1 368 ? -5.476 25.410 -3.706 1.00 96.75 368 TYR A C 1
ATOM 3005 O O . TYR A 1 368 ? -5.977 25.480 -4.829 1.00 96.75 368 TYR A O 1
ATOM 3013 N N . ALA A 1 369 ? -4.769 26.421 -3.194 1.00 96.81 369 ALA A N 1
ATOM 3014 C CA . ALA A 1 369 ? -4.524 27.664 -3.918 1.00 96.81 369 ALA A CA 1
ATOM 3015 C C . ALA A 1 369 ? -3.666 27.462 -5.182 1.00 96.81 369 ALA A C 1
ATOM 3017 O O . ALA A 1 369 ? -3.907 28.143 -6.178 1.00 96.81 369 ALA A O 1
ATOM 3018 N N . LEU A 1 370 ? -2.697 26.538 -5.173 1.00 96.94 370 LEU A N 1
ATOM 3019 C CA . LEU A 1 370 ? -1.889 26.179 -6.346 1.00 96.94 370 LEU A CA 1
ATOM 3020 C C . LEU A 1 370 ? -2.728 25.460 -7.413 1.00 96.94 370 LEU A C 1
ATOM 3022 O O . LEU A 1 370 ? -2.634 25.807 -8.591 1.00 96.94 370 LEU A O 1
ATOM 3026 N N . PHE A 1 371 ? -3.611 24.539 -7.011 1.00 96.44 371 PHE A N 1
ATOM 3027 C CA . PHE A 1 371 ? -4.575 23.902 -7.917 1.00 96.44 371 PHE A CA 1
ATOM 3028 C C . PHE A 1 371 ? -5.522 24.929 -8.560 1.00 96.44 371 PHE A C 1
ATOM 3030 O O . PHE A 1 371 ? -5.635 24.990 -9.783 1.00 96.44 371 PHE A O 1
ATOM 3037 N N . LYS A 1 372 ? -6.133 25.820 -7.762 1.00 95.00 372 LYS A N 1
ATOM 3038 C CA . LYS A 1 372 ? -7.012 26.899 -8.264 1.00 95.00 372 LYS A CA 1
ATOM 3039 C C . LYS A 1 372 ? -6.270 27.938 -9.132 1.00 95.00 372 LYS A C 1
ATOM 3041 O O . LYS A 1 372 ? -6.918 28.683 -9.858 1.00 95.00 372 LYS A O 1
ATOM 3046 N N . GLN A 1 373 ? -4.933 27.979 -9.086 1.00 94.75 373 GLN A N 1
ATOM 3047 C CA . GLN A 1 373 ? -4.066 28.779 -9.969 1.00 94.75 373 GLN A CA 1
ATOM 3048 C C . GLN A 1 373 ? -3.610 28.038 -11.245 1.00 94.75 373 GLN A C 1
ATOM 3050 O O . GLN A 1 373 ? -2.868 28.623 -12.031 1.00 94.75 373 GLN A O 1
ATOM 3055 N N . GLY A 1 374 ? -3.980 26.766 -11.450 1.00 91.25 374 GLY A N 1
ATOM 3056 C CA . GLY A 1 374 ? -3.488 25.944 -12.571 1.00 91.25 374 GLY A CA 1
ATOM 3057 C C . GLY A 1 374 ? -2.024 25.489 -12.437 1.00 91.25 374 GLY A C 1
ATOM 3058 O O . GLY A 1 374 ? -1.424 25.013 -13.401 1.00 91.25 374 GLY A O 1
ATOM 3059 N N . LYS A 1 375 ? -1.426 25.637 -11.247 1.00 93.62 375 LYS A N 1
ATOM 3060 C CA . LYS A 1 375 ? -0.034 25.247 -10.956 1.00 93.62 375 LYS A CA 1
ATOM 3061 C C . LYS A 1 375 ? 0.104 23.796 -10.496 1.00 93.62 375 LYS A C 1
ATOM 3063 O O . LYS A 1 375 ? 1.195 23.251 -10.567 1.00 93.62 375 LYS A O 1
ATOM 3068 N N . ALA A 1 376 ? -0.988 23.170 -10.070 1.00 95.00 376 ALA A N 1
ATOM 3069 C CA . ALA A 1 376 ? -1.063 21.739 -9.797 1.00 95.00 376 ALA A CA 1
ATOM 3070 C C . ALA A 1 376 ? -2.261 21.148 -10.542 1.00 95.00 376 ALA A C 1
ATOM 3072 O O . ALA A 1 376 ? -3.330 21.756 -10.569 1.00 95.00 376 ALA A O 1
ATOM 3073 N N . ASP A 1 377 ? -2.095 19.960 -11.120 1.00 93.69 377 ASP A N 1
ATOM 3074 C CA . ASP A 1 377 ? -3.149 19.315 -11.910 1.00 93.69 377 ASP A CA 1
ATOM 3075 C C . ASP A 1 377 ? -4.047 18.387 -11.087 1.00 93.69 377 ASP A C 1
ATOM 3077 O O . ASP A 1 377 ? -5.083 17.932 -11.574 1.00 93.69 377 ASP A O 1
ATOM 3081 N N . TRP A 1 378 ? -3.659 18.120 -9.838 1.00 94.75 378 TRP A N 1
ATOM 3082 C CA . TRP A 1 378 ? -4.368 17.261 -8.897 1.00 94.75 378 TRP A CA 1
ATOM 3083 C C . TRP A 1 378 ? -4.539 17.943 -7.543 1.00 94.75 378 TRP A C 1
ATOM 3085 O O . TRP A 1 378 ? -3.591 18.520 -7.008 1.00 94.75 378 TRP A O 1
ATOM 3095 N N . VAL A 1 379 ? -5.714 17.788 -6.935 1.00 96.12 379 VAL A N 1
ATOM 3096 C CA . VAL A 1 379 ? -5.916 18.047 -5.505 1.00 96.12 379 VAL A CA 1
ATOM 3097 C C . VAL A 1 379 ? -6.858 17.007 -4.902 1.00 96.12 379 VAL A C 1
ATOM 3099 O O . VAL A 1 379 ? -7.808 16.572 -5.549 1.00 96.12 379 VAL A O 1
ATOM 3102 N N . GLY A 1 380 ? -6.597 16.611 -3.657 1.00 94.00 380 GLY A N 1
ATOM 3103 C CA . GLY A 1 380 ? -7.330 15.566 -2.951 1.00 94.00 380 GLY A CA 1
ATOM 3104 C C . GLY A 1 380 ? -6.732 14.165 -3.097 1.00 94.00 380 GLY A C 1
ATOM 3105 O O . GLY A 1 380 ? -5.578 13.979 -3.505 1.00 94.00 380 GLY A O 1
ATOM 3106 N N . ASP A 1 381 ? -7.529 13.176 -2.706 1.00 92.25 381 ASP A N 1
ATOM 3107 C CA . ASP A 1 381 ? -7.085 11.803 -2.485 1.00 92.25 381 ASP A CA 1
ATOM 3108 C C . ASP A 1 381 ? -6.534 11.146 -3.768 1.00 92.25 381 ASP A C 1
ATOM 3110 O O . ASP A 1 381 ? -7.051 11.396 -4.859 1.00 92.25 381 ASP A O 1
ATOM 3114 N N . PRO A 1 382 ? -5.512 10.274 -3.678 1.00 90.06 382 PRO A N 1
ATOM 3115 C CA . PRO A 1 382 ? -4.780 9.865 -2.480 1.00 90.06 382 PRO A CA 1
ATOM 3116 C C . PRO A 1 382 ? -3.475 10.661 -2.252 1.00 90.06 382 PRO A C 1
ATOM 3118 O O . PRO A 1 382 ? -2.649 10.239 -1.445 1.00 90.06 382 PRO A O 1
ATOM 3121 N N . LEU A 1 383 ? -3.236 11.745 -3.003 1.00 92.56 383 LEU A N 1
ATOM 3122 C CA . LEU A 1 383 ? -1.946 12.461 -3.023 1.00 92.56 383 LEU A CA 1
ATOM 3123 C C . LEU A 1 383 ? -1.893 13.626 -2.033 1.00 92.56 383 LEU A C 1
ATOM 3125 O O . LEU A 1 383 ? -0.850 13.905 -1.441 1.00 92.56 383 LEU A O 1
ATOM 3129 N N . THR A 1 384 ? -3.028 14.295 -1.849 1.00 93.44 384 THR A N 1
ATOM 3130 C CA . THR A 1 384 ? -3.243 15.349 -0.855 1.00 93.44 384 THR A CA 1
ATOM 3131 C C . THR A 1 384 ? -4.624 15.142 -0.222 1.00 93.44 384 THR A C 1
ATOM 3133 O O . THR A 1 384 ? -5.247 14.101 -0.428 1.00 93.44 384 THR A O 1
ATOM 3136 N N . ILE A 1 385 ? -5.118 16.087 0.579 1.00 90.94 385 ILE A N 1
ATOM 3137 C CA . ILE A 1 385 ? -6.457 16.010 1.180 1.00 90.94 385 ILE A CA 1
ATOM 3138 C C . ILE A 1 385 ? -7.283 17.241 0.817 1.00 90.94 385 ILE A C 1
ATOM 3140 O O . ILE A 1 385 ? -6.730 18.333 0.686 1.00 90.94 385 ILE A O 1
ATOM 3144 N N . LEU A 1 386 ? -8.602 17.076 0.718 1.00 91.94 386 LEU A N 1
ATOM 3145 C CA . LEU A 1 386 ? -9.567 18.177 0.680 1.00 91.94 386 LEU A CA 1
ATOM 3146 C C . LEU A 1 386 ? -10.218 18.352 2.057 1.00 91.94 386 LEU A C 1
ATOM 3148 O O . LEU A 1 386 ? -10.602 17.370 2.696 1.00 91.94 386 LEU A O 1
ATOM 3152 N N . SER A 1 387 ? -10.372 19.598 2.506 1.00 89.44 387 SER A N 1
ATOM 3153 C CA . SER A 1 387 ? -11.207 19.924 3.665 1.00 89.44 387 SER A CA 1
ATOM 3154 C C . SER A 1 387 ? -12.696 19.783 3.325 1.00 89.44 387 SER A C 1
ATOM 3156 O O . SER A 1 387 ? -13.093 19.795 2.155 1.00 89.44 387 SER A O 1
ATOM 3158 N N . ALA A 1 388 ? -13.551 19.696 4.349 1.00 85.88 388 ALA A N 1
ATOM 3159 C CA . ALA A 1 388 ? -15.001 19.652 4.157 1.00 85.88 388 ALA A CA 1
ATOM 3160 C C . ALA A 1 388 ? -15.563 20.913 3.465 1.00 85.88 388 ALA A C 1
ATOM 3162 O O . ALA A 1 388 ? -16.613 20.846 2.828 1.00 85.88 388 ALA A O 1
ATOM 3163 N N . GLU A 1 389 ? -14.868 22.049 3.566 1.00 89.69 389 GLU A N 1
ATOM 3164 C CA . GLU A 1 389 ? -15.201 23.294 2.867 1.00 89.69 389 GLU A CA 1
ATOM 3165 C C . GLU A 1 389 ? -14.755 23.254 1.398 1.00 89.69 389 GLU A C 1
ATOM 3167 O O . GLU A 1 389 ? -15.577 23.474 0.511 1.00 89.69 389 GLU A O 1
ATOM 3172 N N . GLN A 1 390 ? -13.499 22.876 1.131 1.00 93.31 390 GLN A N 1
ATOM 3173 C CA . GLN A 1 390 ? -12.944 22.762 -0.228 1.00 93.31 390 GLN A CA 1
ATOM 3174 C C . GLN A 1 390 ? -13.726 21.753 -1.078 1.00 93.31 390 GLN A C 1
ATOM 3176 O O . GLN A 1 390 ? -14.019 22.012 -2.243 1.00 93.31 390 GLN A O 1
ATOM 3181 N N . ALA A 1 391 ? -14.136 20.622 -0.492 1.00 92.56 391 ALA A N 1
ATOM 3182 C CA . ALA A 1 391 ? -14.992 19.656 -1.175 1.00 92.56 391 ALA A CA 1
ATOM 3183 C C . ALA A 1 391 ? -16.357 20.268 -1.556 1.00 92.56 391 ALA A C 1
ATOM 3185 O O . ALA A 1 391 ? -16.807 20.102 -2.687 1.00 92.56 391 ALA A O 1
ATOM 3186 N N . LYS A 1 392 ? -16.985 21.037 -0.654 1.00 92.50 392 LYS A N 1
ATOM 3187 C CA . LYS A 1 392 ? -18.264 21.733 -0.906 1.00 92.50 392 LYS A CA 1
ATOM 3188 C C . LYS A 1 392 ? -18.132 22.916 -1.876 1.00 92.50 392 LYS A C 1
ATOM 3190 O O . LYS A 1 392 ? -19.131 23.313 -2.472 1.00 92.50 392 LYS A O 1
ATOM 3195 N N . GLU A 1 393 ? -16.945 23.499 -2.035 1.00 94.94 393 GLU A N 1
ATOM 3196 C CA . GLU A 1 393 ? 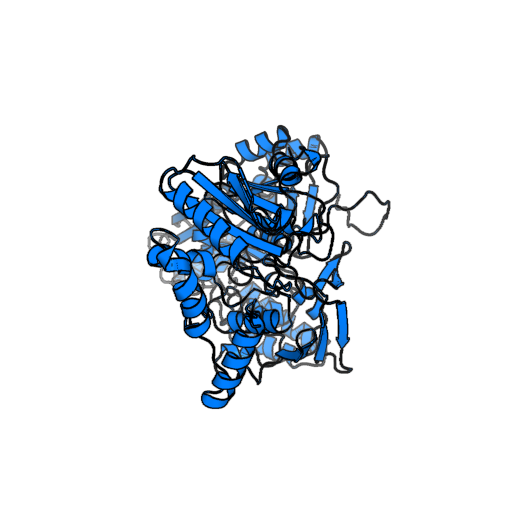-16.655 24.492 -3.079 1.00 94.94 393 GLU A CA 1
ATOM 3197 C C . GLU A 1 393 ? -16.526 23.808 -4.449 1.00 94.94 393 GLU A C 1
ATOM 3199 O O . GLU A 1 393 ? -17.307 24.102 -5.353 1.00 94.94 393 GLU A O 1
ATOM 3204 N N . LEU A 1 394 ? -15.635 22.817 -4.569 1.00 95.31 394 LEU A N 1
ATOM 3205 C CA . LEU A 1 394 ? -15.425 22.041 -5.797 1.00 95.31 394 LEU A CA 1
ATOM 3206 C C . LEU A 1 394 ? -16.695 21.313 -6.274 1.00 95.31 394 LEU A C 1
ATOM 3208 O O . LEU A 1 394 ? -16.859 21.091 -7.473 1.00 95.31 394 LEU A O 1
ATOM 3212 N N . GLU A 1 395 ? -17.597 20.933 -5.363 1.00 95.19 395 GLU A N 1
ATOM 3213 C CA . GLU A 1 395 ? -18.910 20.365 -5.696 1.00 95.19 395 GLU A CA 1
ATOM 3214 C C . GLU A 1 395 ? -19.819 21.393 -6.386 1.00 95.19 395 GLU A C 1
ATOM 3216 O O . GLU A 1 395 ? -20.395 21.086 -7.428 1.00 95.19 395 GLU A O 1
ATOM 3221 N N . LYS A 1 396 ? -19.886 22.637 -5.885 1.00 95.88 396 LYS A N 1
ATOM 3222 C CA . LYS A 1 396 ? -20.645 23.732 -6.528 1.00 95.88 396 LYS A CA 1
ATOM 3223 C C . LYS A 1 396 ? -20.080 24.097 -7.902 1.00 95.88 396 LYS A C 1
ATOM 3225 O O . LYS A 1 396 ? -20.833 24.477 -8.793 1.00 95.88 396 LYS A O 1
ATOM 3230 N N . GLU A 1 397 ? -18.768 23.959 -8.080 1.00 95.00 397 GLU A N 1
ATOM 3231 C CA . GLU A 1 397 ? -18.082 24.164 -9.362 1.00 95.00 397 GLU A CA 1
ATOM 3232 C C . GLU A 1 397 ? -18.184 22.954 -10.315 1.00 95.00 397 GLU A C 1
ATOM 3234 O O . GLU A 1 397 ? -17.724 23.031 -11.450 1.00 95.00 397 GLU A O 1
ATOM 3239 N N . ASN A 1 398 ? -18.797 21.837 -9.893 1.00 93.56 398 ASN A N 1
ATOM 3240 C CA . ASN A 1 398 ? -18.848 20.549 -10.611 1.00 93.56 398 ASN A CA 1
ATOM 3241 C C . ASN A 1 398 ? -17.462 19.914 -10.894 1.00 93.56 398 ASN A C 1
ATOM 3243 O O . ASN A 1 398 ? -17.340 18.945 -11.657 1.00 93.56 398 ASN A O 1
ATOM 3247 N N . LEU A 1 399 ? -16.405 20.415 -10.247 1.00 93.50 399 LEU A N 1
ATOM 3248 C CA . LEU A 1 399 ? -15.036 19.911 -10.362 1.00 93.50 399 LEU A CA 1
ATOM 3249 C C . LEU A 1 399 ? -14.790 18.685 -9.478 1.00 93.50 399 LEU A C 1
ATOM 3251 O O . LEU A 1 399 ? -14.057 17.790 -9.897 1.00 93.50 399 LEU A O 1
ATOM 3255 N N . LEU A 1 400 ? -15.440 18.600 -8.310 1.00 95.12 400 LEU A N 1
ATOM 3256 C CA . LEU A 1 400 ? -15.283 17.468 -7.393 1.00 95.12 400 LEU A CA 1
ATOM 3257 C C . LEU A 1 400 ? -15.618 16.141 -8.091 1.00 95.12 400 LEU A C 1
ATOM 3259 O O . LEU A 1 400 ? -16.620 16.010 -8.804 1.00 95.12 400 LEU A O 1
ATOM 3263 N N . LYS A 1 401 ? -14.769 15.144 -7.857 1.00 93.25 401 LYS A N 1
ATOM 3264 C CA . LYS A 1 401 ? -14.972 13.734 -8.175 1.00 93.25 401 LYS A CA 1
ATOM 3265 C C . LYS A 1 401 ? -14.948 12.939 -6.872 1.00 93.25 401 LYS A C 1
ATOM 3267 O O . LYS A 1 401 ? -14.235 13.278 -5.927 1.00 93.25 401 LYS A O 1
ATOM 3272 N N . LYS A 1 402 ? -15.772 11.896 -6.833 1.00 93.31 402 LYS A N 1
ATOM 3273 C CA . LYS A 1 402 ? -15.955 10.997 -5.692 1.00 93.31 402 LYS A CA 1
ATOM 3274 C C . LYS A 1 402 ? -15.825 9.574 -6.218 1.00 93.31 402 LYS A C 1
ATOM 3276 O O . LYS A 1 402 ? -16.497 9.242 -7.193 1.00 93.31 402 LYS A O 1
ATOM 3281 N N . ARG A 1 403 ? -14.984 8.739 -5.607 1.00 90.50 403 ARG A N 1
ATOM 3282 C CA . ARG A 1 403 ? -14.881 7.315 -5.968 1.00 90.50 403 ARG A CA 1
ATOM 3283 C C . ARG A 1 403 ? -14.682 6.462 -4.721 1.00 90.50 403 ARG A C 1
ATOM 3285 O O . ARG A 1 403 ? -13.741 6.679 -3.963 1.00 90.50 403 ARG A O 1
ATOM 3292 N N . LEU A 1 404 ? -15.591 5.513 -4.510 1.00 89.44 404 LEU A N 1
ATOM 3293 C CA . LEU A 1 404 ? -15.450 4.476 -3.492 1.00 89.44 404 LEU A CA 1
ATOM 3294 C C . LEU A 1 404 ? -14.395 3.461 -3.953 1.00 89.44 404 LEU A C 1
ATOM 3296 O O . LEU A 1 404 ? -14.354 3.103 -5.131 1.00 89.44 404 LEU A O 1
ATOM 3300 N N . PHE A 1 405 ? -13.570 2.996 -3.021 1.00 86.50 405 PHE A N 1
ATOM 3301 C CA . PHE A 1 405 ? -12.611 1.911 -3.226 1.00 86.50 405 PHE A CA 1
ATOM 3302 C C . PHE A 1 405 ? -12.745 0.881 -2.101 1.00 86.50 405 PHE A C 1
ATOM 3304 O O . PHE A 1 405 ? -13.339 1.167 -1.061 1.00 86.50 405 PHE A O 1
ATOM 3311 N N . HIS A 1 406 ? -12.168 -0.309 -2.281 1.00 85.75 406 HIS A N 1
ATOM 3312 C CA . HIS A 1 406 ? -12.154 -1.365 -1.263 1.00 85.75 406 HIS A CA 1
ATOM 3313 C C . HIS A 1 406 ? -11.159 -1.032 -0.140 1.00 85.75 406 HIS A C 1
ATOM 3315 O O . HIS A 1 406 ? -10.078 -1.614 -0.051 1.00 85.75 406 HIS A O 1
ATOM 3321 N N . ARG A 1 407 ? -11.482 -0.015 0.669 1.00 88.31 407 ARG A N 1
ATOM 3322 C CA . ARG A 1 407 ? -10.592 0.587 1.670 1.00 88.31 407 ARG A CA 1
ATOM 3323 C C . ARG A 1 407 ? -11.390 1.067 2.879 1.00 88.31 407 ARG A C 1
ATOM 3325 O O . ARG A 1 407 ? -12.222 1.960 2.748 1.00 88.31 407 ARG A O 1
ATOM 3332 N N . ARG A 1 408 ? -11.092 0.529 4.061 1.00 91.81 408 ARG A N 1
ATOM 3333 C CA . ARG A 1 408 ? -11.806 0.811 5.314 1.00 91.81 408 ARG A CA 1
ATOM 3334 C C . ARG A 1 408 ? -10.898 1.520 6.309 1.00 91.81 408 ARG A C 1
ATOM 3336 O O . ARG A 1 408 ? -9.845 1.001 6.686 1.00 91.81 408 ARG A O 1
ATOM 3343 N N . PHE A 1 409 ? -11.292 2.710 6.748 1.00 93.62 409 PHE A N 1
ATOM 3344 C CA . PHE A 1 409 ? -10.563 3.470 7.760 1.00 93.62 409 PHE A CA 1
ATOM 3345 C C . PHE A 1 409 ? -10.876 2.901 9.150 1.00 93.62 409 PHE A C 1
ATOM 3347 O O . PHE A 1 409 ? -12.041 2.774 9.531 1.00 93.62 409 PHE A O 1
ATOM 3354 N N . CYS A 1 410 ? -9.840 2.531 9.899 1.00 94.88 410 CYS A N 1
ATOM 3355 C CA . CYS A 1 410 ? -9.942 1.781 11.151 1.00 94.88 410 CYS A CA 1
ATOM 3356 C C . CYS A 1 410 ? -9.037 2.382 12.231 1.00 94.88 410 CYS A C 1
ATOM 3358 O O . CYS A 1 410 ? -7.938 2.849 11.935 1.00 94.88 410 CYS A O 1
ATOM 3360 N N . ILE A 1 411 ? -9.450 2.294 13.497 1.00 96.44 411 ILE A N 1
ATOM 3361 C CA . ILE A 1 411 ?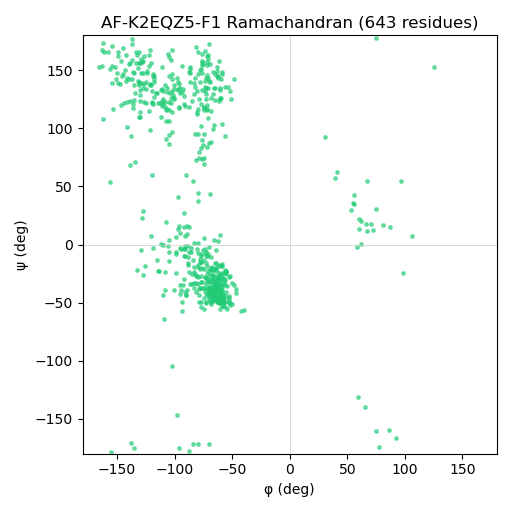 -8.550 2.475 14.642 1.00 96.44 411 ILE A CA 1
ATOM 3362 C C . ILE A 1 411 ? -7.997 1.111 15.042 1.00 96.44 411 ILE A C 1
ATOM 3364 O O . ILE A 1 411 ? -8.760 0.211 15.383 1.00 96.44 411 ILE A O 1
ATOM 3368 N N . LEU A 1 412 ? -6.679 0.948 15.013 1.00 96.81 412 LEU A N 1
ATOM 3369 C CA . LEU A 1 412 ? -6.011 -0.238 15.538 1.00 96.81 412 LEU A CA 1
ATOM 3370 C C . LEU A 1 412 ? -5.829 -0.125 17.050 1.00 96.81 412 LEU A C 1
ATOM 3372 O O . LEU A 1 412 ? -5.463 0.940 17.553 1.00 96.81 412 LEU A O 1
ATOM 3376 N N . PHE A 1 413 ? -5.974 -1.248 17.750 1.00 97.50 413 PHE A N 1
ATOM 3377 C CA . PHE A 1 413 ? -5.538 -1.398 19.134 1.00 97.50 413 PHE A CA 1
ATOM 3378 C C . PHE A 1 413 ? -4.341 -2.348 19.179 1.00 97.50 413 PHE A C 1
ATOM 3380 O O . PHE A 1 413 ? -4.386 -3.429 18.595 1.00 97.50 413 PHE A O 1
ATOM 3387 N N . ASN A 1 414 ? -3.276 -1.982 19.889 1.00 97.06 414 ASN A N 1
ATOM 3388 C CA . ASN A 1 414 ? -2.173 -2.902 20.134 1.00 97.06 414 ASN A CA 1
ATOM 3389 C C . ASN A 1 414 ? -2.567 -3.906 21.228 1.00 97.06 414 ASN A C 1
ATOM 3391 O O . ASN A 1 414 ? -2.553 -3.585 22.419 1.00 97.06 414 ASN A O 1
ATOM 3395 N N . THR A 1 415 ? -2.919 -5.132 20.843 1.00 96.31 415 THR A N 1
ATOM 3396 C CA . THR A 1 415 ? -3.475 -6.133 21.764 1.00 96.31 415 THR A CA 1
ATOM 3397 C C . THR A 1 415 ? -2.444 -6.737 22.723 1.00 96.31 415 THR A C 1
ATOM 3399 O O . THR A 1 415 ? -2.831 -7.507 23.598 1.00 96.31 415 THR A O 1
ATOM 3402 N N . THR A 1 416 ? -1.153 -6.391 22.615 1.00 95.50 416 THR A N 1
ATOM 3403 C CA . THR A 1 416 ? -0.140 -6.734 23.637 1.00 95.50 416 THR A CA 1
ATOM 3404 C C . THR A 1 416 ? 0.089 -5.618 24.662 1.00 95.50 416 THR A C 1
ATOM 3406 O O . THR A 1 416 ? 0.871 -5.805 25.592 1.00 95.50 416 THR A O 1
ATOM 3409 N N . HIS A 1 417 ? -0.548 -4.450 24.520 1.00 97.38 417 HIS A N 1
ATOM 3410 C CA . HIS A 1 417 ? -0.454 -3.375 25.512 1.00 97.38 417 HIS A CA 1
ATOM 3411 C C . HIS A 1 417 ? -1.229 -3.763 26.792 1.00 97.38 417 HIS A C 1
ATOM 3413 O O . HIS A 1 417 ? -2.370 -4.209 26.661 1.00 97.38 417 HIS A O 1
ATOM 3419 N N . PRO A 1 418 ? -0.698 -3.577 28.024 1.00 96.81 418 PRO A N 1
ATOM 3420 C CA . PRO A 1 418 ? -1.322 -4.095 29.251 1.00 96.81 418 PRO A CA 1
ATOM 3421 C C . PRO A 1 418 ? -2.777 -3.679 29.514 1.00 96.81 418 PRO A C 1
ATOM 3423 O O . PRO A 1 418 ? -3.481 -4.385 30.227 1.00 96.81 418 PRO A O 1
ATOM 3426 N N . ILE A 1 419 ? -3.232 -2.558 28.945 1.00 97.88 419 ILE A N 1
ATOM 3427 C CA . ILE A 1 419 ? -4.626 -2.099 29.042 1.00 97.88 419 ILE A CA 1
ATOM 3428 C C . ILE A 1 419 ? -5.462 -2.549 27.837 1.00 97.88 419 ILE A C 1
ATOM 3430 O O . ILE A 1 419 ? -6.598 -2.989 28.000 1.00 97.88 419 ILE A O 1
ATOM 3434 N N . LEU A 1 420 ? -4.908 -2.459 26.623 1.00 97.94 420 LEU A N 1
ATOM 3435 C CA . LEU A 1 420 ? -5.639 -2.726 25.375 1.00 97.94 420 LEU A CA 1
ATOM 3436 C C . LEU A 1 420 ? -5.653 -4.211 24.990 1.00 97.94 420 LEU A C 1
ATOM 3438 O O . LEU A 1 420 ? -6.375 -4.592 24.075 1.00 97.94 420 LEU A O 1
ATOM 3442 N N . SER A 1 421 ? -4.929 -5.069 25.710 1.00 96.75 421 SER A N 1
ATOM 3443 C CA . SER A 1 421 ? -5.119 -6.524 25.709 1.00 96.75 421 SER A CA 1
ATOM 3444 C C . SER A 1 421 ? -6.499 -6.933 26.245 1.00 96.75 421 SER A C 1
ATOM 3446 O O . SER A 1 421 ? -7.070 -7.925 25.785 1.00 96.75 421 SER A O 1
ATOM 3448 N N . THR A 1 422 ? -7.085 -6.128 27.138 1.00 98.12 422 THR A N 1
ATOM 3449 C CA . THR A 1 422 ? -8.409 -6.357 27.731 1.00 98.12 422 THR A CA 1
ATOM 3450 C C . THR A 1 422 ? -9.512 -6.118 26.703 1.00 98.12 422 THR A C 1
ATOM 3452 O O . THR A 1 422 ? -9.694 -4.998 26.220 1.00 98.12 422 THR A O 1
ATOM 3455 N N . LEU A 1 423 ? -10.273 -7.167 26.378 1.00 97.50 423 LEU A N 1
ATOM 3456 C CA . LEU A 1 423 ? -11.313 -7.117 25.347 1.00 97.50 423 LEU A CA 1
ATOM 3457 C C . LEU A 1 423 ? -12.387 -6.064 25.655 1.00 97.50 423 LEU A C 1
ATOM 3459 O O . LEU A 1 423 ? -12.704 -5.244 24.794 1.00 97.50 423 LEU A O 1
ATOM 3463 N N . ALA A 1 424 ? -12.876 -6.030 26.896 1.00 98.06 424 ALA A N 1
ATOM 3464 C CA . ALA A 1 424 ? -13.918 -5.099 27.317 1.00 98.06 424 ALA A CA 1
ATOM 3465 C C . ALA A 1 424 ? -13.491 -3.620 27.168 1.00 98.06 424 ALA A C 1
ATOM 3467 O O . ALA A 1 424 ? -14.312 -2.763 26.842 1.00 98.06 424 ALA A O 1
ATOM 3468 N N . ILE A 1 425 ? -12.194 -3.304 27.298 1.00 98.31 425 ILE A N 1
ATOM 3469 C CA . ILE A 1 425 ? -11.683 -1.950 27.027 1.00 98.31 425 ILE A CA 1
ATOM 3470 C C . ILE A 1 425 ? -11.726 -1.630 25.523 1.00 98.31 425 ILE A C 1
ATOM 3472 O O . ILE A 1 425 ? -12.187 -0.550 25.155 1.00 98.31 425 ILE A O 1
ATOM 3476 N N . ARG A 1 426 ? -11.323 -2.553 24.635 1.00 97.50 426 ARG A N 1
ATOM 3477 C CA . ARG A 1 426 ? -11.415 -2.343 23.172 1.00 97.50 426 ARG A CA 1
ATOM 3478 C C . ARG A 1 426 ? -12.864 -2.204 22.698 1.00 97.50 426 ARG A C 1
ATOM 3480 O O . ARG A 1 426 ? -13.170 -1.313 21.907 1.00 97.50 426 ARG A O 1
ATOM 3487 N N . GLN A 1 427 ? -13.766 -3.031 23.230 1.00 95.81 427 GLN A N 1
ATOM 3488 C CA . GLN A 1 427 ? -15.207 -2.949 22.972 1.00 95.81 427 GLN A CA 1
ATOM 3489 C C . GLN A 1 427 ? -15.773 -1.591 23.415 1.00 95.81 427 GLN A C 1
ATOM 3491 O O . GLN A 1 427 ? -16.420 -0.914 22.619 1.00 95.81 427 GLN A O 1
ATOM 3496 N N . ALA A 1 428 ? -15.451 -1.127 24.628 1.00 96.62 428 ALA A N 1
ATOM 3497 C CA . ALA A 1 428 ? -15.847 0.198 25.107 1.00 96.62 428 ALA A CA 1
ATOM 3498 C C . ALA A 1 428 ? -15.335 1.339 24.207 1.00 96.62 428 ALA A C 1
ATOM 3500 O O . ALA A 1 428 ? -16.109 2.210 23.801 1.00 96.62 428 ALA A O 1
ATOM 3501 N N . LEU A 1 429 ? -14.046 1.324 23.850 1.00 96.12 429 LEU A N 1
ATOM 3502 C CA . LEU A 1 429 ? -13.438 2.341 22.985 1.00 96.12 429 LEU A CA 1
ATOM 3503 C C . LEU A 1 429 ? -14.045 2.349 21.569 1.00 96.12 429 LEU A C 1
ATOM 3505 O O . LEU A 1 429 ? -14.150 3.421 20.984 1.00 96.12 429 LEU A O 1
ATOM 3509 N N . SER A 1 430 ? -14.494 1.204 21.041 1.00 94.38 430 SER A N 1
ATOM 3510 C CA . SER A 1 430 ? -15.159 1.099 19.728 1.00 94.38 430 SER A CA 1
ATOM 3511 C C . SER A 1 430 ? -16.638 1.525 19.739 1.00 94.38 430 SER A C 1
ATOM 3513 O O . SER A 1 430 ? -17.087 2.240 18.839 1.00 94.38 430 SER A O 1
ATOM 3515 N N . LEU A 1 431 ? -17.403 1.104 20.755 1.00 93.12 431 LEU A N 1
ATOM 3516 C CA . LEU A 1 431 ? -18.855 1.339 20.874 1.00 93.12 431 LEU A CA 1
ATOM 3517 C C . LEU A 1 431 ? -19.212 2.759 21.347 1.00 93.12 431 LEU A C 1
ATOM 3519 O O . LEU A 1 431 ? -20.368 3.176 21.271 1.00 93.12 431 LEU A O 1
ATOM 3523 N N . SER A 1 432 ? -18.224 3.509 21.840 1.00 93.31 432 SER A N 1
ATOM 3524 C CA . SER A 1 432 ? -18.363 4.924 22.210 1.00 93.31 432 SER A CA 1
ATOM 3525 C C . SER A 1 432 ? -18.160 5.898 21.044 1.00 93.31 432 SER A C 1
ATOM 3527 O O . SER A 1 432 ? -18.341 7.094 21.244 1.00 93.31 432 SER A O 1
ATOM 3529 N N . ILE A 1 433 ? -17.818 5.419 19.842 1.00 92.81 433 ILE A N 1
ATOM 3530 C CA . ILE A 1 433 ? -17.551 6.252 18.660 1.00 92.81 433 ILE A CA 1
ATOM 3531 C C . ILE A 1 433 ? -18.806 6.356 17.788 1.00 92.81 433 ILE A C 1
ATOM 3533 O O . ILE A 1 433 ? -19.262 5.340 17.252 1.00 92.81 433 ILE A O 1
ATOM 3537 N N . ASP A 1 434 ? -19.333 7.570 17.595 1.00 92.25 434 ASP A N 1
ATOM 3538 C CA . ASP A 1 434 ? -20.350 7.802 16.567 1.00 92.25 434 ASP A CA 1
ATOM 3539 C C . ASP A 1 434 ? -19.667 7.919 15.199 1.00 92.25 434 ASP A C 1
ATOM 3541 O O . ASP A 1 434 ? -18.837 8.792 14.945 1.00 92.25 434 ASP A O 1
ATOM 3545 N N . ARG A 1 435 ? -20.001 6.981 14.315 1.00 92.81 435 ARG A N 1
ATOM 3546 C CA . ARG A 1 435 ? -19.428 6.870 12.971 1.00 92.81 435 ARG A CA 1
ATOM 3547 C C . ARG A 1 435 ? -20.117 7.800 11.974 1.00 92.81 435 ARG A C 1
ATOM 3549 O O . ARG A 1 435 ? -19.493 8.166 10.984 1.00 92.81 435 ARG A O 1
ATOM 3556 N N . ASN A 1 436 ? -21.364 8.198 12.236 1.00 90.69 436 ASN A N 1
ATOM 3557 C CA . ASN A 1 436 ? -22.117 9.126 11.392 1.00 90.69 436 ASN A CA 1
ATOM 3558 C C . ASN A 1 436 ? -21.548 10.540 11.562 1.00 90.69 436 ASN A C 1
ATOM 3560 O O . ASN A 1 436 ? -21.131 11.130 10.577 1.00 90.69 436 ASN A O 1
ATOM 3564 N N . GLU A 1 437 ? -21.378 11.007 12.806 1.00 90.44 437 GLU A N 1
ATOM 3565 C CA . GLU A 1 437 ? -20.731 12.295 13.128 1.00 90.44 437 GLU A CA 1
ATOM 3566 C C . GLU A 1 437 ? -19.342 12.421 12.474 1.00 90.44 437 GLU A C 1
ATOM 3568 O O . GLU A 1 437 ? -19.032 13.429 11.839 1.00 90.44 437 GLU A O 1
ATOM 3573 N N . ILE A 1 438 ? -18.522 11.361 12.530 1.00 92.38 438 ILE A N 1
ATOM 3574 C CA . ILE A 1 438 ? -17.231 11.327 11.824 1.00 92.38 438 ILE A CA 1
ATOM 3575 C C . ILE A 1 438 ? -17.414 11.506 10.308 1.00 92.38 438 ILE A C 1
ATOM 3577 O O . ILE A 1 438 ? -16.657 12.264 9.707 1.00 92.38 438 ILE A O 1
ATOM 3581 N N . CYS A 1 439 ? -18.391 10.845 9.681 1.00 91.62 439 CYS A N 1
ATOM 3582 C CA . CYS A 1 439 ? -18.634 10.938 8.234 1.00 91.62 439 CYS A CA 1
ATOM 3583 C C . CYS A 1 439 ? -19.358 12.225 7.802 1.00 91.62 439 CYS A C 1
ATOM 3585 O O . CYS A 1 439 ? -19.272 12.598 6.637 1.00 91.62 439 CYS A O 1
ATOM 3587 N N . GLU A 1 440 ? -20.060 12.913 8.699 1.00 87.88 440 GLU A N 1
ATOM 3588 C CA . GLU A 1 440 ? -20.792 14.149 8.399 1.00 87.88 440 GLU A CA 1
ATOM 3589 C C . GLU A 1 440 ? -19.910 15.392 8.602 1.00 87.88 440 GLU A C 1
ATOM 3591 O O . GLU A 1 440 ? -19.876 16.273 7.735 1.00 87.88 440 GLU A O 1
ATOM 3596 N N . SER A 1 441 ? -19.140 15.431 9.696 1.00 86.62 441 SER A N 1
ATOM 3597 C CA . SER A 1 441 ? -18.333 16.593 10.090 1.00 86.62 441 SER A CA 1
ATOM 3598 C C . SER A 1 441 ? -16.876 16.539 9.613 1.00 86.62 441 SER A C 1
ATOM 3600 O O . SER A 1 441 ? -16.342 17.565 9.194 1.00 86.62 441 SER A O 1
ATOM 3602 N N . ILE A 1 442 ? -16.224 15.366 9.646 1.00 90.31 442 ILE A N 1
ATOM 3603 C CA . ILE A 1 442 ? -14.759 15.228 9.459 1.00 90.31 442 ILE A CA 1
ATOM 3604 C C . ILE A 1 442 ? -14.410 14.559 8.116 1.00 90.31 442 ILE A C 1
ATOM 3606 O O . ILE A 1 442 ? -13.525 14.991 7.370 1.00 90.31 442 ILE A O 1
ATOM 3610 N N . PHE A 1 443 ? -15.136 13.497 7.767 1.00 91.06 443 PHE A N 1
ATOM 3611 C CA . PHE A 1 443 ? -14.933 12.680 6.572 1.00 91.06 443 PHE A CA 1
ATOM 3612 C C . PHE A 1 443 ? -16.162 12.684 5.638 1.00 91.06 443 PHE A C 1
ATOM 3614 O O . PHE A 1 443 ? -16.685 11.612 5.328 1.00 91.06 443 PHE A O 1
ATOM 3621 N N . PRO A 1 444 ? -16.600 13.864 5.131 1.00 86.62 444 PRO A N 1
ATOM 3622 C CA . PRO A 1 444 ? -17.753 13.981 4.235 1.00 86.62 444 PRO A CA 1
ATOM 3623 C C . PRO A 1 444 ? -17.715 12.992 3.070 1.00 86.62 444 PRO A C 1
ATOM 3625 O O . PRO A 1 444 ? -16.657 12.718 2.499 1.00 86.62 444 PRO A O 1
ATOM 3628 N N . TYR A 1 445 ? -18.901 12.485 2.729 1.00 89.62 445 TYR A N 1
ATOM 3629 C CA . TYR A 1 445 ? -19.182 11.468 1.708 1.00 89.62 445 TYR A CA 1
ATOM 3630 C C . TYR A 1 445 ? -18.548 10.078 1.936 1.00 89.62 445 TYR A C 1
ATOM 3632 O O . TYR A 1 445 ? -18.780 9.192 1.116 1.00 89.62 445 TYR A O 1
ATOM 3640 N N . SER A 1 446 ? -17.800 9.846 3.024 1.00 91.62 446 SER A N 1
ATOM 3641 C CA . SER A 1 446 ? -17.421 8.481 3.433 1.00 91.62 446 SER A CA 1
ATOM 3642 C C . SER A 1 446 ? -18.627 7.721 3.989 1.00 91.62 446 SER A C 1
ATOM 3644 O O . SER A 1 446 ? -19.580 8.328 4.478 1.00 91.62 446 SER A O 1
ATOM 3646 N N . LEU A 1 447 ? -18.596 6.388 3.918 1.00 91.44 447 LEU A N 1
ATOM 3647 C CA . LEU A 1 447 ? -19.733 5.545 4.295 1.00 91.44 447 LEU A CA 1
ATOM 3648 C C . LEU A 1 447 ? -19.508 4.933 5.691 1.00 91.44 447 LEU A C 1
ATOM 3650 O O . LEU A 1 447 ? -18.594 4.120 5.839 1.00 91.44 447 LEU A O 1
ATOM 3654 N N . PRO A 1 448 ? -20.295 5.282 6.729 1.00 90.81 448 PRO A N 1
ATOM 3655 C CA . PRO A 1 448 ? -20.084 4.759 8.078 1.00 90.81 448 PRO A CA 1
ATOM 3656 C C . PRO A 1 448 ? -20.310 3.244 8.130 1.00 90.81 448 PRO A C 1
ATOM 3658 O O . PRO A 1 448 ? -21.297 2.732 7.601 1.00 90.81 448 PRO A O 1
ATOM 3661 N N . THR A 1 449 ? -19.401 2.531 8.798 1.00 85.62 449 THR A N 1
ATOM 3662 C CA . THR A 1 449 ? -19.460 1.063 8.903 1.00 85.62 449 THR A CA 1
ATOM 3663 C C . THR A 1 449 ? -20.686 0.577 9.685 1.00 85.62 449 THR A C 1
ATOM 3665 O O . THR A 1 449 ? -21.160 1.228 10.617 1.00 85.62 449 THR A O 1
ATOM 3668 N N . ILE A 1 450 ? -21.203 -0.583 9.273 1.00 66.62 450 ILE A N 1
ATOM 3669 C CA . ILE A 1 450 ? -22.366 -1.277 9.847 1.00 66.62 450 ILE A CA 1
ATOM 3670 C C . ILE A 1 450 ? -21.848 -2.441 10.721 1.00 66.62 450 ILE A C 1
ATOM 3672 O O . ILE A 1 450 ? -20.879 -3.085 10.316 1.00 66.62 450 ILE A O 1
ATOM 3676 N N . PRO A 1 451 ? -22.469 -2.751 11.878 1.00 55.56 451 PRO A N 1
ATOM 3677 C CA . PRO A 1 451 ? -23.666 -2.130 12.451 1.00 55.56 451 PRO A CA 1
ATOM 3678 C C . PRO A 1 451 ? -23.407 -0.761 13.100 1.00 55.56 451 PRO A C 1
ATOM 3680 O O . PRO A 1 451 ? -22.308 -0.456 13.561 1.00 55.56 451 PRO A O 1
ATOM 3683 N N . LYS A 1 452 ? -24.452 0.076 13.152 1.00 59.81 452 LYS A N 1
ATOM 3684 C CA . LYS A 1 452 ? -24.404 1.451 13.685 1.00 59.81 452 LYS A CA 1
ATOM 3685 C C . LYS A 1 452 ? -24.465 1.501 15.223 1.00 59.81 452 LYS A C 1
ATOM 3687 O O . LYS A 1 452 ? -25.092 2.400 15.778 1.00 59.81 452 LYS A O 1
ATOM 3692 N N . ASP A 1 453 ? -23.826 0.562 15.916 1.00 57.94 453 ASP A N 1
ATOM 3693 C CA . ASP A 1 453 ? -24.040 0.301 17.350 1.00 57.94 453 ASP A CA 1
ATOM 3694 C C . ASP A 1 453 ? -23.310 1.289 18.284 1.00 57.94 453 ASP A C 1
ATOM 3696 O O . ASP A 1 453 ? -22.732 0.911 19.308 1.00 57.94 453 ASP A O 1
ATOM 3700 N N . TYR A 1 454 ? -23.380 2.587 17.968 1.00 65.81 454 TYR A N 1
ATOM 3701 C CA . TYR A 1 454 ? -23.092 3.655 18.920 1.00 65.81 454 TYR A CA 1
ATOM 3702 C C . TYR A 1 454 ? -24.047 3.526 20.110 1.00 65.81 454 TYR A C 1
ATOM 3704 O O . TYR A 1 454 ? -25.235 3.839 20.045 1.00 65.81 454 TYR A O 1
ATOM 3712 N N . THR A 1 455 ? -23.520 3.014 21.215 1.00 82.25 455 THR A N 1
ATOM 3713 C CA . THR A 1 455 ? -24.323 2.553 22.348 1.00 82.25 455 THR A CA 1
ATOM 3714 C C . THR A 1 455 ? -23.642 2.982 23.639 1.00 82.25 455 THR A C 1
ATOM 3716 O O . THR A 1 455 ? -23.129 2.172 24.405 1.00 82.25 455 THR A O 1
ATOM 3719 N N . LYS A 1 456 ? -23.628 4.296 23.903 1.00 81.38 456 LYS A N 1
ATOM 3720 C CA . LYS A 1 456 ? -22.871 4.917 25.010 1.00 81.38 456 LYS A CA 1
ATOM 3721 C C . LYS A 1 456 ? -23.030 4.207 26.369 1.00 81.38 456 LYS A C 1
ATOM 3723 O O . LYS A 1 456 ? -22.044 4.053 27.084 1.00 81.38 456 LYS A O 1
ATOM 3728 N N . GLY A 1 457 ? -24.229 3.718 26.704 1.00 88.50 457 GLY A N 1
ATOM 3729 C CA . GLY A 1 457 ? -24.470 2.934 27.927 1.00 88.50 457 GLY A CA 1
ATOM 3730 C C . GLY A 1 457 ? -23.849 1.525 27.919 1.00 88.50 457 GLY A C 1
ATOM 3731 O O . GLY A 1 457 ? -23.312 1.081 28.935 1.00 88.50 457 GLY A O 1
ATOM 3732 N N . LEU A 1 458 ? -23.848 0.836 26.774 1.00 92.06 458 LEU A N 1
ATOM 3733 C CA . LEU A 1 458 ? -23.176 -0.458 26.600 1.00 92.06 458 LEU A CA 1
ATOM 3734 C C . LEU A 1 458 ? -21.651 -0.282 26.603 1.00 92.06 458 LEU A C 1
ATOM 3736 O O . LEU A 1 458 ? -20.949 -1.018 27.291 1.00 92.06 458 LEU A O 1
ATOM 3740 N N . ALA A 1 459 ? -21.143 0.760 25.938 1.00 94.31 459 ALA A N 1
ATOM 3741 C CA . ALA A 1 459 ? -19.735 1.140 25.991 1.00 94.31 459 ALA A CA 1
ATOM 3742 C C . ALA A 1 459 ? -19.271 1.415 27.436 1.00 94.31 459 ALA A C 1
ATOM 3744 O O . ALA A 1 459 ? -18.222 0.932 27.855 1.00 94.31 459 ALA A O 1
ATOM 3745 N N . GLN A 1 460 ? -20.071 2.133 28.234 1.00 96.00 460 GLN A N 1
ATOM 3746 C CA . GLN A 1 460 ? -19.801 2.333 29.663 1.00 96.00 460 GLN A CA 1
ATOM 3747 C C . GLN A 1 460 ? -19.882 1.029 30.473 1.00 96.00 460 GLN A C 1
ATOM 3749 O O . GLN A 1 460 ? -19.067 0.831 31.372 1.00 96.00 460 GLN A O 1
ATOM 3754 N N . THR A 1 461 ? -20.794 0.114 30.131 1.00 97.00 461 THR A N 1
ATOM 3755 C CA . THR A 1 461 ? -20.901 -1.212 30.769 1.00 97.00 461 THR A CA 1
ATOM 3756 C C . THR A 1 461 ? -19.634 -2.041 30.544 1.00 97.00 461 THR A C 1
ATOM 3758 O O . THR A 1 461 ? -19.048 -2.536 31.509 1.00 97.00 461 THR A O 1
ATOM 3761 N N . PHE A 1 462 ? -19.148 -2.118 29.301 1.00 97.19 462 PHE A N 1
ATOM 3762 C CA . PHE A 1 462 ? -17.880 -2.775 28.975 1.00 97.19 462 PHE A CA 1
ATOM 3763 C C . PHE A 1 462 ? -16.672 -2.075 29.620 1.00 97.19 462 PHE A C 1
ATOM 3765 O O . PHE A 1 462 ? -15.752 -2.744 30.088 1.00 97.19 462 PHE A O 1
ATOM 3772 N N . PHE A 1 463 ? -16.677 -0.745 29.746 1.00 98.12 463 PHE A N 1
ATOM 3773 C CA . PHE A 1 463 ? -15.598 -0.038 30.441 1.00 98.12 463 PHE A CA 1
ATOM 3774 C C . PHE A 1 463 ? -15.540 -0.387 31.940 1.00 98.12 463 PHE A C 1
ATOM 3776 O O . PHE A 1 463 ? -14.468 -0.682 32.466 1.00 98.12 463 PHE A O 1
ATOM 3783 N N . GLU A 1 464 ? -16.687 -0.432 32.626 1.00 98.25 464 GLU A N 1
ATOM 3784 C CA . GLU A 1 464 ? -16.773 -0.863 34.032 1.00 98.25 464 GLU A CA 1
ATOM 3785 C C . GLU A 1 464 ? -16.436 -2.354 34.219 1.00 98.25 464 GLU A C 1
ATOM 3787 O O . GLU A 1 464 ? -15.971 -2.751 35.288 1.00 98.25 464 GLU A O 1
ATOM 3792 N N . GLN A 1 465 ? -16.649 -3.195 33.202 1.00 98.38 465 GLN A N 1
ATOM 3793 C CA . GLN A 1 465 ? -16.145 -4.572 33.179 1.00 98.38 465 GLN A CA 1
ATOM 3794 C C . GLN A 1 465 ? -14.612 -4.592 33.069 1.00 98.38 465 GLN A C 1
ATOM 3796 O O . GLN A 1 465 ? -13.954 -5.194 33.917 1.00 98.38 465 GLN A O 1
ATOM 3801 N N . GLY A 1 466 ? -14.035 -3.878 32.099 1.00 98.25 466 GLY A N 1
ATOM 3802 C CA . GLY A 1 466 ? -12.585 -3.809 31.903 1.00 98.25 466 GLY A CA 1
ATOM 3803 C C . GLY A 1 466 ? -11.835 -3.233 33.111 1.00 98.25 466 GLY A C 1
ATOM 3804 O O . GLY A 1 466 ? -10.767 -3.729 33.463 1.00 98.25 466 GLY A O 1
ATOM 3805 N N . LEU A 1 467 ? -12.419 -2.256 33.820 1.00 98.50 467 LEU A N 1
ATOM 3806 C CA . LEU A 1 467 ? -11.888 -1.774 35.102 1.00 98.50 467 LEU A CA 1
ATOM 3807 C C . LEU A 1 467 ? -11.834 -2.880 36.170 1.00 98.50 467 LEU A C 1
ATOM 3809 O O . LEU A 1 467 ? -10.841 -2.973 36.890 1.00 98.50 467 LEU A O 1
ATOM 3813 N N . LYS A 1 468 ? -12.859 -3.738 36.271 1.00 98.31 468 LYS A N 1
ATOM 3814 C CA . LYS A 1 468 ? -12.884 -4.859 37.232 1.00 98.31 468 LYS A CA 1
ATOM 3815 C C . LYS A 1 468 ? -11.863 -5.937 36.873 1.00 98.31 468 LYS A C 1
ATOM 3817 O O . LYS A 1 468 ? -11.155 -6.406 37.761 1.00 98.31 468 LYS A O 1
ATOM 3822 N N . GLU A 1 469 ? -11.761 -6.291 35.592 1.00 98.12 469 GLU A N 1
ATOM 3823 C CA . GLU A 1 469 ? -10.790 -7.269 35.076 1.00 98.12 469 GLU A CA 1
ATOM 3824 C C . GLU A 1 469 ? -9.346 -6.819 35.351 1.00 98.12 469 GLU A C 1
ATOM 3826 O O . GLU A 1 469 ? -8.558 -7.575 35.921 1.00 98.12 469 GLU A O 1
ATOM 3831 N N . LEU A 1 470 ? -9.029 -5.554 35.054 1.00 97.81 470 LEU A N 1
ATOM 3832 C CA . LEU A 1 470 ? -7.720 -4.941 35.314 1.00 97.81 470 LEU A CA 1
ATOM 3833 C C . LEU A 1 470 ? -7.488 -4.550 36.788 1.00 97.81 470 LEU A C 1
ATOM 3835 O O . LEU A 1 470 ? -6.377 -4.163 37.149 1.00 97.81 470 LEU A O 1
ATOM 3839 N N . ARG A 1 471 ? -8.514 -4.640 37.648 1.00 97.81 471 ARG A N 1
ATOM 3840 C CA . ARG A 1 471 ? -8.515 -4.172 39.053 1.00 97.81 471 ARG A CA 1
ATOM 3841 C C . ARG A 1 471 ? -8.159 -2.683 39.202 1.00 97.81 471 ARG A C 1
ATOM 3843 O O . ARG A 1 471 ? -7.517 -2.273 40.170 1.00 97.81 471 ARG A O 1
ATOM 3850 N N . LEU A 1 472 ? -8.586 -1.871 38.237 1.00 97.38 472 LEU A N 1
ATOM 3851 C CA . LEU A 1 472 ? -8.352 -0.430 38.170 1.00 97.38 472 LEU A CA 1
ATOM 3852 C C . LEU A 1 472 ? -9.585 0.379 38.594 1.00 97.38 472 LEU A C 1
ATOM 3854 O O . LEU A 1 472 ? -10.707 -0.111 38.686 1.00 97.38 472 LEU A O 1
ATOM 3858 N N . THR A 1 473 ? -9.365 1.672 38.809 1.00 95.50 473 THR A N 1
ATOM 3859 C CA . THR A 1 473 ? -10.407 2.691 38.970 1.00 95.50 473 THR A CA 1
ATOM 3860 C C . THR A 1 473 ? -10.196 3.773 37.915 1.00 95.50 473 THR A C 1
ATOM 3862 O O . THR A 1 473 ? -9.082 3.925 37.422 1.00 95.50 473 THR A O 1
ATOM 3865 N N . ARG A 1 474 ? -11.199 4.616 37.635 1.00 93.44 474 ARG A N 1
ATOM 3866 C CA . ARG A 1 474 ? -11.022 5.801 36.763 1.00 93.44 474 ARG A CA 1
ATOM 3867 C C . ARG A 1 474 ? -9.821 6.681 37.152 1.00 93.44 474 ARG A C 1
ATOM 3869 O O . ARG A 1 474 ? -9.176 7.241 36.280 1.00 93.44 474 ARG A O 1
ATOM 3876 N N . LYS A 1 475 ? -9.495 6.773 38.450 1.00 91.94 475 LYS A N 1
ATOM 3877 C CA . LYS A 1 475 ? -8.361 7.563 38.971 1.00 91.94 475 LYS A CA 1
ATOM 3878 C C . LYS A 1 475 ? -6.997 6.876 38.837 1.00 91.94 475 LYS A C 1
ATOM 3880 O O . LYS A 1 475 ? -5.983 7.551 38.959 1.00 91.94 475 LYS A O 1
ATOM 3885 N N . THR A 1 476 ? -6.969 5.556 38.655 1.00 95.94 476 THR A N 1
ATOM 3886 C CA . THR A 1 476 ? -5.739 4.755 38.509 1.00 95.94 476 THR A CA 1
ATOM 3887 C C . THR A 1 476 ? -5.575 4.167 37.107 1.00 95.94 476 THR A C 1
ATOM 3889 O O . THR A 1 476 ? -4.591 3.484 36.841 1.00 95.94 476 THR A O 1
ATOM 3892 N N . PHE A 1 477 ? -6.516 4.444 36.203 1.00 97.62 477 PHE A N 1
ATOM 3893 C CA . PHE A 1 477 ? -6.410 4.125 34.787 1.00 97.62 477 PHE A CA 1
ATOM 3894 C C . PHE A 1 477 ? -5.321 5.007 34.148 1.00 97.62 477 PHE A C 1
ATOM 3896 O O . PHE A 1 477 ? -5.370 6.229 34.318 1.00 97.62 477 PHE A O 1
ATOM 3903 N N . PRO A 1 478 ? -4.323 4.434 33.453 1.00 97.38 478 PRO A N 1
ATOM 3904 C CA . PRO A 1 478 ? -3.230 5.213 32.883 1.00 97.38 478 PRO A CA 1
ATOM 3905 C C . PRO A 1 478 ? -3.701 6.047 31.684 1.00 97.38 478 PRO A C 1
ATOM 3907 O O . PRO A 1 478 ? -4.685 5.719 31.020 1.00 97.38 478 PRO A O 1
ATOM 3910 N N . THR A 1 479 ? -2.964 7.115 31.380 1.00 98.25 479 THR A N 1
ATOM 3911 C CA . THR A 1 479 ? -3.140 7.878 30.140 1.00 98.25 479 THR A CA 1
ATOM 3912 C C . THR A 1 479 ? -2.867 6.972 28.938 1.00 98.25 479 THR A C 1
ATOM 3914 O O . THR A 1 479 ? -1.772 6.425 28.843 1.00 98.25 479 THR A O 1
ATOM 3917 N N . LEU A 1 480 ? -3.826 6.843 28.017 1.00 98.31 480 LEU A N 1
ATOM 3918 C CA . LEU A 1 480 ? -3.620 6.119 26.756 1.00 98.31 480 LEU A CA 1
ATOM 3919 C C . LEU A 1 480 ? -3.035 7.040 25.680 1.00 98.31 480 LEU A C 1
ATOM 3921 O O . LEU A 1 480 ? -3.368 8.227 25.633 1.00 98.31 480 LEU A O 1
ATOM 3925 N N . ILE A 1 481 ? -2.213 6.497 24.785 1.00 98.56 481 ILE A N 1
ATOM 3926 C CA . ILE A 1 481 ? -1.617 7.238 23.665 1.00 98.56 481 ILE A CA 1
ATOM 3927 C C . ILE A 1 481 ? -2.375 6.949 22.361 1.00 98.56 481 ILE A C 1
ATOM 3929 O O . ILE A 1 481 ? -2.510 5.803 21.933 1.00 98.56 481 ILE A O 1
ATOM 3933 N N . PHE A 1 482 ? -2.828 8.010 21.689 1.00 98.44 482 PHE A N 1
ATOM 3934 C CA . PHE A 1 482 ? -3.341 7.955 20.321 1.00 98.44 482 PHE A CA 1
ATOM 3935 C C . PHE A 1 482 ? -2.333 8.605 19.366 1.00 98.44 482 PHE A C 1
ATOM 3937 O O . PHE A 1 482 ? -2.173 9.830 19.341 1.00 98.44 482 PHE A O 1
ATOM 3944 N N . THR A 1 483 ? -1.633 7.777 18.593 1.00 97.94 483 THR A N 1
ATOM 3945 C CA . THR A 1 483 ? -0.596 8.205 17.647 1.00 97.94 483 THR A CA 1
ATOM 3946 C C . THR A 1 483 ? -1.184 8.356 16.245 1.00 97.94 483 THR A C 1
ATOM 3948 O O . THR A 1 483 ? -1.909 7.474 15.792 1.00 97.94 483 THR A O 1
ATOM 3951 N N . TYR A 1 484 ? -0.871 9.440 15.533 1.00 96.06 484 TYR A N 1
ATOM 3952 C CA . TYR A 1 484 ? -1.393 9.715 14.185 1.00 96.06 484 TYR A CA 1
ATOM 3953 C C . TYR A 1 484 ? -0.454 10.624 13.373 1.00 96.06 484 TYR A C 1
ATOM 3955 O O . TYR A 1 484 ? 0.523 11.170 13.888 1.00 96.06 484 TYR A O 1
ATOM 3963 N N . SER A 1 485 ? -0.747 10.775 12.083 1.00 92.50 485 SER A N 1
ATOM 3964 C CA . SER A 1 485 ? 0.077 11.490 11.101 1.00 92.50 485 SER A CA 1
ATOM 3965 C C . SER A 1 485 ? -0.437 12.895 10.736 1.00 92.50 485 SER A C 1
ATOM 3967 O O . SER A 1 485 ? -1.608 13.213 10.942 1.00 92.50 485 SER A O 1
ATOM 3969 N N . HIS A 1 486 ? 0.447 13.756 10.212 1.00 84.19 486 HIS A N 1
ATOM 3970 C CA . HIS A 1 486 ? 0.158 15.161 9.873 1.00 84.19 486 HIS A CA 1
ATOM 3971 C C . HIS A 1 486 ? -0.809 15.323 8.679 1.00 84.19 486 HIS A C 1
ATOM 3973 O O . HIS A 1 486 ? -0.379 15.518 7.548 1.00 84.19 486 HIS A O 1
ATOM 3979 N N . GLN A 1 487 ? -2.119 15.346 8.936 1.00 82.75 487 GLN A N 1
ATOM 3980 C CA . GLN A 1 487 ? -3.135 15.693 7.933 1.00 82.75 487 GLN A CA 1
ATOM 3981 C C . GLN A 1 487 ? -4.398 16.253 8.612 1.00 82.75 487 GLN A C 1
ATOM 3983 O O . GLN A 1 487 ? -4.835 15.698 9.616 1.00 82.75 487 GLN A O 1
ATOM 3988 N N . THR A 1 488 ? -5.023 17.298 8.054 1.00 83.44 488 THR A N 1
ATOM 3989 C CA . THR A 1 488 ? -6.103 18.078 8.705 1.00 83.44 488 THR A CA 1
ATOM 3990 C C . THR A 1 488 ? -7.258 17.220 9.248 1.00 83.44 488 THR A C 1
ATOM 3992 O O . THR A 1 488 ? -7.544 17.256 10.441 1.00 83.44 488 THR A O 1
ATOM 3995 N N . ARG A 1 489 ? -7.844 16.339 8.421 1.00 87.44 489 ARG A N 1
ATOM 3996 C CA . ARG A 1 489 ? -8.932 15.427 8.845 1.00 87.44 489 ARG A CA 1
ATOM 3997 C C . ARG A 1 489 ? -8.488 14.415 9.920 1.00 87.44 489 ARG A C 1
ATOM 3999 O O . ARG A 1 489 ? -9.317 13.866 10.641 1.00 87.44 489 ARG A O 1
ATOM 4006 N N . ARG A 1 490 ? -7.179 14.148 10.052 1.00 90.94 490 ARG A N 1
ATOM 4007 C CA . ARG A 1 490 ? -6.610 13.275 11.099 1.00 90.94 490 ARG A CA 1
ATOM 4008 C C . ARG A 1 490 ? -6.396 14.027 12.417 1.00 90.94 490 ARG A C 1
ATOM 4010 O O . ARG A 1 490 ? -6.587 13.416 13.463 1.00 90.94 490 ARG A O 1
ATOM 4017 N N . ASP A 1 491 ? -6.072 15.323 12.380 1.00 92.19 491 ASP A N 1
ATOM 4018 C CA . ASP A 1 491 ? -6.091 16.202 13.564 1.00 92.19 491 ASP A CA 1
ATOM 4019 C C . ASP A 1 491 ? -7.498 16.291 14.167 1.00 92.19 491 ASP A C 1
ATOM 4021 O O . ASP A 1 491 ? -7.688 16.055 15.361 1.00 92.19 491 ASP A O 1
ATOM 4025 N N . GLU A 1 492 ? -8.490 16.574 13.320 1.00 93.56 492 GLU A N 1
ATOM 4026 C CA . GLU A 1 492 ? -9.909 16.657 13.683 1.00 93.56 492 GLU A CA 1
ATOM 4027 C C . GLU A 1 492 ? -10.408 15.336 14.294 1.00 93.56 492 GLU A C 1
ATOM 4029 O O . GLU A 1 492 ? -10.988 15.330 15.382 1.00 93.56 492 GLU A O 1
ATOM 4034 N N . LEU A 1 493 ? -10.100 14.198 13.657 1.00 95.50 493 LEU A N 1
ATOM 4035 C CA . LEU A 1 493 ? -10.432 12.869 14.178 1.00 95.50 493 LEU A CA 1
ATOM 4036 C C . LEU A 1 493 ? -9.741 12.568 15.517 1.00 95.50 493 LEU A C 1
ATOM 4038 O O . LEU A 1 493 ? -10.375 12.035 16.426 1.00 95.50 493 LEU A O 1
ATOM 4042 N N . ALA A 1 494 ? -8.458 12.904 15.661 1.00 97.56 494 ALA A N 1
ATOM 4043 C CA . ALA A 1 494 ? -7.718 12.687 16.901 1.00 97.56 494 ALA A CA 1
ATOM 4044 C C . ALA A 1 494 ? -8.311 13.507 18.063 1.00 97.56 494 ALA A C 1
ATOM 4046 O O . ALA A 1 494 ? -8.479 12.984 19.168 1.00 97.56 494 ALA A O 1
ATOM 4047 N N . ALA A 1 495 ? -8.691 14.764 17.809 1.00 97.44 495 ALA A N 1
ATOM 4048 C CA . ALA A 1 495 ? -9.379 15.614 18.778 1.00 97.44 495 ALA A CA 1
ATOM 4049 C C . ALA A 1 495 ? -10.761 15.051 19.161 1.00 97.44 495 ALA A C 1
ATOM 4051 O O . ALA A 1 495 ? -11.057 14.924 20.352 1.00 97.44 495 ALA A O 1
ATOM 4052 N N . TYR A 1 496 ? -11.566 14.642 18.172 1.00 97.12 496 TYR A N 1
ATOM 4053 C CA . TYR A 1 496 ? -12.879 14.025 18.384 1.00 97.12 496 TYR A CA 1
ATOM 4054 C C . TYR A 1 496 ? -12.795 12.745 19.230 1.00 97.12 496 TYR A C 1
ATOM 4056 O O . TYR A 1 496 ? -13.536 12.600 20.205 1.00 97.12 496 TYR A O 1
ATOM 4064 N N . LEU A 1 497 ? -11.872 11.829 18.909 1.00 97.50 497 LEU A N 1
ATOM 4065 C CA . LEU A 1 497 ? -11.707 10.564 19.636 1.00 97.50 497 LEU A CA 1
ATOM 4066 C C . LEU A 1 497 ? -11.237 10.795 21.078 1.00 97.50 497 LEU A C 1
ATOM 4068 O O . LEU A 1 497 ? -11.818 10.230 22.006 1.00 97.50 497 LEU A O 1
ATOM 4072 N N . LYS A 1 498 ? -10.258 11.691 21.286 1.00 98.31 498 LYS A N 1
ATOM 4073 C CA . LYS A 1 498 ? -9.833 12.126 22.627 1.00 98.31 498 LYS A CA 1
ATOM 4074 C C . LYS A 1 498 ? -11.018 12.649 23.438 1.00 98.31 498 LYS A C 1
ATOM 4076 O O . LYS A 1 498 ? -11.280 12.126 24.519 1.00 98.31 498 LYS A O 1
ATOM 4081 N N . GLN A 1 499 ? -11.753 13.631 22.912 1.00 98.06 499 GLN A N 1
ATOM 4082 C CA . GLN A 1 499 ? -12.904 14.209 23.606 1.00 98.06 499 GLN A CA 1
ATOM 4083 C C . GLN A 1 499 ? -13.953 13.137 23.938 1.00 98.06 499 GLN A C 1
ATOM 4085 O O . GLN A 1 499 ? -14.430 13.071 25.070 1.00 98.06 499 GLN A O 1
ATOM 4090 N N . THR A 1 500 ? -14.279 12.280 22.971 1.00 95.88 500 THR A N 1
ATOM 4091 C CA . THR A 1 500 ? -15.291 11.224 23.095 1.00 95.88 500 THR A CA 1
ATOM 4092 C C . THR A 1 500 ? -14.958 10.238 24.213 1.00 95.88 500 THR A C 1
ATOM 4094 O O . THR A 1 500 ? -15.811 9.954 25.061 1.00 95.88 500 THR A O 1
ATOM 4097 N N . TRP A 1 501 ? -13.719 9.744 24.265 1.00 97.31 501 TRP A N 1
ATOM 4098 C CA . TRP A 1 501 ? -13.283 8.786 25.281 1.00 97.31 501 TRP A CA 1
ATOM 4099 C C . TRP A 1 501 ? -13.122 9.432 26.666 1.00 97.31 501 TRP A C 1
ATOM 4101 O O . TRP A 1 501 ? -13.586 8.869 27.660 1.00 97.31 501 TRP A O 1
ATOM 4111 N N . GLU A 1 502 ? -12.545 10.635 26.753 1.00 97.62 502 GLU A N 1
ATOM 4112 C CA . GLU A 1 502 ? -12.393 11.351 28.027 1.00 97.62 502 GLU A CA 1
ATOM 4113 C C . GLU A 1 502 ? -13.758 11.723 28.635 1.00 97.62 502 GLU A C 1
ATOM 4115 O O . GLU A 1 502 ? -13.988 11.461 29.817 1.00 97.62 502 GLU A O 1
ATOM 4120 N N . GLN A 1 503 ? -14.709 12.224 27.834 1.00 96.25 503 GLN A N 1
ATOM 4121 C CA . GLN A 1 503 ? -16.065 12.564 28.297 1.00 96.25 503 GLN A CA 1
ATOM 4122 C C . GLN A 1 503 ? -16.947 11.341 28.597 1.00 96.25 503 GLN A C 1
ATOM 4124 O O . GLN A 1 503 ? -17.857 11.435 29.422 1.00 96.25 503 GLN A O 1
ATOM 4129 N N . THR A 1 504 ? -16.731 10.199 27.936 1.00 96.12 504 THR A N 1
ATOM 4130 C CA . THR A 1 504 ? -17.563 8.998 28.147 1.00 96.12 504 THR A CA 1
ATOM 4131 C C . THR A 1 504 ? -17.088 8.155 29.329 1.00 96.12 504 THR A C 1
ATOM 4133 O O . THR A 1 504 ? -17.922 7.577 30.032 1.00 96.12 504 THR A O 1
ATOM 4136 N N . PHE A 1 505 ? -15.775 8.104 29.579 1.00 97.06 505 PHE A N 1
ATOM 4137 C CA . PHE A 1 505 ? -15.184 7.208 30.578 1.00 97.06 505 PHE A CA 1
ATOM 4138 C C . PHE A 1 505 ? -14.545 7.919 31.775 1.00 97.06 505 PHE A C 1
ATOM 4140 O O . PHE A 1 505 ? -14.458 7.313 32.845 1.00 97.06 505 PHE A O 1
ATOM 4147 N N . GLY A 1 506 ? -14.141 9.187 31.644 1.00 95.88 506 GLY A N 1
ATOM 4148 C CA . GLY A 1 506 ? -13.397 9.909 32.684 1.00 95.88 506 GLY A CA 1
ATOM 4149 C C . GLY A 1 506 ? -11.927 9.486 32.787 1.00 95.88 506 GLY A C 1
ATOM 4150 O O . GLY A 1 506 ? -11.372 9.488 33.884 1.00 95.88 506 GLY A O 1
ATOM 4151 N N . ILE A 1 507 ? -11.331 9.077 31.663 1.00 96.62 507 ILE A N 1
ATOM 4152 C CA . ILE A 1 507 ? -9.906 8.728 31.520 1.00 96.62 507 ILE A CA 1
ATOM 4153 C C . ILE A 1 507 ? -9.096 9.921 30.986 1.00 96.62 507 ILE A C 1
ATOM 4155 O O . ILE A 1 507 ? -9.641 11.006 30.797 1.00 96.62 507 ILE A O 1
ATOM 4159 N N . GLN A 1 508 ? -7.804 9.714 30.715 1.00 97.50 508 GLN A N 1
ATOM 4160 C CA . GLN A 1 508 ? -6.961 10.654 29.970 1.00 97.50 508 GLN A CA 1
ATOM 4161 C C . GLN A 1 508 ? -6.439 10.017 28.677 1.00 97.50 508 GLN A C 1
ATOM 4163 O O . GLN A 1 508 ? -6.051 8.848 28.669 1.00 97.50 508 GLN A O 1
ATOM 4168 N N . VAL A 1 509 ? -6.364 10.807 27.605 1.00 98.31 509 VAL A N 1
ATOM 4169 C CA . VAL A 1 509 ? -5.818 10.411 26.300 1.00 98.31 509 VAL A CA 1
ATOM 4170 C C . VAL A 1 509 ? -4.810 11.463 25.825 1.00 98.31 509 VAL A C 1
ATOM 4172 O O . VAL A 1 509 ? -5.141 12.649 25.699 1.00 98.31 509 VAL A O 1
ATOM 4175 N N . ARG A 1 510 ? -3.569 11.040 25.549 1.00 98.50 510 ARG A N 1
ATOM 4176 C CA . ARG A 1 510 ? -2.516 11.872 24.948 1.00 98.50 510 ARG A CA 1
ATOM 4177 C C . ARG A 1 510 ? -2.520 11.699 23.433 1.00 98.50 510 ARG A C 1
ATOM 4179 O O . ARG A 1 510 ? -2.510 10.580 22.931 1.00 98.50 510 ARG A O 1
ATOM 4186 N N . LEU A 1 511 ? -2.494 12.818 22.715 1.00 98.56 511 LEU A N 1
ATOM 4187 C CA . LEU A 1 511 ? -2.356 12.847 21.262 1.00 98.56 511 LEU A CA 1
ATOM 4188 C C . LEU A 1 511 ? -0.879 12.948 20.875 1.00 98.56 511 LEU A C 1
ATOM 4190 O O . LEU A 1 511 ? -0.184 13.848 21.343 1.00 98.56 511 LEU A O 1
ATOM 4194 N N . GLU A 1 512 ? -0.414 12.055 20.003 1.00 97.62 512 GLU A N 1
ATOM 4195 C CA . GLU A 1 512 ? 0.955 12.057 19.477 1.00 97.62 512 GLU A CA 1
ATOM 4196 C C . GLU A 1 512 ? 0.965 12.159 17.955 1.00 97.62 512 GLU A C 1
ATOM 4198 O O . GLU A 1 512 ? 0.812 11.175 17.231 1.00 97.62 512 GLU A O 1
ATOM 4203 N N . LYS A 1 513 ? 1.169 13.386 17.475 1.00 95.94 513 LYS A N 1
ATOM 4204 C CA . LYS A 1 513 ? 1.283 13.706 16.055 1.00 95.94 513 LYS A CA 1
ATOM 4205 C C . LYS A 1 513 ? 2.714 13.452 15.568 1.00 95.94 513 LYS A C 1
ATOM 4207 O O . LYS A 1 513 ? 3.666 13.915 16.193 1.00 95.94 513 LYS A O 1
ATOM 4212 N N . GLN A 1 514 ? 2.873 12.720 14.467 1.00 94.50 514 GLN A N 1
ATOM 4213 C CA . GLN A 1 514 ? 4.174 12.314 13.915 1.00 94.50 514 GLN A CA 1
ATOM 4214 C C . GLN A 1 514 ? 4.208 12.492 12.390 1.00 94.50 514 GLN A C 1
ATOM 4216 O O . GLN A 1 514 ? 3.187 12.340 11.722 1.00 94.50 514 GLN A O 1
ATOM 4221 N N . LYS A 1 515 ? 5.367 12.801 11.792 1.00 91.81 515 LYS A N 1
ATOM 4222 C CA . LYS A 1 515 ? 5.469 12.882 10.318 1.00 91.81 515 LYS A CA 1
ATOM 4223 C C . LYS A 1 515 ? 5.170 11.516 9.689 1.00 91.81 515 LYS A C 1
ATOM 4225 O O . LYS A 1 515 ? 5.581 10.503 10.247 1.00 91.81 515 LYS A O 1
ATOM 4230 N N . TRP A 1 516 ? 4.508 11.469 8.529 1.00 90.12 516 TRP A N 1
ATOM 4231 C CA . TRP A 1 516 ? 4.016 10.216 7.929 1.00 90.12 516 TRP A CA 1
ATOM 4232 C C . TRP A 1 516 ? 5.063 9.101 7.843 1.00 90.12 516 TRP A C 1
ATOM 4234 O O . TRP A 1 516 ? 4.830 8.017 8.369 1.00 90.12 516 TRP A O 1
ATOM 4244 N N . ASN A 1 517 ? 6.249 9.370 7.286 1.00 89.56 517 ASN A N 1
ATOM 4245 C CA . ASN A 1 517 ? 7.305 8.354 7.162 1.00 89.56 517 ASN A CA 1
ATOM 4246 C C . ASN A 1 517 ? 7.775 7.814 8.542 1.00 89.56 517 ASN A C 1
ATOM 4248 O O . ASN A 1 517 ? 8.172 6.655 8.647 1.00 89.56 517 ASN A O 1
ATOM 4252 N N . GLN A 1 518 ? 7.677 8.609 9.620 1.00 92.31 518 GLN A N 1
ATOM 4253 C CA . GLN A 1 518 ? 7.934 8.168 11.000 1.00 92.31 518 GLN A CA 1
ATOM 4254 C C . GLN A 1 518 ? 6.756 7.357 11.562 1.00 92.31 518 GLN A C 1
ATOM 4256 O O . GLN A 1 518 ? 6.968 6.255 12.066 1.00 92.31 518 GLN A O 1
ATOM 4261 N N . PHE A 1 519 ? 5.531 7.879 11.435 1.00 93.75 519 PHE A N 1
ATOM 4262 C CA . PHE A 1 519 ? 4.288 7.223 11.852 1.00 93.75 519 PHE A CA 1
ATOM 4263 C C . PHE A 1 519 ? 4.161 5.822 11.238 1.00 93.75 519 PHE A C 1
ATOM 4265 O O . PHE A 1 519 ? 3.978 4.834 11.946 1.00 93.75 519 PHE A O 1
ATOM 4272 N N . ARG A 1 520 ? 4.369 5.726 9.923 1.00 89.81 520 ARG A N 1
ATOM 4273 C CA . ARG A 1 520 ? 4.404 4.485 9.147 1.00 89.81 520 ARG A CA 1
ATOM 4274 C C . ARG A 1 520 ? 5.471 3.515 9.667 1.00 89.81 520 ARG A C 1
ATOM 4276 O O . ARG A 1 520 ? 5.165 2.366 9.973 1.00 89.81 520 ARG A O 1
ATOM 4283 N N . SER A 1 521 ? 6.700 4.000 9.857 1.00 90.06 521 SER A N 1
ATOM 4284 C CA . SER A 1 521 ? 7.805 3.217 10.429 1.00 90.06 521 SER A CA 1
ATOM 4285 C C . SER A 1 521 ? 7.506 2.704 11.848 1.00 90.06 521 SER A C 1
ATOM 4287 O O . SER A 1 521 ? 8.075 1.686 12.251 1.00 90.06 521 SER A O 1
ATOM 4289 N N . HIS A 1 522 ? 6.639 3.377 12.611 1.00 93.31 522 HIS A N 1
ATOM 4290 C CA . HIS A 1 522 ? 6.144 2.902 13.903 1.00 93.31 522 HIS A CA 1
ATOM 4291 C C . HIS A 1 522 ? 4.992 1.899 13.765 1.00 93.31 522 HIS A C 1
ATOM 4293 O O . HIS A 1 522 ? 5.027 0.881 14.454 1.00 93.31 522 HIS A O 1
ATOM 4299 N N . LEU A 1 523 ? 4.040 2.118 12.852 1.00 91.50 523 LEU A N 1
ATOM 4300 C CA . LEU A 1 523 ? 2.952 1.187 12.520 1.00 91.50 523 LEU A CA 1
ATOM 4301 C C . LEU A 1 523 ? 3.491 -0.193 12.103 1.00 91.50 523 LEU A C 1
ATOM 4303 O O . LEU A 1 523 ? 3.169 -1.197 12.737 1.00 91.50 523 LEU A O 1
ATOM 4307 N N . GLU A 1 524 ? 4.392 -0.234 11.117 1.00 88.69 524 GLU A N 1
ATOM 4308 C CA . GLU A 1 524 ? 5.035 -1.464 10.618 1.00 88.69 524 GLU A CA 1
ATOM 4309 C C . GLU A 1 524 ? 5.781 -2.218 11.743 1.00 88.69 524 GLU A C 1
ATOM 4311 O O . GLU A 1 524 ? 5.772 -3.451 11.817 1.00 88.69 524 GLU A O 1
ATOM 4316 N N . LYS A 1 525 ? 6.372 -1.467 12.684 1.00 90.44 525 LYS A N 1
ATOM 4317 C CA . LYS A 1 525 ? 7.111 -1.987 13.849 1.00 90.44 525 LYS A CA 1
ATOM 4318 C C . LYS A 1 525 ? 6.242 -2.182 15.104 1.00 90.44 525 LYS A C 1
ATOM 4320 O O . LYS A 1 525 ? 6.801 -2.453 16.164 1.00 90.44 525 LYS A O 1
ATOM 4325 N N . ARG A 1 526 ? 4.912 -2.029 15.004 1.00 92.75 526 ARG A N 1
ATOM 4326 C CA . ARG A 1 526 ? 3.917 -2.126 16.101 1.00 92.75 526 ARG A CA 1
ATOM 4327 C C . ARG A 1 526 ? 4.207 -1.232 17.322 1.00 92.75 526 ARG A C 1
ATOM 4329 O O . ARG A 1 526 ? 3.849 -1.547 18.455 1.00 92.75 526 ARG A O 1
ATOM 4336 N N . ARG A 1 527 ? 4.859 -0.087 17.098 1.00 94.50 527 ARG A N 1
ATOM 4337 C CA . ARG A 1 527 ? 5.255 0.901 18.121 1.00 94.50 527 ARG A CA 1
ATOM 4338 C C . ARG A 1 527 ? 4.168 1.958 18.339 1.00 94.50 527 ARG A C 1
ATOM 4340 O O . ARG A 1 527 ? 4.398 3.143 18.120 1.00 94.50 527 ARG A O 1
ATOM 4347 N N . PHE A 1 528 ? 2.985 1.511 18.743 1.00 96.75 528 PHE A N 1
ATOM 4348 C CA . PHE A 1 528 ? 1.843 2.359 19.094 1.00 96.75 528 PHE A CA 1
ATOM 4349 C C . PHE A 1 528 ? 0.985 1.674 20.167 1.00 96.75 528 PHE A C 1
ATOM 4351 O O . PHE A 1 528 ? 1.072 0.458 20.345 1.00 96.75 528 PHE A O 1
ATOM 4358 N N . GLU A 1 529 ? 0.138 2.437 20.860 1.00 98.00 529 GLU A N 1
ATOM 4359 C CA . GLU A 1 529 ? -0.960 1.892 21.674 1.00 98.00 529 GLU A CA 1
ATOM 4360 C C . GLU A 1 529 ? -2.253 1.853 20.853 1.00 98.00 529 GLU A C 1
ATOM 4362 O O . GLU A 1 529 ? -2.824 0.785 20.631 1.00 98.00 529 GLU A O 1
ATOM 4367 N N . MET A 1 530 ? -2.667 3.018 20.342 1.00 98.06 530 MET A N 1
ATOM 4368 C CA . MET A 1 530 ? -3.785 3.188 19.413 1.00 98.06 530 MET A CA 1
ATOM 4369 C C . MET A 1 530 ? -3.355 4.066 18.238 1.00 98.06 530 MET A C 1
ATOM 4371 O O . MET A 1 530 ? -2.641 5.052 18.439 1.00 98.06 530 MET A O 1
ATOM 4375 N N . CYS A 1 531 ? -3.798 3.746 17.023 1.00 97.12 531 CYS A N 1
ATOM 4376 C CA . CYS A 1 531 ? -3.544 4.584 15.848 1.00 97.12 531 CYS A CA 1
ATOM 4377 C C . CYS A 1 531 ? -4.611 4.410 14.750 1.00 97.12 531 CYS A C 1
ATOM 4379 O O . CYS A 1 531 ? -5.232 3.349 14.666 1.00 97.12 531 CYS A O 1
ATOM 4381 N N . PRO A 1 532 ? -4.841 5.423 13.894 1.00 95.19 532 PRO A N 1
ATOM 4382 C CA . PRO A 1 532 ? -5.683 5.292 12.714 1.00 95.19 532 PRO A CA 1
ATOM 4383 C C . PRO A 1 532 ? -4.895 4.699 11.537 1.00 95.19 532 PRO A C 1
ATOM 4385 O O . PRO A 1 532 ? -3.760 5.098 11.279 1.00 95.19 532 PRO A O 1
ATOM 4388 N N . THR A 1 533 ? -5.505 3.800 10.769 1.00 91.75 533 THR A N 1
ATOM 4389 C CA . THR A 1 533 ? -4.956 3.319 9.492 1.00 91.75 533 THR A CA 1
ATOM 4390 C C . THR A 1 533 ? -6.061 3.039 8.473 1.00 91.75 533 THR A C 1
ATOM 4392 O O . THR A 1 533 ? -7.241 2.975 8.817 1.00 91.75 533 THR A O 1
ATOM 4395 N N . ILE A 1 534 ? -5.672 2.824 7.218 1.00 89.56 534 ILE A N 1
ATOM 4396 C CA . ILE A 1 534 ? -6.533 2.227 6.195 1.00 89.56 534 ILE A CA 1
ATOM 4397 C C . ILE A 1 534 ? -6.202 0.734 6.110 1.00 89.56 534 ILE A C 1
ATOM 4399 O O . ILE A 1 534 ? -5.032 0.355 6.051 1.00 89.56 534 ILE A O 1
ATOM 4403 N N . ILE A 1 535 ? -7.237 -0.104 6.095 1.00 88.81 535 ILE A N 1
ATOM 4404 C CA . ILE A 1 535 ? -7.150 -1.521 5.743 1.00 88.81 535 ILE A CA 1
ATOM 4405 C C . ILE A 1 535 ? -7.819 -1.677 4.378 1.00 88.81 535 ILE A C 1
ATOM 4407 O O . ILE A 1 535 ? -9.002 -1.379 4.233 1.00 88.81 535 ILE A O 1
ATOM 4411 N N . ASP A 1 536 ? -7.073 -2.120 3.369 1.00 86.44 536 ASP A N 1
ATOM 4412 C CA . ASP A 1 536 ? -7.636 -2.399 2.046 1.00 86.44 536 ASP A CA 1
ATOM 4413 C C . ASP A 1 536 ? -8.438 -3.717 2.112 1.00 86.44 536 ASP A C 1
ATOM 4415 O O . ASP A 1 536 ? -7.873 -4.765 2.450 1.00 86.44 536 ASP A O 1
ATOM 4419 N N . THR A 1 537 ? -9.746 -3.640 1.839 1.00 86.38 537 THR A N 1
ATOM 4420 C CA . THR A 1 537 ? -10.785 -4.684 2.000 1.00 86.38 537 THR A CA 1
ATOM 4421 C C . THR A 1 537 ? -11.076 -5.466 0.715 1.00 86.38 537 THR A C 1
ATOM 4423 O O . THR A 1 537 ? -12.089 -6.160 0.604 1.00 86.38 537 THR A O 1
ATOM 4426 N N . LEU A 1 538 ? -10.191 -5.376 -0.283 1.00 82.94 538 LEU A N 1
ATOM 4427 C CA . LEU A 1 538 ? -10.301 -6.175 -1.501 1.00 82.94 538 LEU A CA 1
ATOM 4428 C C . LEU A 1 538 ? -10.264 -7.667 -1.129 1.00 82.94 538 LEU A C 1
ATOM 4430 O O . LEU A 1 538 ? -9.350 -8.121 -0.438 1.00 82.94 538 LEU A O 1
ATOM 4434 N N . ASN A 1 539 ? -11.276 -8.416 -1.574 1.00 81.56 539 ASN A N 1
ATOM 4435 C CA . ASN A 1 539 ? -11.482 -9.826 -1.235 1.00 81.56 539 ASN A CA 1
ATOM 4436 C C . ASN A 1 539 ? -11.554 -10.107 0.286 1.00 81.56 539 ASN A C 1
ATOM 4438 O O . ASN A 1 539 ? -11.009 -11.110 0.755 1.00 81.56 539 ASN A O 1
ATOM 4442 N N . GLU A 1 540 ? -12.255 -9.264 1.064 1.00 84.31 540 GLU A N 1
ATOM 4443 C CA . GLU A 1 540 ? -12.352 -9.385 2.536 1.00 84.31 540 GLU A CA 1
ATOM 4444 C C . GLU A 1 540 ? -12.947 -10.708 3.070 1.00 84.31 540 GLU A C 1
ATOM 4446 O O . GLU A 1 540 ? -12.726 -11.071 4.223 1.00 84.31 540 GLU A O 1
ATOM 4451 N N . TYR A 1 541 ? -13.627 -11.482 2.220 1.00 83.69 541 TYR A N 1
ATOM 4452 C CA . TYR A 1 541 ? -14.152 -12.817 2.539 1.00 83.69 541 TYR A CA 1
ATOM 4453 C C . TYR A 1 541 ? -13.238 -13.968 2.066 1.00 83.69 541 TYR A C 1
ATOM 4455 O O . TYR A 1 541 ? -13.673 -15.120 2.018 1.00 83.69 541 TYR A O 1
ATOM 4463 N N . SER A 1 542 ? -11.987 -13.695 1.679 1.00 87.00 542 SER A N 1
ATOM 4464 C CA . SER A 1 542 ? -11.007 -14.722 1.281 1.00 87.00 542 SER A CA 1
ATOM 4465 C C . SER A 1 542 ? -10.242 -15.299 2.479 1.00 87.00 542 SER A C 1
ATOM 4467 O O . SER A 1 542 ? -9.997 -14.621 3.477 1.00 87.00 542 SER A O 1
ATOM 4469 N N . THR A 1 543 ? -9.808 -16.558 2.381 1.00 87.12 543 THR A N 1
ATOM 4470 C CA . THR A 1 543 ? -8.960 -17.208 3.402 1.00 87.12 543 THR A CA 1
ATOM 4471 C C . THR A 1 543 ? -7.607 -16.513 3.590 1.00 87.12 543 THR A C 1
ATOM 4473 O O . THR A 1 543 ? -7.022 -16.559 4.668 1.00 87.12 543 THR A O 1
ATOM 4476 N N . GLU A 1 544 ? -7.136 -15.851 2.540 1.00 83.94 544 GLU A N 1
ATOM 4477 C CA . GLU A 1 544 ? -5.893 -15.098 2.426 1.00 83.94 544 GLU A CA 1
ATOM 4478 C C . GLU A 1 544 ? -6.003 -13.765 3.175 1.00 83.94 544 GLU A C 1
ATOM 4480 O O . GLU A 1 544 ? -5.124 -13.416 3.964 1.00 83.94 544 GLU A O 1
ATOM 4485 N N . TYR A 1 545 ? -7.116 -13.046 2.987 1.00 87.56 545 TYR A N 1
ATOM 4486 C CA . TYR A 1 545 ? -7.422 -11.836 3.747 1.00 87.56 545 TYR A CA 1
ATOM 4487 C C . TYR A 1 545 ? -7.656 -12.136 5.233 1.00 87.56 545 TYR A C 1
ATOM 4489 O O . TYR A 1 545 ? -7.185 -11.396 6.092 1.00 87.56 545 TYR A O 1
ATOM 4497 N N . LEU A 1 546 ? -8.332 -13.238 5.563 1.00 90.69 546 LEU A N 1
ATOM 4498 C CA . LEU A 1 546 ? -8.545 -13.609 6.962 1.00 90.69 546 LEU A CA 1
ATOM 4499 C C . LEU A 1 546 ? -7.229 -14.032 7.652 1.00 90.69 546 LEU A C 1
ATOM 4501 O O . LEU A 1 546 ? -7.011 -13.661 8.806 1.00 90.69 546 LEU A O 1
ATOM 4505 N N . GLU A 1 547 ? -6.306 -14.716 6.958 1.00 89.00 547 GLU A N 1
ATOM 4506 C CA . GLU A 1 547 ? -4.947 -14.989 7.471 1.00 89.00 547 GLU A CA 1
ATOM 4507 C C . GLU A 1 547 ? -4.138 -13.698 7.691 1.00 89.00 547 GLU A C 1
ATOM 4509 O O . GLU A 1 547 ? -3.473 -13.553 8.717 1.00 89.00 547 GLU A O 1
ATOM 4514 N N . LYS A 1 548 ? -4.221 -12.739 6.757 1.00 88.12 548 LYS A N 1
ATOM 4515 C CA . LYS A 1 548 ? -3.506 -11.447 6.792 1.00 88.12 548 LYS A CA 1
ATOM 4516 C C . LYS A 1 548 ? -3.708 -10.674 8.108 1.00 88.12 548 LYS A C 1
ATOM 4518 O O . LYS A 1 548 ? -2.813 -9.919 8.490 1.00 88.12 548 LYS A O 1
ATOM 4523 N N . LEU A 1 549 ? -4.836 -10.854 8.800 1.00 87.12 549 LEU A N 1
ATOM 4524 C CA . LEU A 1 549 ? -5.215 -10.093 9.999 1.00 87.12 549 LEU A CA 1
ATOM 4525 C C . LEU A 1 549 ? -4.760 -10.700 11.344 1.00 87.12 549 LEU A C 1
ATOM 4527 O O . LEU A 1 549 ? -4.973 -10.070 12.378 1.00 87.12 549 LEU A O 1
ATOM 4531 N N . GLU A 1 550 ? -4.137 -11.883 11.368 1.00 86.19 550 GLU A N 1
ATOM 4532 C CA . GLU A 1 550 ? -3.837 -12.619 12.612 1.00 86.19 550 GLU A CA 1
ATOM 4533 C C . GLU A 1 550 ? -2.395 -13.150 12.660 1.00 86.19 550 GLU A C 1
ATOM 4535 O O . GLU A 1 550 ? -1.670 -13.184 11.662 1.00 86.19 550 GLU A O 1
ATOM 4540 N N . GLY A 1 551 ? -1.945 -13.562 13.848 1.00 81.25 551 GLY A N 1
ATOM 4541 C CA . GLY A 1 551 ? -0.688 -14.295 13.992 1.00 81.25 551 GLY A CA 1
ATOM 4542 C C . GLY A 1 551 ? 0.545 -13.466 13.618 1.00 81.25 551 GLY A C 1
ATOM 4543 O O . GLY A 1 551 ? 0.646 -12.287 13.956 1.00 81.25 551 GLY A O 1
ATOM 4544 N N . LEU A 1 552 ? 1.496 -14.108 12.934 1.00 76.94 552 LEU A N 1
ATOM 4545 C CA . LEU A 1 552 ? 2.803 -13.537 12.578 1.00 76.94 552 LEU A CA 1
ATOM 4546 C C . LEU A 1 552 ? 2.795 -12.674 11.301 1.00 76.94 552 LEU A C 1
ATOM 4548 O O . LEU A 1 552 ? 3.849 -12.175 10.917 1.00 76.94 552 LEU A O 1
ATOM 4552 N N . SER A 1 553 ? 1.638 -12.492 10.653 1.00 85.81 553 SER A N 1
ATOM 4553 C CA . SER A 1 553 ? 1.493 -11.672 9.441 1.00 85.81 553 SER A CA 1
ATOM 4554 C C . SER A 1 553 ? 2.084 -10.270 9.628 1.00 85.81 553 SER A C 1
ATOM 4556 O O . SER A 1 553 ? 1.777 -9.578 10.600 1.00 85.81 553 SER A O 1
ATOM 4558 N N . SER A 1 554 ? 2.886 -9.797 8.675 1.00 85.75 554 SER A N 1
ATOM 4559 C CA . SER A 1 554 ? 3.423 -8.432 8.625 1.00 85.75 554 SER A CA 1
ATOM 4560 C C . SER A 1 554 ? 2.322 -7.362 8.611 1.00 85.75 554 SER A C 1
ATOM 4562 O O . SER A 1 554 ? 2.532 -6.280 9.156 1.00 85.75 554 SER A O 1
ATOM 4564 N N . TYR A 1 555 ? 1.142 -7.693 8.074 1.00 86.69 555 TYR A N 1
ATOM 4565 C CA . TYR A 1 555 ? -0.067 -6.865 8.092 1.00 86.69 555 TYR A CA 1
ATOM 4566 C C . TYR A 1 555 ? -0.819 -6.889 9.434 1.00 86.69 555 TYR A C 1
ATOM 4568 O O . TYR A 1 555 ? -1.650 -6.013 9.676 1.00 86.69 555 TYR A O 1
ATOM 4576 N N . ASN A 1 556 ? -0.535 -7.845 10.329 1.00 91.69 556 ASN A N 1
ATOM 4577 C CA . ASN A 1 556 ? -1.086 -7.854 11.684 1.00 91.69 556 ASN A CA 1
ATOM 4578 C C . ASN A 1 556 ? -0.367 -6.815 12.563 1.00 91.69 556 ASN A C 1
ATOM 4580 O O . ASN A 1 556 ? 0.447 -7.129 13.440 1.00 91.69 556 ASN A O 1
ATOM 4584 N N . TYR A 1 557 ? -0.685 -5.548 12.308 1.00 92.06 557 TYR A N 1
ATOM 4585 C CA . TYR A 1 557 ? -0.235 -4.403 13.092 1.00 92.06 557 TYR A CA 1
ATOM 4586 C C . TYR A 1 557 ? -0.831 -4.402 14.511 1.00 92.06 557 TYR A C 1
ATOM 4588 O O . TYR A 1 557 ? -0.190 -3.913 15.435 1.00 92.06 557 TYR A O 1
ATOM 4596 N N . SER A 1 558 ? -2.028 -4.974 14.701 1.00 93.62 558 SER A N 1
ATOM 4597 C CA . SER A 1 558 ? -2.686 -5.080 16.018 1.00 93.62 558 SER A CA 1
ATOM 4598 C C . SER A 1 558 ? -1.976 -6.039 16.984 1.00 93.62 558 SER A C 1
ATOM 4600 O O . SER A 1 558 ? -2.161 -5.939 18.193 1.00 93.62 558 SER A O 1
ATOM 4602 N N . GLN A 1 559 ? -1.149 -6.950 16.451 1.00 94.00 559 GLN A N 1
ATOM 4603 C CA . GLN A 1 559 ? -0.534 -8.080 17.160 1.00 94.00 559 GLN A CA 1
ATOM 4604 C C . GLN A 1 559 ? -1.548 -9.085 17.740 1.00 94.00 559 GLN A C 1
ATOM 4606 O O . GLN A 1 559 ? -1.220 -9.858 18.643 1.00 94.00 559 GLN A O 1
ATOM 4611 N N . TRP A 1 560 ? -2.779 -9.098 17.220 1.00 95.25 560 TRP A N 1
ATOM 4612 C CA . TRP A 1 560 ? -3.837 -9.989 17.684 1.00 95.25 560 TRP A CA 1
ATOM 4613 C C . TRP A 1 560 ? -3.564 -11.445 17.314 1.00 95.25 560 TRP A C 1
ATOM 4615 O O . TRP A 1 560 ? -3.092 -11.748 16.216 1.00 95.25 560 TRP A O 1
ATOM 4625 N N . THR A 1 561 ? -3.874 -12.355 18.238 1.00 94.38 561 THR A N 1
ATOM 4626 C CA . THR A 1 561 ? -3.802 -13.796 17.992 1.00 94.38 561 THR A CA 1
ATOM 4627 C C . THR A 1 561 ? -4.989 -14.515 18.621 1.00 94.38 561 THR A C 1
ATOM 4629 O O . THR A 1 561 ? -5.426 -14.147 19.712 1.00 94.38 561 THR A O 1
ATOM 4632 N N . HIS A 1 562 ? -5.514 -15.539 17.945 1.00 94.44 562 HIS A N 1
ATOM 4633 C CA . HIS A 1 562 ? -6.636 -16.333 18.443 1.00 94.44 562 HIS A CA 1
ATOM 4634 C C . HIS A 1 562 ? -6.621 -17.754 17.859 1.00 94.44 562 HIS A C 1
ATOM 4636 O O . HIS A 1 562 ? -6.798 -17.958 16.660 1.00 94.44 562 HIS A O 1
ATOM 4642 N N . LEU A 1 563 ? -6.459 -18.767 18.719 1.00 93.88 563 LEU A N 1
ATOM 4643 C CA . LEU A 1 563 ? -6.248 -20.158 18.289 1.00 93.88 563 LEU A CA 1
ATOM 4644 C C . LEU A 1 563 ? -7.397 -20.708 17.423 1.00 93.88 563 LEU A C 1
ATOM 4646 O O . LEU A 1 563 ? -7.144 -21.262 16.357 1.00 93.88 563 LEU A O 1
ATOM 4650 N N . VAL A 1 564 ? -8.648 -20.515 17.857 1.00 95.00 564 VAL A N 1
ATOM 4651 C CA . VAL A 1 564 ? -9.833 -21.041 17.149 1.00 95.00 564 VAL A CA 1
ATOM 4652 C C . VAL A 1 564 ? -10.017 -20.389 15.770 1.00 95.00 564 VAL A C 1
ATOM 4654 O O . VAL A 1 564 ? -10.212 -21.099 14.791 1.00 95.00 564 VAL A O 1
ATOM 4657 N N . TYR A 1 565 ? -9.857 -19.064 15.665 1.00 95.06 565 TYR A N 1
ATOM 4658 C CA . TYR A 1 565 ? -9.855 -18.319 14.398 1.00 95.06 565 TYR A CA 1
ATOM 4659 C C . TYR A 1 565 ? -8.864 -18.912 13.387 1.00 95.06 565 TYR A C 1
ATOM 4661 O O . TYR A 1 565 ? -9.226 -19.221 12.251 1.00 95.06 565 TYR A O 1
ATOM 4669 N N . ARG A 1 566 ? -7.623 -19.164 13.827 1.00 93.38 566 ARG A N 1
ATOM 4670 C CA . ARG A 1 566 ? -6.590 -19.784 12.989 1.00 93.38 566 ARG A CA 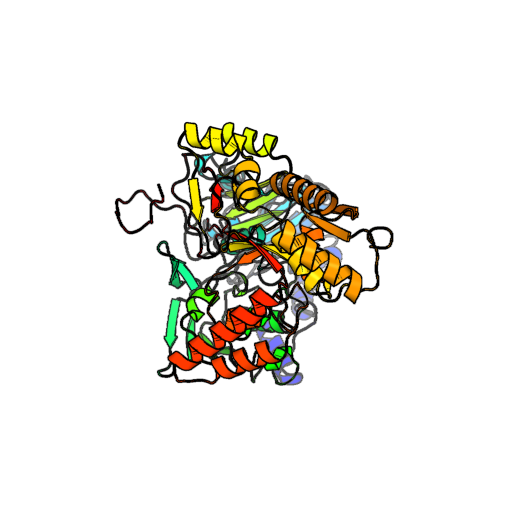1
ATOM 4671 C C . ARG A 1 566 ? -6.976 -21.197 12.549 1.00 93.38 566 ARG A C 1
ATOM 4673 O O . ARG A 1 566 ? -6.833 -21.531 11.378 1.00 93.38 566 ARG A O 1
ATOM 4680 N N . GLN A 1 567 ? -7.511 -22.009 13.464 1.00 93.06 567 GLN A N 1
ATOM 4681 C CA . GLN A 1 567 ? -7.994 -23.365 13.169 1.00 93.06 567 GLN A CA 1
ATOM 4682 C C . GLN A 1 567 ? -9.173 -23.376 12.182 1.00 93.06 567 GLN A C 1
ATOM 4684 O O . GLN A 1 567 ? -9.241 -24.269 11.336 1.00 93.06 567 GLN A O 1
ATOM 4689 N N . MET A 1 568 ? -10.067 -22.385 12.242 1.00 94.25 568 MET A N 1
ATOM 4690 C CA . MET A 1 568 ? -11.167 -22.214 11.286 1.00 94.25 568 MET A CA 1
ATOM 4691 C C . MET A 1 568 ? -10.649 -21.846 9.892 1.00 94.25 568 MET A C 1
ATOM 4693 O O . MET A 1 568 ? -11.042 -22.482 8.918 1.00 94.25 568 MET A O 1
ATOM 4697 N N . ILE A 1 569 ? -9.706 -20.903 9.784 1.00 93.62 569 ILE A N 1
ATOM 4698 C CA . ILE A 1 569 ? -9.083 -20.525 8.501 1.00 93.62 569 ILE A CA 1
ATOM 4699 C C . ILE A 1 569 ? -8.298 -21.690 7.897 1.00 93.62 569 ILE A C 1
ATOM 4701 O O . ILE A 1 569 ? -8.450 -21.997 6.715 1.00 93.62 569 ILE A O 1
ATOM 4705 N N . ASP A 1 570 ? -7.479 -22.368 8.696 1.00 91.44 570 ASP A N 1
ATOM 4706 C CA . ASP A 1 570 ? -6.691 -23.511 8.234 1.00 91.44 570 ASP A CA 1
ATOM 4707 C C . ASP A 1 570 ? -7.570 -24.717 7.866 1.00 91.44 570 ASP A C 1
ATOM 4709 O O . ASP A 1 570 ? -7.184 -25.517 7.012 1.00 91.44 570 ASP A O 1
ATOM 4713 N N . SER A 1 571 ? -8.768 -24.838 8.444 1.00 93.62 571 SER A N 1
ATOM 4714 C CA . SER A 1 571 ? -9.799 -25.774 7.978 1.00 93.62 571 SER A CA 1
ATOM 4715 C C . SER A 1 571 ? -10.431 -25.306 6.660 1.00 93.62 571 SER A C 1
ATOM 4717 O O . SER A 1 571 ? -10.439 -26.061 5.693 1.00 93.62 571 SER A O 1
ATOM 4719 N N . ALA A 1 572 ? -10.859 -24.042 6.557 1.00 93.25 572 ALA A N 1
ATOM 4720 C CA . ALA A 1 572 ? -11.475 -23.468 5.352 1.00 93.25 572 ALA A CA 1
ATOM 4721 C C . ALA A 1 572 ? -10.546 -23.472 4.119 1.00 93.25 572 ALA A C 1
ATOM 4723 O O . ALA A 1 572 ? -11.009 -23.515 2.979 1.00 93.25 572 ALA A O 1
ATOM 4724 N N . LYS A 1 573 ? -9.223 -23.460 4.326 1.00 88.88 573 LYS A N 1
ATOM 4725 C CA . LYS A 1 573 ? -8.214 -23.640 3.267 1.00 88.88 573 LYS A CA 1
ATOM 4726 C C . LYS A 1 573 ? -8.128 -25.072 2.726 1.00 88.88 573 LYS A C 1
ATOM 4728 O O . LYS A 1 573 ? -7.672 -25.241 1.599 1.00 88.88 573 LYS A O 1
ATOM 4733 N N . ARG A 1 574 ? -8.508 -26.079 3.522 1.00 89.75 574 ARG A N 1
ATOM 4734 C CA . ARG A 1 574 ? -8.425 -27.518 3.190 1.00 89.75 574 ARG A CA 1
ATOM 4735 C C . ARG A 1 574 ? -9.781 -28.137 2.837 1.00 89.75 574 ARG A C 1
ATOM 4737 O O . ARG A 1 574 ? -9.818 -29.247 2.317 1.00 89.75 574 ARG A O 1
ATOM 4744 N N . GLU A 1 575 ? -10.872 -27.440 3.135 1.00 92.75 575 GLU A N 1
ATOM 4745 C CA . GLU A 1 575 ? -12.231 -27.860 2.806 1.00 92.75 575 GLU A CA 1
ATOM 4746 C C . GLU A 1 575 ? -12.539 -27.642 1.312 1.00 92.75 575 GLU A C 1
ATOM 4748 O O . GLU A 1 575 ? -12.258 -26.583 0.741 1.00 92.75 575 GLU A O 1
ATOM 4753 N N . ASN A 1 576 ? -13.123 -28.671 0.696 1.00 89.19 576 ASN A N 1
ATOM 4754 C CA . ASN A 1 576 ? -13.555 -28.701 -0.703 1.00 89.19 576 ASN A CA 1
ATOM 4755 C C . ASN A 1 576 ? -15.060 -28.416 -0.841 1.00 89.19 576 ASN A C 1
ATOM 4757 O O . ASN A 1 576 ? -15.517 -27.962 -1.888 1.00 89.19 576 ASN A O 1
ATOM 4761 N N . ASP A 1 577 ? -15.833 -28.676 0.215 1.00 94.44 577 ASP A N 1
ATOM 4762 C CA . ASP A 1 577 ? -17.248 -28.332 0.314 1.00 94.44 577 ASP A CA 1
ATOM 4763 C C . ASP A 1 577 ? -17.415 -26.810 0.453 1.00 94.44 577 ASP A C 1
ATOM 4765 O O . ASP A 1 577 ? -17.091 -26.219 1.487 1.00 94.44 577 ASP A O 1
ATOM 4769 N N . LEU A 1 578 ? -17.918 -26.160 -0.600 1.00 91.19 578 LEU A N 1
ATOM 4770 C CA . LEU A 1 578 ? -18.061 -24.702 -0.630 1.00 91.19 578 LEU A CA 1
ATOM 4771 C C . LEU A 1 578 ? -18.960 -24.174 0.497 1.00 91.19 578 LEU A C 1
ATOM 4773 O O . LEU A 1 578 ? -18.666 -23.117 1.045 1.00 91.19 578 LEU A O 1
ATOM 4777 N N . PHE A 1 579 ? -20.011 -24.900 0.892 1.00 94.88 579 PHE A N 1
ATOM 4778 C CA . PHE A 1 579 ? -20.918 -24.437 1.944 1.00 94.88 579 PHE A CA 1
ATOM 4779 C C . PHE A 1 579 ? -20.221 -24.431 3.310 1.00 94.88 579 PHE A C 1
ATOM 4781 O O . PHE A 1 579 ? -20.217 -23.408 3.995 1.00 94.88 579 PHE A O 1
ATOM 4788 N N . LYS A 1 580 ? -19.550 -25.532 3.673 1.00 95.12 580 LYS A N 1
ATOM 4789 C CA . LYS A 1 580 ? -18.765 -25.610 4.921 1.00 95.12 580 LYS A CA 1
ATOM 4790 C C . LYS A 1 580 ? -17.599 -24.625 4.933 1.00 95.12 580 LYS A C 1
ATOM 4792 O O . LYS A 1 580 ? -17.257 -24.076 5.978 1.00 95.12 580 LYS A O 1
ATOM 4797 N N . LYS A 1 581 ? -16.988 -24.378 3.772 1.00 93.19 581 LYS A N 1
ATOM 4798 C CA . LYS A 1 581 ? -15.922 -23.388 3.613 1.00 93.19 581 LYS A CA 1
ATOM 4799 C C . LYS A 1 581 ? -16.413 -21.966 3.882 1.00 93.19 581 LYS A C 1
ATOM 4801 O O . LYS A 1 581 ? -15.723 -21.227 4.581 1.00 93.19 581 LYS A O 1
ATOM 4806 N N . GLU A 1 582 ? -17.591 -21.584 3.387 1.00 93.88 582 GLU A N 1
ATOM 4807 C CA . GLU A 1 582 ? -18.209 -20.305 3.756 1.00 93.88 582 GLU A CA 1
ATOM 4808 C C . GLU A 1 582 ? -18.583 -20.268 5.247 1.00 93.88 582 GLU A C 1
ATOM 4810 O O . GLU A 1 582 ? -18.267 -19.288 5.921 1.00 93.88 582 GLU A O 1
ATOM 4815 N N . GLU A 1 583 ? -19.150 -21.346 5.800 1.00 95.56 583 GLU A N 1
ATOM 4816 C CA . GLU A 1 583 ? -19.505 -21.434 7.225 1.00 95.56 583 GLU A CA 1
ATOM 4817 C C . GLU A 1 583 ? -18.290 -21.200 8.144 1.00 95.56 583 GLU A C 1
ATOM 4819 O O . GLU A 1 583 ? -18.333 -20.339 9.025 1.00 95.56 583 GLU A O 1
ATOM 4824 N N . LEU A 1 584 ? -17.172 -21.892 7.900 1.00 96.12 584 LEU A N 1
ATOM 4825 C CA . LEU A 1 584 ? -15.928 -21.743 8.666 1.00 96.12 584 LEU A CA 1
ATOM 4826 C C . LEU A 1 584 ? -15.355 -20.317 8.595 1.00 96.12 584 LEU A C 1
ATOM 4828 O O . LEU A 1 584 ? -14.837 -19.808 9.591 1.00 96.12 584 LEU A O 1
ATOM 4832 N N . LYS A 1 585 ? -15.460 -19.648 7.440 1.00 94.62 585 LYS A N 1
ATOM 4833 C CA . LYS A 1 585 ? -15.036 -18.246 7.290 1.00 94.62 585 LYS A CA 1
ATOM 4834 C C . LYS A 1 585 ? -15.964 -17.279 8.023 1.00 94.62 585 LYS A C 1
ATOM 4836 O O . LYS A 1 585 ? -15.467 -16.326 8.612 1.00 94.62 585 LYS A O 1
ATOM 4841 N N . ILE A 1 586 ? -17.277 -17.519 8.025 1.00 94.06 586 ILE A N 1
ATOM 4842 C CA . ILE A 1 586 ? -18.248 -16.718 8.789 1.00 94.06 586 ILE A CA 1
ATOM 4843 C C . ILE A 1 586 ? -17.988 -16.870 10.294 1.00 94.06 586 ILE A C 1
ATOM 4845 O O . ILE A 1 586 ? -17.928 -15.872 11.008 1.00 94.06 586 ILE A O 1
ATOM 4849 N N . GLN A 1 587 ? -17.749 -18.095 10.774 1.00 94.50 587 GLN A N 1
ATOM 4850 C CA . GLN A 1 587 ? -17.383 -18.345 12.172 1.00 94.50 587 GLN A CA 1
ATOM 4851 C C . GLN A 1 587 ? -16.070 -17.630 12.554 1.00 94.50 587 GLN A C 1
ATOM 4853 O O . GLN A 1 587 ? -16.008 -16.982 13.599 1.00 94.50 587 GLN A O 1
ATOM 4858 N N . ALA A 1 588 ? -15.051 -17.657 11.686 1.00 94.69 588 ALA A N 1
ATOM 4859 C CA . ALA A 1 588 ? -13.817 -16.895 11.890 1.00 94.69 588 ALA A CA 1
ATOM 4860 C C . ALA A 1 588 ? -14.068 -15.371 11.908 1.00 94.69 588 ALA A C 1
ATOM 4862 O O . ALA A 1 588 ? -13.603 -14.675 12.810 1.00 94.69 588 ALA A O 1
ATOM 4863 N N . LEU A 1 589 ? -14.840 -14.842 10.955 1.00 92.19 589 LEU A N 1
ATOM 4864 C CA . LEU A 1 589 ? -15.168 -13.417 10.872 1.00 92.19 589 LEU A CA 1
ATOM 4865 C C . LEU A 1 589 ? -15.925 -12.924 12.120 1.00 92.19 589 LEU A C 1
ATOM 4867 O O . LEU A 1 589 ? -15.634 -11.840 12.622 1.00 92.19 589 LEU A O 1
ATOM 4871 N N . ASN A 1 590 ? -16.822 -13.743 12.676 1.00 92.69 590 ASN A N 1
ATOM 4872 C CA . ASN A 1 590 ? -17.497 -13.446 13.940 1.00 92.69 590 ASN A CA 1
ATOM 4873 C C . ASN A 1 590 ? -16.496 -13.346 15.103 1.00 92.69 590 ASN A C 1
ATOM 4875 O O . ASN A 1 590 ? -16.510 -12.347 15.816 1.00 92.69 590 ASN A O 1
ATOM 4879 N N . ILE A 1 591 ? -15.560 -14.298 15.242 1.00 94.31 591 ILE A N 1
ATOM 4880 C CA . ILE A 1 591 ? -14.503 -14.234 16.273 1.00 94.31 591 ILE A CA 1
ATOM 4881 C C . ILE A 1 591 ? -13.653 -12.961 16.127 1.00 94.31 591 ILE A C 1
ATOM 4883 O O . ILE A 1 591 ? -13.306 -12.341 17.135 1.00 94.31 591 ILE A O 1
ATOM 4887 N N . LEU A 1 592 ? -13.321 -12.551 14.897 1.00 92.50 592 LEU A N 1
ATOM 4888 C CA . LEU A 1 592 ? -12.575 -11.316 14.626 1.00 92.50 592 LEU A CA 1
ATOM 4889 C C . LEU A 1 592 ? -13.354 -10.074 15.083 1.00 92.50 592 LEU A C 1
ATOM 4891 O O . LEU A 1 592 ? -12.797 -9.225 15.782 1.00 92.50 592 LEU A O 1
ATOM 4895 N N . HIS A 1 593 ? -14.636 -9.980 14.720 1.00 89.94 593 HIS A N 1
ATOM 4896 C CA . HIS A 1 593 ? -15.508 -8.870 15.105 1.00 89.94 593 HIS A CA 1
ATOM 4897 C C . HIS A 1 593 ? -15.735 -8.814 16.622 1.00 89.94 593 HIS A C 1
ATOM 4899 O O . HIS A 1 593 ? -15.543 -7.759 17.225 1.00 89.94 593 HIS A O 1
ATOM 4905 N N . GLU A 1 594 ? -16.059 -9.941 17.257 1.00 91.44 594 GLU A N 1
ATOM 4906 C CA . GLU A 1 594 ? -16.251 -10.042 18.710 1.00 91.44 594 GLU A CA 1
ATOM 4907 C C . GLU A 1 594 ? -14.973 -9.698 19.488 1.00 91.44 594 GLU A C 1
ATOM 4909 O O . GLU A 1 594 ? -15.052 -9.080 20.552 1.00 91.44 594 GLU A O 1
ATOM 4914 N N . SER A 1 595 ? -13.799 -10.037 18.939 1.00 93.44 595 SER A N 1
ATOM 4915 C CA . SER A 1 595 ? -12.485 -9.768 19.540 1.00 93.44 595 SER A CA 1
ATOM 4916 C C . SER A 1 595 ? -12.005 -8.318 19.413 1.00 93.44 595 SER A C 1
ATOM 4918 O O . SER A 1 595 ? -11.046 -7.950 20.098 1.00 93.44 595 SER A O 1
ATOM 4920 N N . VAL A 1 596 ? -12.609 -7.500 18.543 1.00 94.12 596 VAL A N 1
ATOM 4921 C CA . VAL A 1 596 ? -12.273 -6.078 18.306 1.00 94.12 596 VAL A CA 1
ATOM 4922 C C . VAL A 1 596 ? -10.750 -5.785 18.325 1.00 94.12 596 VAL A C 1
ATOM 4924 O O . VAL A 1 596 ? -10.292 -4.990 19.148 1.00 94.12 596 VAL A O 1
ATOM 4927 N N . PRO A 1 597 ? -9.904 -6.425 17.489 1.00 94.81 597 PRO A N 1
ATOM 4928 C CA . PRO A 1 597 ? -8.480 -6.063 17.391 1.00 94.81 597 PRO A CA 1
ATOM 4929 C C . PRO A 1 597 ? -8.275 -4.688 16.729 1.00 94.81 597 PRO A C 1
ATOM 4931 O O . PRO A 1 597 ? -7.274 -4.006 16.950 1.00 94.81 597 PRO A O 1
ATOM 4934 N N . PHE A 1 598 ? -9.267 -4.254 15.956 1.00 94.62 598 PHE A N 1
ATOM 4935 C CA . PHE A 1 598 ? -9.422 -2.908 15.432 1.00 94.62 598 PHE A CA 1
ATOM 4936 C C . PHE A 1 598 ? -10.900 -2.501 15.498 1.00 94.62 598 PHE A C 1
ATOM 4938 O O . PHE A 1 598 ? -11.789 -3.351 15.509 1.00 94.62 598 PHE A O 1
ATOM 4945 N N . ALA A 1 599 ? -11.160 -1.197 15.542 1.00 93.75 599 ALA A N 1
ATOM 4946 C CA . ALA A 1 599 ? -12.481 -0.601 15.407 1.00 93.75 599 ALA A CA 1
ATOM 4947 C C . ALA A 1 599 ? -12.611 0.022 14.006 1.00 93.75 599 ALA A C 1
ATOM 4949 O O . ALA A 1 599 ? -12.016 1.076 13.757 1.00 93.75 599 ALA A O 1
ATOM 4950 N N . PRO A 1 600 ? -13.376 -0.585 13.082 1.00 93.44 600 PRO A N 1
ATOM 4951 C CA . PRO A 1 600 ? -13.733 0.060 11.824 1.00 93.44 600 PRO A CA 1
ATOM 4952 C C . PRO A 1 600 ? -14.512 1.352 12.071 1.00 93.44 600 PRO A C 1
ATOM 4954 O O . PRO A 1 600 ? -15.332 1.403 12.992 1.00 93.44 600 PRO A O 1
ATOM 4957 N N . LEU A 1 601 ? -14.266 2.378 11.255 1.00 94.00 601 LEU A N 1
ATOM 4958 C CA . LEU A 1 601 ? -14.993 3.648 11.285 1.00 94.00 601 LEU A CA 1
ATOM 4959 C C . LEU A 1 601 ? -15.883 3.788 10.046 1.00 94.00 601 LEU A C 1
ATOM 4961 O O . LEU A 1 601 ? -17.109 3.776 10.168 1.00 94.00 601 LEU A O 1
ATOM 4965 N N . PHE A 1 602 ? -15.277 3.861 8.861 1.00 93.44 602 PHE A N 1
ATOM 4966 C CA . PHE A 1 602 ? -15.968 4.112 7.595 1.00 93.44 602 PHE A CA 1
ATOM 4967 C C . PHE A 1 602 ? -15.237 3.496 6.398 1.00 93.44 602 PHE A C 1
ATOM 4969 O O . PHE A 1 602 ? -14.014 3.349 6.418 1.00 93.44 602 PHE A O 1
ATOM 4976 N N . ASP A 1 603 ? -15.988 3.169 5.349 1.00 92.44 603 ASP A N 1
ATOM 4977 C CA . ASP A 1 603 ? -15.448 2.858 4.028 1.00 92.44 603 ASP A CA 1
ATOM 4978 C C . ASP A 1 603 ? -15.134 4.160 3.275 1.00 92.44 603 ASP A C 1
ATOM 4980 O O . ASP A 1 603 ? -15.906 5.126 3.289 1.00 92.44 603 ASP A O 1
ATOM 4984 N N . TYR A 1 604 ? -13.935 4.210 2.693 1.00 86.75 604 TYR A N 1
ATOM 4985 C CA . TYR A 1 604 ? -13.265 5.441 2.290 1.00 86.75 604 TYR A CA 1
ATOM 4986 C C . TYR A 1 604 ? -13.612 5.820 0.847 1.00 86.75 604 TYR A C 1
ATOM 4988 O O . TYR A 1 604 ? -13.278 5.110 -0.104 1.00 86.75 604 TYR A O 1
ATOM 4996 N N . VAL A 1 605 ? -14.222 6.993 0.677 1.00 91.25 605 VAL A N 1
ATOM 4997 C CA . VAL A 1 605 ? -14.456 7.602 -0.638 1.00 91.25 605 VAL A CA 1
ATOM 4998 C C . VAL A 1 605 ? -13.341 8.604 -0.919 1.00 91.25 605 VAL A C 1
ATOM 5000 O O . VAL A 1 605 ? -13.197 9.586 -0.195 1.00 91.25 605 VAL A O 1
ATOM 5003 N N . HIS A 1 606 ? -12.558 8.366 -1.975 1.00 91.31 606 HIS A N 1
ATOM 5004 C CA . HIS A 1 606 ? -11.574 9.335 -2.458 1.00 91.31 606 HIS A CA 1
ATOM 5005 C C . HIS A 1 606 ? -12.300 10.581 -2.976 1.00 91.31 606 HIS A C 1
ATOM 5007 O O . HIS A 1 606 ? -13.144 10.481 -3.875 1.00 91.31 606 HIS A O 1
ATOM 5013 N N . LEU A 1 607 ? -11.946 11.742 -2.426 1.00 93.19 607 LEU A N 1
ATOM 5014 C CA . LEU A 1 607 ? -12.406 13.057 -2.857 1.00 93.19 607 LEU A CA 1
ATOM 5015 C C . LEU A 1 607 ? -11.265 13.762 -3.575 1.00 93.19 607 LEU A C 1
ATOM 5017 O O . LEU A 1 607 ? -10.239 14.054 -2.963 1.00 93.19 607 LEU A O 1
ATOM 5021 N N . TYR A 1 608 ? -11.441 14.056 -4.859 1.00 94.50 608 TYR A N 1
ATOM 5022 C CA . TYR A 1 608 ? -10.395 14.678 -5.664 1.00 94.50 608 TYR A CA 1
ATOM 5023 C C . TYR A 1 608 ? -10.967 15.617 -6.725 1.00 94.50 608 TYR A C 1
ATOM 5025 O O . TYR A 1 608 ? -12.122 15.492 -7.131 1.00 94.50 608 TYR A O 1
ATOM 5033 N N . ALA A 1 609 ? -10.153 16.555 -7.191 1.00 94.69 609 ALA A N 1
ATOM 5034 C CA . ALA A 1 609 ? -10.399 17.311 -8.409 1.00 94.69 609 ALA A CA 1
ATOM 5035 C C . ALA A 1 609 ? -9.156 17.256 -9.302 1.00 94.69 609 ALA A C 1
ATOM 5037 O O . ALA A 1 609 ? -8.022 17.177 -8.827 1.00 94.69 609 ALA A O 1
ATOM 5038 N N . VAL A 1 610 ? -9.405 17.274 -10.608 1.00 92.19 610 VAL A N 1
ATOM 5039 C CA . VAL A 1 610 ? -8.390 17.179 -11.658 1.00 92.19 610 VAL A CA 1
ATOM 5040 C C . VAL A 1 610 ? -8.504 18.429 -12.521 1.00 92.19 610 VAL A C 1
ATOM 5042 O O . VAL A 1 610 ? -9.619 18.865 -12.821 1.00 92.19 610 VAL A O 1
ATOM 5045 N N . HIS A 1 611 ? -7.379 19.030 -12.899 1.00 89.44 611 HIS A N 1
ATOM 5046 C CA . HIS A 1 611 ? -7.390 20.228 -13.732 1.00 89.44 611 HIS A CA 1
ATOM 5047 C C . HIS A 1 611 ? -7.956 19.898 -15.132 1.00 89.44 611 HIS A C 1
ATOM 5049 O O . HIS A 1 611 ? -7.509 18.914 -15.725 1.00 89.44 611 HIS A O 1
ATOM 5055 N N . PRO A 1 612 ? -8.871 20.704 -15.720 1.00 82.75 612 PRO A N 1
ATOM 5056 C CA . PRO A 1 612 ? -9.597 20.362 -16.960 1.00 82.75 612 PRO A CA 1
ATOM 5057 C C . PRO A 1 612 ? -8.766 20.149 -18.240 1.00 82.75 612 PRO A C 1
ATOM 5059 O O . PRO A 1 612 ? -9.341 19.958 -19.308 1.00 82.75 612 PRO A O 1
ATOM 5062 N N . ARG A 1 613 ? -7.431 20.214 -18.159 1.00 81.00 613 ARG A N 1
ATOM 5063 C CA . ARG A 1 613 ? -6.507 19.868 -19.254 1.00 81.00 613 ARG A CA 1
ATOM 5064 C C . ARG A 1 613 ? -6.121 18.385 -19.282 1.00 81.00 613 ARG A C 1
ATOM 5066 O O . ARG A 1 613 ? -5.455 17.972 -20.224 1.00 81.00 613 ARG A O 1
ATOM 5073 N N . LEU A 1 614 ? -6.463 17.633 -18.236 1.00 77.19 614 LEU A N 1
ATOM 5074 C CA . LEU A 1 614 ? -6.257 16.192 -18.151 1.00 77.19 614 LEU A CA 1
ATOM 5075 C C . LEU A 1 614 ? -7.593 15.480 -18.403 1.00 77.19 614 LEU A C 1
ATOM 5077 O O . LEU A 1 614 ? -8.599 15.823 -17.776 1.00 77.19 614 LEU A O 1
ATOM 5081 N N . ASP A 1 615 ? -7.601 14.463 -19.269 1.00 68.88 615 ASP A N 1
ATOM 5082 C CA . ASP A 1 615 ? -8.715 13.514 -19.349 1.00 68.88 615 ASP A CA 1
ATOM 5083 C C . ASP A 1 615 ? -8.770 12.606 -18.098 1.00 68.88 615 ASP A C 1
ATOM 5085 O O . ASP A 1 615 ? -8.074 12.822 -17.099 1.00 68.88 615 ASP A O 1
ATOM 5089 N N . ARG A 1 616 ? -9.633 11.579 -18.100 1.00 70.31 616 ARG A N 1
ATOM 5090 C CA . ARG A 1 616 ? -9.883 10.792 -16.881 1.00 70.31 616 ARG A CA 1
ATOM 5091 C C . ARG A 1 616 ? -8.635 9.990 -16.458 1.00 70.31 616 ARG A C 1
ATOM 5093 O O . ARG A 1 616 ? -8.111 9.232 -17.277 1.00 70.31 616 ARG A O 1
ATOM 5100 N N . PRO A 1 617 ? -8.205 10.083 -15.184 1.00 72.50 617 PRO A N 1
ATOM 5101 C CA . PRO A 1 617 ? -7.125 9.266 -14.635 1.00 72.50 617 PRO A CA 1
ATOM 5102 C C . PRO A 1 617 ? -7.579 7.817 -14.419 1.00 72.50 617 PRO A C 1
ATOM 5104 O O . PRO A 1 617 ? -8.708 7.570 -13.976 1.00 72.50 617 PRO A O 1
ATOM 5107 N N . PHE A 1 618 ? -6.686 6.858 -14.664 1.00 82.06 618 PHE A N 1
ATOM 5108 C CA . PHE A 1 618 ? -6.902 5.469 -14.266 1.00 82.06 618 PHE A CA 1
ATOM 5109 C C . PHE A 1 618 ? -6.600 5.274 -12.770 1.00 82.06 618 PHE A C 1
ATOM 5111 O O . PHE A 1 618 ? -5.699 5.905 -12.223 1.00 82.06 618 PHE A O 1
ATOM 5118 N N . PHE A 1 619 ? -7.334 4.372 -12.114 1.00 85.00 619 PHE A N 1
ATOM 5119 C CA . PHE A 1 619 ? -7.066 3.919 -10.745 1.00 85.00 619 PHE A CA 1
ATOM 5120 C C . PHE A 1 619 ? -7.202 2.398 -10.682 1.00 85.00 619 PHE A C 1
ATOM 5122 O O . PHE A 1 619 ? -8.199 1.868 -11.181 1.00 85.00 619 PHE A O 1
ATOM 5129 N N . ASP A 1 620 ? -6.279 1.731 -9.984 1.00 82.62 620 ASP A N 1
ATOM 5130 C CA . ASP A 1 620 ? -6.431 0.313 -9.642 1.00 82.62 620 ASP A CA 1
ATOM 5131 C C . ASP A 1 620 ? -7.531 0.064 -8.585 1.00 82.62 620 ASP A C 1
ATOM 5133 O O . ASP A 1 620 ? -8.109 0.990 -8.006 1.00 82.62 620 ASP A O 1
ATOM 5137 N N . SER A 1 621 ? -7.834 -1.214 -8.348 1.00 78.56 621 SER A N 1
ATOM 5138 C CA . SER A 1 621 ? -8.835 -1.715 -7.389 1.00 78.56 621 SER A CA 1
ATOM 5139 C C . SER A 1 621 ? -8.610 -1.248 -5.940 1.00 78.56 621 SER A C 1
ATOM 5141 O O . SER A 1 621 ? -9.559 -1.145 -5.159 1.00 78.56 621 SER A O 1
ATOM 5143 N N . GLU A 1 622 ? -7.366 -0.913 -5.595 1.00 76.81 622 GLU A N 1
ATOM 5144 C CA . GLU A 1 622 ? -6.922 -0.432 -4.283 1.00 76.81 622 GLU A CA 1
ATOM 5145 C C . GLU A 1 622 ? -6.781 1.109 -4.244 1.00 76.81 622 GLU A C 1
ATOM 5147 O O . GLU A 1 622 ? -6.333 1.675 -3.245 1.00 76.81 622 GLU A O 1
ATOM 5152 N N . GLY A 1 623 ? -7.183 1.818 -5.306 1.00 84.88 623 GLY A N 1
ATOM 5153 C CA . GLY A 1 623 ? -7.224 3.280 -5.365 1.00 84.88 623 GLY A CA 1
ATOM 5154 C C . GLY A 1 623 ? -5.893 3.970 -5.665 1.00 84.88 623 GLY A C 1
ATOM 5155 O O . GLY A 1 623 ? -5.776 5.176 -5.439 1.00 84.88 623 GLY A O 1
ATOM 5156 N N . CYS A 1 624 ? -4.890 3.260 -6.184 1.00 87.44 624 CYS A N 1
ATOM 5157 C CA . CYS A 1 624 ? -3.660 3.881 -6.669 1.00 87.44 624 CYS A CA 1
ATOM 5158 C C . CYS A 1 624 ? -3.828 4.359 -8.115 1.00 87.44 624 CYS A C 1
ATOM 5160 O O . CYS A 1 624 ? -4.126 3.557 -9.007 1.00 87.44 624 CYS A O 1
ATOM 5162 N N . ILE A 1 625 ? -3.591 5.653 -8.346 1.00 88.19 625 ILE A N 1
ATOM 5163 C CA . ILE A 1 625 ? -3.598 6.252 -9.686 1.00 88.19 625 ILE A CA 1
ATOM 5164 C C . ILE A 1 625 ? -2.482 5.632 -10.536 1.00 88.19 625 ILE A C 1
ATOM 5166 O O . ILE A 1 625 ? -1.399 5.336 -10.027 1.00 88.19 625 ILE A O 1
ATOM 5170 N N . ASP A 1 626 ? -2.736 5.466 -11.830 1.00 87.50 626 ASP A N 1
ATOM 5171 C CA . ASP A 1 626 ? -1.693 5.241 -12.828 1.00 87.50 626 ASP A CA 1
ATOM 5172 C C . ASP A 1 626 ? -1.693 6.391 -13.846 1.00 87.50 626 ASP A C 1
ATOM 5174 O O . ASP A 1 626 ? -2.731 6.718 -14.420 1.00 87.50 626 ASP A O 1
ATOM 5178 N N . PHE A 1 627 ? -0.527 7.007 -14.049 1.00 86.88 627 PHE A N 1
ATOM 5179 C CA . PHE A 1 627 ? -0.293 8.042 -15.065 1.00 86.88 627 PHE A CA 1
ATOM 5180 C C . PHE A 1 627 ? 0.611 7.542 -16.210 1.00 86.88 627 PHE A C 1
ATOM 5182 O O . PHE A 1 627 ? 0.886 8.290 -17.148 1.00 86.88 627 PHE A O 1
ATOM 5189 N N . SER A 1 628 ? 1.081 6.288 -16.158 1.00 79.00 628 SER A N 1
ATOM 5190 C CA . SER A 1 628 ? 2.006 5.712 -17.143 1.00 79.00 628 SER A CA 1
ATOM 5191 C C . SER A 1 628 ? 1.345 5.459 -18.504 1.00 79.00 628 SER A C 1
ATOM 5193 O O . SER A 1 628 ? 1.948 5.715 -19.545 1.00 79.00 628 SER A O 1
ATOM 5195 N N . GLN A 1 629 ? 0.080 5.028 -18.496 1.00 67.62 629 GLN A N 1
ATOM 5196 C CA . GLN A 1 629 ? -0.682 4.616 -19.684 1.00 67.62 629 GLN A CA 1
ATOM 5197 C C . GLN A 1 629 ? -1.483 5.762 -20.330 1.00 67.62 629 GLN A C 1
ATOM 5199 O O . GLN A 1 629 ? -2.365 5.529 -21.157 1.00 67.62 629 GLN A O 1
ATOM 5204 N N . GLY A 1 630 ? -1.173 7.009 -19.962 1.00 56.84 630 GLY A N 1
ATOM 5205 C CA . GLY A 1 630 ? -1.906 8.195 -20.394 1.00 56.84 630 GLY A CA 1
ATOM 5206 C C . GLY A 1 630 ? -3.251 8.365 -19.684 1.00 56.84 630 GLY A C 1
ATOM 5207 O O . GLY A 1 630 ? -3.481 7.834 -18.599 1.00 56.84 630 GLY A O 1
ATOM 5208 N N . LEU A 1 631 ? -4.125 9.159 -20.295 1.00 55.53 631 LEU A N 1
ATOM 5209 C CA . LEU A 1 631 ? -5.430 9.548 -19.761 1.00 55.53 631 LEU A CA 1
ATOM 5210 C C . LEU A 1 631 ? -6.524 9.052 -20.714 1.00 55.53 631 LEU A C 1
ATOM 5212 O O . LEU A 1 631 ? -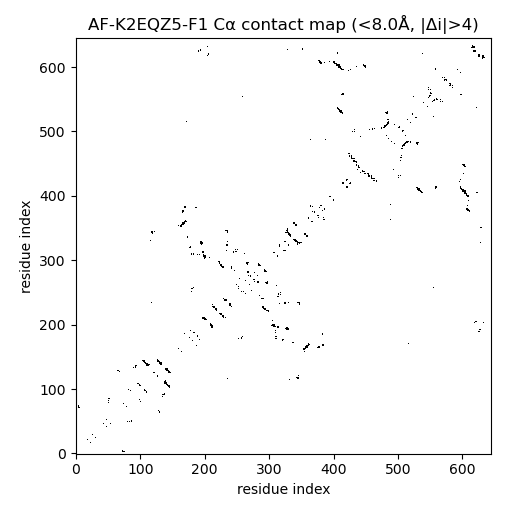6.298 8.989 -21.923 1.00 55.53 631 LEU A O 1
ATOM 5216 N N . VAL A 1 632 ? -7.693 8.672 -20.191 1.00 45.31 632 VAL A N 1
ATOM 5217 C CA . VAL A 1 632 ? -8.728 7.985 -20.989 1.00 45.31 632 VAL A CA 1
ATOM 5218 C C . VAL A 1 632 ? -9.440 8.968 -21.934 1.00 45.31 632 VAL A C 1
ATOM 5220 O O . VAL A 1 632 ? -10.159 9.839 -21.434 1.00 45.31 632 VAL A O 1
ATOM 5223 N N . PRO A 1 633 ? -9.327 8.820 -23.273 1.00 35.81 633 PRO A N 1
ATOM 5224 C CA . PRO A 1 633 ? -10.014 9.693 -24.225 1.00 35.81 633 PRO A CA 1
ATOM 5225 C C . PRO A 1 633 ? -11.538 9.581 -24.109 1.00 35.81 633 PRO A C 1
ATOM 5227 O O . PRO A 1 633 ? -12.077 8.532 -23.753 1.00 35.81 633 PRO A O 1
ATOM 5230 N N . PHE A 1 634 ? -12.258 10.647 -24.462 1.00 31.22 634 PHE A N 1
ATOM 5231 C CA . PHE A 1 634 ? -13.714 10.715 -24.299 1.00 31.22 634 PHE A CA 1
ATOM 5232 C C . PHE A 1 634 ? -14.472 9.814 -25.300 1.00 31.22 634 PHE A C 1
ATOM 5234 O O . PHE A 1 634 ? -14.941 10.270 -26.343 1.00 31.22 634 PHE A O 1
ATOM 5241 N N . GLN A 1 635 ? -14.624 8.526 -24.976 1.00 29.88 635 GLN A N 1
ATOM 5242 C CA . GLN A 1 635 ? -15.510 7.596 -25.685 1.00 29.88 635 GLN A CA 1
ATOM 5243 C C . GLN A 1 635 ? -16.789 7.316 -24.883 1.00 29.88 635 GLN A C 1
ATOM 5245 O O . GLN A 1 635 ? -16.756 6.991 -23.697 1.00 29.88 635 GLN A O 1
ATOM 5250 N N . ASN A 1 636 ? -17.940 7.436 -25.552 1.00 29.27 636 ASN A N 1
ATOM 5251 C CA . ASN A 1 636 ? -19.267 7.272 -24.955 1.00 29.27 636 ASN A CA 1
ATOM 5252 C C . ASN A 1 636 ? -19.651 5.792 -24.781 1.00 29.27 636 ASN A C 1
ATOM 5254 O O . ASN A 1 636 ? -20.522 5.288 -25.489 1.00 29.27 636 ASN A O 1
ATOM 5258 N N . HIS A 1 637 ? -19.058 5.113 -23.798 1.00 27.91 637 HIS A N 1
ATOM 5259 C CA . HIS A 1 637 ? -19.573 3.833 -23.311 1.00 27.91 637 HIS A CA 1
ATOM 5260 C C . HIS A 1 637 ? -20.332 4.005 -21.990 1.00 27.91 637 HIS A C 1
ATOM 5262 O O . HIS A 1 637 ? -19.767 4.042 -20.900 1.00 27.91 637 HIS A O 1
ATOM 5268 N N . LEU A 1 638 ? -21.658 4.104 -22.118 1.00 31.88 638 LEU A N 1
ATOM 5269 C CA . LEU A 1 638 ? -22.613 3.933 -21.025 1.00 31.88 638 LEU A CA 1
ATOM 5270 C C . LEU A 1 638 ? -22.554 2.476 -20.538 1.00 31.88 638 LEU A C 1
ATOM 5272 O O . LEU A 1 638 ? -23.104 1.587 -21.186 1.00 31.88 638 LEU A O 1
ATOM 5276 N N . GLY A 1 639 ? -21.890 2.235 -19.406 1.00 28.75 639 GLY A N 1
ATOM 5277 C CA . GLY A 1 639 ? -21.753 0.903 -18.817 1.00 28.75 639 GLY A CA 1
ATOM 5278 C C . GLY A 1 639 ? -21.347 0.952 -17.344 1.00 28.75 639 GLY A C 1
ATOM 5279 O O . GLY A 1 639 ? -20.217 1.296 -17.025 1.00 28.75 639 GLY A O 1
ATOM 5280 N N . SER A 1 640 ? -22.290 0.614 -16.460 1.00 28.47 640 SER A N 1
ATOM 5281 C CA . SER A 1 640 ? -22.066 0.180 -15.068 1.00 28.47 640 SER A CA 1
ATOM 5282 C C . SER A 1 640 ? -20.989 0.905 -14.236 1.00 28.47 640 SER A C 1
ATOM 5284 O O . SER A 1 640 ? -20.100 0.268 -13.677 1.00 28.47 640 SER A O 1
ATOM 5286 N N . CYS A 1 641 ? -21.165 2.208 -14.009 1.00 29.06 641 CYS A N 1
ATOM 5287 C CA . CYS A 1 641 ? -20.864 2.770 -12.688 1.00 29.06 641 CYS A CA 1
ATOM 5288 C C . CYS A 1 641 ? -22.173 2.849 -11.894 1.00 29.06 641 CYS A C 1
ATOM 5290 O O . CYS A 1 641 ? -23.182 3.321 -12.417 1.00 29.06 641 CYS A O 1
ATOM 5292 N N . LEU A 1 642 ? -22.166 2.407 -10.633 1.00 30.05 642 LEU A N 1
ATOM 5293 C CA . LEU A 1 642 ? -23.286 2.632 -9.717 1.00 30.05 642 LEU A CA 1
ATOM 5294 C C . LEU A 1 642 ? -23.280 4.100 -9.272 1.00 30.05 642 LEU A C 1
ATOM 5296 O O . LEU A 1 642 ? -22.576 4.475 -8.336 1.00 30.05 642 LEU A O 1
ATOM 5300 N N . GLU A 1 643 ? -24.060 4.935 -9.961 1.00 25.38 643 GLU A N 1
ATOM 5301 C CA . GLU A 1 643 ? -24.363 6.294 -9.510 1.00 25.38 643 GLU A CA 1
ATOM 5302 C C . GLU A 1 643 ? -25.202 6.238 -8.226 1.00 25.38 643 GLU A C 1
ATOM 5304 O O . GLU A 1 643 ? -26.418 6.039 -8.259 1.00 25.38 643 GLU A O 1
ATOM 5309 N N . ILE A 1 644 ? -24.544 6.416 -7.080 1.00 31.95 644 ILE A N 1
ATOM 5310 C CA . ILE A 1 644 ? -25.221 6.662 -5.806 1.00 31.95 644 ILE A CA 1
ATOM 5311 C C . ILE A 1 644 ? -25.729 8.111 -5.826 1.00 31.95 644 ILE A C 1
ATOM 5313 O O . ILE A 1 644 ? -24.931 9.046 -5.926 1.00 31.95 644 ILE A O 1
ATOM 5317 N N . LYS A 1 645 ? -27.054 8.268 -5.755 1.00 28.48 645 LYS A N 1
ATOM 5318 C CA . LYS A 1 645 ? -27.747 9.544 -5.515 1.00 28.48 645 LYS A CA 1
ATOM 5319 C C . LYS A 1 645 ? -27.852 9.847 -4.025 1.00 28.48 645 LYS A C 1
ATOM 5321 O O . LYS A 1 645 ? -28.020 8.874 -3.259 1.00 28.48 645 LYS A O 1
#

Radius of gyration: 29.47 Å; Cα contacts (8 Å, |Δi|>4): 1119; chains: 1; bounding box: 83×58×77 Å

Mean predicted aligned error: 13.36 Å

Secondary structure (DSSP, 8-state):
---S--HHHHHHHHHHHHHHHH-S---TTSS-----HHHHHHHHHHHTTTSTTHHHHHHHHHHTS----S-----HHHHHHHHHHHHHHHH-TTS-SEEE-TTS-EEEEEESS---GGGTTTSSTT--EEEEEEETTEEEEEEESS-HHHHHHHHT----TTTEEEEEETTSS-S-S-TTTSTT-HHHHHHHHHH---SEEE-SSS-EEESSEEEEEE-TTS-EEEEEEP--B-TTSPBP-HHHHHHHHHHHHHS--S-GGGGGGBTTHHHHHTTSS-STTSSEEE-SSSEEEEEBSS--TTHHHHTTSGGG---SSS-SS-----SSEEEEEE-SSEEEEEE-TTSSS--S-SEEEEEE---HHHHHHHHHTTS-SEEETTTS---HHHHHHHHHTT--EEEEEEEEEEEEE-TTSTTTTSHHHHHHHHHT--HHHIIIIISTT-EEPSS----HHHHHHHHHHHHHHHT--TTTSPPEEEEEES-HHHHHHHHHHHHHHHHHH---EEEEEE-HHHHHHHHHTT--SEEEEEEE-TTTTSHHHHHHTSTT-TT-TT----HHHHHHHHHHTT---HHHHHHHHHHHHHHHHHH-SEEEEEEEEEEEEE-TTS-BPEE-TTS-EE-TT--B-------------